Protein AF-A0A7C4VDP4-F1 (afdb_monomer)

Mean predicted aligned error: 13.73 Å

Structure (mmCIF, N/CA/C/O backbone):
data_AF-A0A7C4VDP4-F1
#
_entry.id   AF-A0A7C4VDP4-F1
#
loop_
_atom_site.group_PDB
_atom_site.id
_atom_site.type_symbol
_atom_site.label_atom_id
_atom_site.label_alt_id
_atom_site.label_comp_id
_atom_site.label_asym_id
_atom_site.label_entity_id
_atom_site.label_seq_id
_atom_site.pdbx_PDB_ins_code
_atom_site.Cartn_x
_atom_site.Cartn_y
_atom_site.Cartn_z
_atom_site.occupancy
_atom_site.B_iso_or_equiv
_atom_site.auth_seq_id
_atom_site.auth_comp_id
_atom_site.auth_asym_id
_atom_site.auth_atom_id
_atom_site.pdbx_PDB_model_num
ATOM 1 N N . LEU A 1 1 ? -17.502 6.017 40.062 1.00 84.94 1 LEU A N 1
ATOM 2 C CA . LEU A 1 1 ? -17.694 6.703 41.366 1.00 84.94 1 LEU A CA 1
ATOM 3 C C . LEU A 1 1 ? -16.555 7.700 41.553 1.00 84.94 1 LEU A C 1
ATOM 5 O O . LEU A 1 1 ? -15.450 7.383 41.146 1.00 84.94 1 LEU A O 1
ATOM 9 N N . VAL A 1 2 ? -16.788 8.886 42.118 1.00 84.31 2 VAL A N 1
ATOM 10 C CA . VAL A 1 2 ? -15.693 9.833 42.409 1.00 84.31 2 VAL A CA 1
ATOM 11 C C . VAL A 1 2 ? -15.088 9.514 43.777 1.00 84.31 2 VAL A C 1
ATOM 13 O O . VAL A 1 2 ? -15.831 9.285 44.732 1.00 84.31 2 VAL A O 1
ATOM 16 N N . LEU A 1 3 ? -13.759 9.482 43.876 1.00 85.38 3 LEU A N 1
ATOM 17 C CA . LEU A 1 3 ? -13.027 9.269 45.120 1.00 85.38 3 LEU A CA 1
ATOM 18 C C . LEU A 1 3 ? -13.487 10.277 46.180 1.00 85.38 3 LEU A C 1
ATOM 20 O O . LEU A 1 3 ? -13.619 11.467 45.912 1.00 85.38 3 LEU A O 1
ATOM 24 N N . GLY A 1 4 ? -13.768 9.792 47.388 1.00 83.19 4 GLY A N 1
ATOM 25 C CA . GLY A 1 4 ? -14.298 10.615 48.475 1.00 83.19 4 GLY A CA 1
ATOM 26 C C . GLY A 1 4 ? -15.829 10.685 48.544 1.00 83.19 4 GLY A C 1
ATOM 27 O O . GLY A 1 4 ? -16.347 10.948 49.635 1.00 83.19 4 GLY A O 1
ATOM 28 N N . ASN A 1 5 ? -16.549 10.357 47.463 1.00 87.88 5 ASN A N 1
ATOM 29 C CA . ASN A 1 5 ? -18.006 10.206 47.486 1.00 87.88 5 ASN A CA 1
ATOM 30 C C . ASN A 1 5 ? -18.404 8.795 47.933 1.00 87.88 5 ASN A C 1
ATOM 32 O O . ASN A 1 5 ? -17.772 7.804 47.569 1.00 87.88 5 ASN A O 1
ATOM 36 N N . SER A 1 6 ? -19.486 8.702 48.704 1.00 90.69 6 SER A N 1
ATOM 37 C CA . SER A 1 6 ? -20.075 7.418 49.088 1.00 90.69 6 SER A CA 1
ATOM 38 C C . SER A 1 6 ? -21.063 6.927 48.025 1.00 90.69 6 SER A C 1
ATOM 40 O O . SER A 1 6 ? -21.777 7.726 47.420 1.00 90.69 6 SER A O 1
ATOM 42 N N . ALA A 1 7 ? -21.143 5.612 47.835 1.00 89.75 7 ALA A N 1
ATOM 43 C CA . ALA A 1 7 ? -22.130 4.937 46.997 1.00 89.75 7 ALA A CA 1
ATOM 44 C C . ALA A 1 7 ? -22.916 3.896 47.802 1.00 89.75 7 ALA A C 1
ATOM 46 O O . ALA A 1 7 ? -22.424 3.350 48.789 1.00 89.75 7 ALA A O 1
ATOM 47 N N . LEU A 1 8 ? -24.144 3.610 47.368 1.00 93.44 8 LEU A N 1
ATOM 48 C CA . LEU A 1 8 ? -24.968 2.552 47.950 1.00 93.44 8 LEU A CA 1
ATOM 49 C C . LEU A 1 8 ? -24.748 1.241 47.189 1.00 93.44 8 LEU A C 1
ATOM 51 O O . LEU A 1 8 ? -24.974 1.179 45.982 1.00 93.44 8 LEU A O 1
ATOM 55 N N . ILE A 1 9 ? -24.350 0.190 47.903 1.00 92.88 9 ILE A N 1
ATOM 56 C CA . ILE A 1 9 ? -24.356 -1.191 47.415 1.00 92.88 9 ILE A CA 1
ATOM 57 C C . ILE A 1 9 ? -25.700 -1.794 47.813 1.00 92.88 9 ILE A C 1
ATOM 59 O O . ILE A 1 9 ? -25.925 -2.094 48.985 1.00 92.88 9 ILE A O 1
ATOM 63 N N . ASN A 1 10 ? -26.592 -1.950 46.837 1.00 93.38 10 ASN A N 1
ATOM 64 C CA . ASN A 1 10 ? -27.887 -2.593 47.029 1.00 93.38 10 ASN A CA 1
ATOM 65 C C . ASN A 1 10 ? -27.782 -4.068 46.654 1.00 93.38 10 ASN A C 1
ATOM 67 O O . ASN A 1 10 ? -27.537 -4.403 45.498 1.00 93.38 10 ASN A O 1
ATOM 71 N N . VAL A 1 11 ? -27.996 -4.939 47.630 1.00 93.56 11 VAL A N 1
ATOM 72 C CA . VAL A 1 11 ? -27.977 -6.388 47.471 1.00 93.56 11 VAL A CA 1
ATOM 73 C C . VAL A 1 11 ? -29.396 -6.916 47.567 1.00 93.56 11 VAL A C 1
ATOM 75 O O . VAL A 1 11 ? -30.137 -6.559 48.479 1.00 93.56 11 VAL A O 1
ATOM 78 N N . THR A 1 12 ? -29.769 -7.790 46.637 1.00 93.25 12 THR A N 1
ATOM 79 C CA . THR A 1 12 ? -30.998 -8.582 46.733 1.00 93.25 12 THR A CA 1
ATOM 80 C C . THR A 1 12 ? -30.615 -10.053 46.720 1.00 93.25 12 THR A C 1
ATOM 82 O O . THR A 1 12 ? -30.057 -10.527 45.736 1.00 93.25 12 THR A O 1
ATOM 85 N N . ILE A 1 13 ? -30.913 -10.771 47.800 1.00 93.19 13 ILE A N 1
ATOM 86 C CA . ILE A 1 13 ? -30.771 -12.229 47.867 1.00 93.19 13 ILE A CA 1
ATOM 87 C C . ILE A 1 13 ? -32.158 -12.852 47.767 1.00 93.19 13 ILE A C 1
ATOM 89 O O . ILE A 1 13 ? -33.088 -12.379 48.409 1.00 93.19 13 ILE A O 1
ATOM 93 N N . THR A 1 14 ? -32.316 -13.879 46.935 1.00 93.19 14 THR A N 1
ATOM 94 C CA . THR A 1 14 ? -33.599 -14.567 46.726 1.00 93.19 14 THR A CA 1
ATOM 95 C C . THR A 1 14 ? -33.420 -16.054 46.961 1.00 93.19 14 THR A C 1
ATOM 97 O O . THR A 1 14 ? -32.551 -16.662 46.340 1.00 93.19 14 THR A O 1
ATOM 100 N N . ASN A 1 15 ? -34.259 -16.651 47.807 1.00 92.25 15 ASN A N 1
ATOM 101 C CA . ASN A 1 15 ? -34.292 -18.101 47.953 1.00 92.25 15 ASN A CA 1
ATOM 102 C C . ASN A 1 15 ? -35.109 -18.712 46.804 1.00 92.25 15 ASN A C 1
ATOM 104 O O . ASN A 1 15 ? -36.328 -18.551 46.743 1.00 92.25 15 ASN A O 1
ATOM 108 N N . LYS A 1 16 ? -34.422 -19.404 45.889 1.00 87.88 16 LYS A N 1
ATOM 109 C CA . LYS A 1 16 ? -35.024 -20.146 44.765 1.00 87.88 16 LYS A CA 1
ATOM 110 C C . LYS A 1 16 ? -35.135 -21.657 45.026 1.00 87.88 16 LYS A C 1
ATOM 112 O O . LYS A 1 16 ? -35.457 -22.401 44.104 1.00 87.88 16 LYS A O 1
ATOM 117 N N . GLY A 1 17 ? -34.809 -22.107 46.236 1.00 84.44 17 GLY A N 1
ATOM 118 C CA . GLY A 1 17 ? -34.908 -23.501 46.655 1.00 84.44 17 GLY A CA 1
ATOM 119 C C . GLY A 1 17 ? -36.341 -23.925 46.983 1.00 84.44 17 GLY A C 1
ATOM 120 O O . GLY A 1 17 ? -37.277 -23.125 46.977 1.00 84.44 17 GLY A O 1
ATOM 121 N N . GLU A 1 18 ? -36.521 -25.212 47.280 1.00 86.38 18 GLU A N 1
ATOM 122 C CA . GLU A 1 18 ? -37.836 -25.785 47.597 1.00 86.38 18 GLU A CA 1
ATOM 123 C C . GLU A 1 18 ? -38.229 -25.662 49.078 1.00 86.38 18 GLU A C 1
ATOM 125 O O . GLU A 1 18 ? -39.377 -25.958 49.421 1.00 86.38 18 GLU A O 1
ATOM 130 N N . THR A 1 19 ? -37.312 -25.203 49.935 1.00 90.88 19 THR A N 1
ATOM 131 C CA . THR A 1 19 ? -37.454 -25.123 51.397 1.00 90.88 19 THR A CA 1
ATOM 132 C C . THR A 1 19 ? -37.002 -23.772 51.952 1.00 90.88 19 THR A C 1
ATOM 134 O O . THR A 1 19 ? -36.259 -23.032 51.308 1.00 90.88 19 THR A O 1
ATOM 137 N N . ASP A 1 20 ? -37.452 -23.450 53.167 1.00 92.94 20 ASP A N 1
ATOM 138 C CA . ASP A 1 20 ? -36.938 -22.314 53.935 1.00 92.94 20 ASP A CA 1
ATOM 139 C C . ASP A 1 20 ? -35.481 -22.562 54.347 1.00 92.94 20 ASP A C 1
ATOM 141 O O . ASP A 1 20 ? -35.131 -23.668 54.758 1.00 92.94 20 ASP A O 1
ATOM 145 N N . GLU A 1 21 ? -34.651 -21.520 54.287 1.00 90.50 21 GLU A N 1
ATOM 146 C CA . GLU A 1 21 ? -33.233 -21.598 54.646 1.00 90.50 21 GLU A CA 1
ATOM 147 C C . GLU A 1 21 ? -32.954 -20.804 55.924 1.00 90.50 21 GLU A C 1
ATOM 149 O O . GLU A 1 21 ? -33.312 -19.630 56.028 1.00 90.50 21 GLU A O 1
ATOM 154 N N . THR A 1 22 ? -32.294 -21.422 56.903 1.00 92.19 22 THR A N 1
ATOM 155 C CA . THR A 1 22 ? -31.858 -20.756 58.144 1.00 92.19 22 THR A CA 1
ATOM 156 C C . THR A 1 22 ? -30.361 -20.492 58.124 1.00 92.19 22 THR A C 1
ATOM 158 O O . THR A 1 22 ? -29.615 -21.200 57.451 1.00 92.19 22 THR A O 1
ATOM 161 N N . ASP A 1 23 ? -29.894 -19.494 58.875 1.00 88.81 23 ASP A N 1
ATOM 162 C CA . ASP A 1 23 ? -28.471 -19.126 58.985 1.00 88.81 23 ASP A CA 1
ATOM 163 C C . ASP A 1 23 ? -27.793 -18.876 57.625 1.00 88.81 23 ASP A C 1
ATOM 165 O O . ASP A 1 23 ? -26.708 -19.397 57.327 1.00 88.81 23 ASP A O 1
ATOM 169 N N . VAL A 1 24 ? -28.465 -18.147 56.732 1.00 88.94 24 VAL A N 1
ATOM 170 C CA . VAL A 1 24 ? -27.911 -17.805 55.418 1.00 88.94 24 VAL A CA 1
ATOM 171 C C . VAL A 1 24 ? -26.851 -16.728 55.610 1.00 88.94 24 VAL A C 1
ATOM 173 O O . VAL A 1 24 ? -27.151 -15.574 55.924 1.00 88.94 24 VAL A O 1
ATOM 176 N N . LYS A 1 25 ? -25.587 -17.113 55.424 1.00 88.56 25 LYS A N 1
ATOM 177 C CA . LYS A 1 25 ? -24.443 -16.214 55.554 1.00 88.56 25 LYS A CA 1
ATOM 178 C C . LYS A 1 25 ? -24.126 -15.578 54.207 1.00 88.56 25 LYS A C 1
ATOM 180 O O . LYS A 1 25 ? -23.707 -16.263 53.279 1.00 88.56 25 LYS A O 1
ATOM 185 N N . LEU A 1 26 ? -24.285 -14.265 54.133 1.00 92.69 26 LEU A N 1
ATOM 186 C CA . LEU A 1 26 ? -23.940 -13.432 52.992 1.00 92.69 26 LEU A CA 1
ATOM 187 C C . LEU A 1 26 ? -22.629 -12.694 53.278 1.00 92.69 26 LEU A C 1
ATOM 189 O O . LEU A 1 26 ? -22.484 -12.085 54.337 1.00 92.69 26 LEU A O 1
ATOM 193 N N . ASN A 1 27 ? -21.695 -12.702 52.334 1.00 88.06 27 ASN A N 1
ATOM 194 C CA . ASN A 1 27 ? -20.473 -11.910 52.389 1.00 88.06 27 ASN A CA 1
ATOM 195 C C . ASN A 1 27 ? -20.466 -10.897 51.244 1.00 88.06 27 ASN A C 1
ATOM 197 O O . ASN A 1 27 ? -20.696 -11.250 50.091 1.00 88.06 27 ASN A O 1
ATOM 201 N N . VAL A 1 28 ? -20.155 -9.646 51.562 1.00 89.25 28 VAL A N 1
ATOM 202 C CA . VAL A 1 28 ? -19.791 -8.622 50.585 1.00 89.25 28 VAL A CA 1
ATOM 203 C C . VAL A 1 28 ? -18.276 -8.505 50.615 1.00 89.25 28 VAL A C 1
ATOM 205 O O . VAL A 1 28 ? -17.680 -8.188 51.646 1.00 89.25 28 VAL A O 1
ATOM 208 N N . LEU A 1 29 ? -17.659 -8.797 49.484 1.00 82.75 29 LEU A N 1
ATOM 209 C CA . LEU A 1 29 ? -16.228 -8.784 49.253 1.00 82.75 29 LEU A CA 1
ATOM 210 C C . LEU A 1 29 ? -15.879 -7.544 48.428 1.00 82.75 29 LEU A C 1
ATOM 212 O O . LEU A 1 29 ? -16.550 -7.244 47.441 1.00 82.75 29 LEU A O 1
ATOM 216 N N . ILE A 1 30 ? -14.798 -6.866 48.798 1.00 85.19 30 ILE A N 1
ATOM 217 C CA . ILE A 1 30 ? -14.190 -5.798 48.005 1.00 85.19 30 ILE A CA 1
ATOM 218 C C . ILE A 1 30 ? -12.798 -6.284 47.600 1.00 85.19 30 ILE A C 1
ATOM 220 O O . ILE A 1 30 ? -11.973 -6.588 48.459 1.00 85.19 30 ILE A O 1
ATOM 224 N N . ASN A 1 31 ? -12.550 -6.417 46.297 1.00 78.50 31 ASN A N 1
ATOM 225 C CA . ASN A 1 31 ? -11.329 -6.994 45.721 1.00 78.50 31 ASN A CA 1
ATOM 226 C C . ASN A 1 31 ? -10.993 -8.387 46.282 1.00 78.50 31 ASN A C 1
ATOM 228 O O . ASN A 1 31 ? -9.839 -8.707 46.550 1.00 78.50 31 ASN A O 1
ATOM 232 N N . GLY A 1 32 ? -12.023 -9.211 46.497 1.00 70.62 32 GLY A N 1
ATOM 233 C CA . GLY A 1 32 ? -11.881 -10.564 47.044 1.00 70.62 32 GLY A CA 1
ATOM 234 C C . GLY A 1 32 ? -11.641 -10.631 48.558 1.00 70.62 32 GLY A C 1
ATOM 235 O O . GLY A 1 32 ? -11.587 -11.729 49.105 1.00 70.62 32 GLY A O 1
ATOM 236 N N . VAL A 1 33 ? -11.547 -9.492 49.256 1.00 77.06 33 VAL A N 1
ATOM 237 C CA . VAL A 1 33 ? -11.405 -9.431 50.719 1.00 77.06 33 VAL A CA 1
ATOM 238 C C . VAL A 1 33 ? -12.766 -9.199 51.367 1.00 77.06 33 VAL A C 1
ATOM 240 O O . VAL A 1 33 ? -13.527 -8.340 50.925 1.00 77.06 33 VAL A O 1
ATOM 243 N N . SER A 1 34 ? -13.078 -9.946 52.431 1.00 84.81 34 SER A N 1
ATOM 244 C CA . SER A 1 34 ? -14.342 -9.801 53.166 1.00 84.81 34 SER A CA 1
ATOM 245 C C . SER A 1 34 ? -14.456 -8.406 53.772 1.00 84.81 34 SER A C 1
ATOM 247 O O . SER A 1 34 ? -13.677 -8.047 54.652 1.00 84.81 34 SER A O 1
ATOM 249 N N . TRP A 1 35 ? -15.437 -7.635 53.305 1.00 91.50 35 TRP A N 1
ATOM 250 C CA . TRP A 1 35 ? -15.699 -6.271 53.758 1.00 91.50 35 TRP A CA 1
ATOM 251 C C . TRP A 1 35 ? -16.876 -6.206 54.732 1.00 91.50 35 TRP A C 1
ATOM 253 O O . TRP A 1 35 ? -16.775 -5.563 55.774 1.00 91.50 35 TRP A O 1
ATOM 263 N N . GLN A 1 36 ? -17.976 -6.897 54.424 1.00 93.38 36 GLN A N 1
ATOM 264 C CA . GLN A 1 36 ? -19.134 -7.040 55.310 1.00 93.38 36 GLN A CA 1
ATOM 265 C C . GLN A 1 36 ? -19.639 -8.478 55.289 1.00 93.38 36 GLN A C 1
ATOM 267 O O . GLN A 1 36 ? -19.580 -9.156 54.264 1.00 93.38 36 GLN A O 1
ATOM 272 N N . THR A 1 37 ? -20.186 -8.926 56.413 1.00 91.06 37 THR A N 1
ATOM 273 C CA . THR A 1 37 ? -20.840 -10.229 56.526 1.00 91.06 37 THR A CA 1
ATOM 274 C C . THR A 1 37 ? -22.175 -10.042 57.222 1.00 91.06 37 THR A C 1
ATOM 276 O O . THR A 1 37 ? -22.232 -9.479 58.313 1.00 91.06 37 THR A O 1
ATOM 279 N N . GLN A 1 38 ? -23.240 -10.552 56.614 1.00 93.31 38 GLN A N 1
ATOM 280 C CA . GLN A 1 38 ? -24.578 -10.567 57.187 1.00 93.31 38 GLN A CA 1
ATOM 281 C C . GLN A 1 38 ? -25.016 -12.014 57.399 1.00 93.31 38 GLN A C 1
ATOM 283 O O . GLN A 1 38 ? -24.902 -12.836 56.493 1.00 93.31 38 GLN A O 1
ATOM 288 N N . ASN A 1 39 ? -25.538 -12.320 58.585 1.00 92.94 39 ASN A N 1
ATOM 289 C CA . ASN A 1 39 ? -26.258 -13.568 58.817 1.00 92.94 39 ASN A CA 1
ATOM 290 C C . ASN A 1 39 ? -27.762 -13.280 58.780 1.00 92.94 39 ASN A C 1
ATOM 292 O O . ASN A 1 39 ? -28.239 -12.404 59.508 1.00 92.94 39 ASN A O 1
ATOM 296 N N . LEU A 1 40 ? -28.493 -13.983 57.920 1.00 92.38 40 LEU A N 1
ATOM 297 C CA . LEU A 1 40 ? -29.949 -13.961 57.875 1.00 92.38 40 LEU A CA 1
ATOM 298 C C . LEU A 1 40 ? -30.460 -15.190 58.625 1.00 92.38 40 LEU A C 1
ATOM 300 O O . LEU A 1 40 ? -30.231 -16.322 58.202 1.00 92.38 40 LEU A O 1
ATOM 304 N N . ALA A 1 41 ? -31.155 -14.961 59.742 1.00 92.75 41 ALA A N 1
ATOM 305 C CA . ALA A 1 41 ? -31.657 -16.043 60.590 1.00 92.75 41 ALA A CA 1
ATOM 306 C C . ALA A 1 41 ? -32.639 -16.965 59.843 1.00 92.75 41 ALA A C 1
ATOM 308 O O . ALA A 1 41 ? -32.653 -18.169 60.087 1.00 92.75 41 ALA A O 1
ATOM 309 N N . LEU A 1 42 ? -33.432 -16.404 58.925 1.00 94.12 42 LEU A N 1
ATOM 310 C CA . LEU A 1 42 ? -34.400 -17.123 58.104 1.00 94.12 42 LEU A CA 1
ATOM 311 C C . LEU A 1 42 ? -34.583 -16.407 56.759 1.00 94.12 42 LEU A C 1
ATOM 313 O O . LEU A 1 42 ? -34.836 -15.205 56.742 1.00 94.12 42 LEU A O 1
ATOM 317 N N . LEU A 1 43 ? -34.521 -17.150 55.655 1.00 93.81 43 LEU A N 1
ATOM 318 C CA . LEU A 1 43 ? -34.880 -16.710 54.309 1.00 93.81 43 LEU A CA 1
ATOM 319 C C . LEU A 1 43 ? -35.903 -17.696 53.730 1.00 93.81 43 LEU A C 1
ATOM 321 O O . LEU A 1 43 ? -35.563 -18.808 53.315 1.00 93.81 43 LEU A O 1
ATOM 325 N N . ARG A 1 44 ? -37.179 -17.299 53.744 1.00 93.38 44 ARG A N 1
ATOM 326 C CA . ARG A 1 44 ? -38.288 -18.176 53.344 1.00 93.38 44 ARG A CA 1
ATOM 327 C C . ARG A 1 44 ? -38.236 -18.516 51.859 1.00 93.38 44 ARG A C 1
ATOM 329 O O . ARG A 1 44 ? -37.775 -17.704 51.052 1.00 93.38 44 ARG A O 1
ATOM 336 N N . LYS A 1 45 ? -38.761 -19.684 51.501 1.00 92.75 45 LYS A N 1
ATOM 337 C CA . LYS A 1 45 ? -38.931 -20.120 50.113 1.00 92.75 45 LYS A CA 1
ATOM 338 C C . LYS A 1 45 ? -39.572 -19.022 49.258 1.00 92.75 45 LYS A C 1
ATOM 340 O O . LYS A 1 45 ? -40.546 -18.404 49.682 1.00 92.75 45 LYS A O 1
ATOM 345 N N . GLU A 1 46 ? -39.033 -18.813 48.054 1.00 88.88 46 GLU A N 1
ATOM 346 C CA . GLU A 1 46 ? -39.530 -17.860 47.044 1.00 88.88 46 GLU A CA 1
ATOM 347 C C . GLU A 1 46 ? -39.587 -16.393 47.513 1.00 88.88 46 GLU A C 1
ATOM 349 O O . GLU A 1 46 ? -40.155 -15.536 46.835 1.00 88.88 46 GLU A O 1
ATOM 354 N N . THR A 1 47 ? -38.965 -16.067 48.650 1.00 93.12 47 THR A N 1
ATOM 355 C CA . THR A 1 47 ? -38.849 -14.688 49.135 1.00 93.12 47 THR A CA 1
ATOM 356 C C . THR A 1 47 ? -37.478 -14.099 48.837 1.00 93.12 47 THR A C 1
ATOM 358 O O . THR A 1 47 ? -36.495 -14.814 48.611 1.00 93.12 47 THR A O 1
ATOM 361 N N . ALA A 1 48 ? -37.423 -12.768 48.828 1.00 92.94 48 ALA A N 1
ATOM 362 C CA . ALA A 1 48 ? -36.195 -12.017 48.659 1.00 92.94 48 ALA A CA 1
ATOM 363 C C . ALA A 1 48 ? -35.983 -11.050 49.822 1.00 92.94 48 ALA A C 1
ATOM 365 O O . ALA A 1 48 ? -36.921 -10.381 50.255 1.00 92.94 48 ALA A O 1
ATOM 366 N N . GLU A 1 49 ? -34.736 -10.932 50.260 1.00 94.62 49 GLU A N 1
ATOM 367 C CA . GLU A 1 49 ? -34.289 -9.940 51.233 1.00 94.62 49 GLU A CA 1
ATOM 368 C C . GLU A 1 49 ? -33.434 -8.882 50.539 1.00 94.62 49 GLU A C 1
ATOM 370 O O . GLU A 1 49 ? -32.628 -9.187 49.652 1.00 94.62 49 GLU A O 1
ATOM 375 N N . LYS A 1 50 ? -33.621 -7.621 50.940 1.00 94.75 50 LYS A N 1
ATOM 376 C CA . LYS A 1 50 ? -32.906 -6.469 50.382 1.00 94.75 50 LYS A CA 1
ATOM 377 C C . LYS A 1 50 ? -32.033 -5.837 51.450 1.00 94.75 50 LYS A C 1
ATOM 379 O O . LYS A 1 50 ? -32.518 -5.436 52.503 1.00 94.75 50 LYS A O 1
ATOM 384 N N . LEU A 1 51 ? -30.751 -5.714 51.148 1.00 94.06 51 LEU A N 1
ATOM 385 C CA . LEU A 1 51 ? -29.748 -5.145 52.035 1.00 94.06 51 LEU A CA 1
ATOM 386 C C . LEU A 1 51 ? -29.078 -3.974 51.325 1.00 94.06 51 LEU A C 1
ATOM 388 O O . LEU A 1 51 ? -28.817 -4.032 50.124 1.00 94.06 51 LEU A O 1
ATOM 392 N N . THR A 1 52 ? -28.782 -2.917 52.070 1.00 94.94 52 THR A N 1
ATOM 393 C CA . THR A 1 52 ? -28.115 -1.734 51.531 1.00 94.94 52 THR A CA 1
ATOM 394 C C . THR A 1 52 ? -26.921 -1.391 52.400 1.00 94.94 52 THR A C 1
ATOM 396 O O . THR A 1 52 ? -27.053 -1.229 53.612 1.00 94.94 52 THR A O 1
ATOM 399 N N . TYR A 1 53 ? -25.763 -1.239 51.766 1.00 93.94 53 TYR A N 1
ATOM 400 C CA . TYR A 1 53 ? -24.524 -0.857 52.428 1.00 93.94 53 TYR A CA 1
ATOM 401 C C . TYR A 1 53 ? -24.017 0.467 51.866 1.00 93.94 53 TYR A C 1
ATOM 403 O O . TYR A 1 53 ? -23.957 0.648 50.651 1.00 93.94 53 TYR A O 1
ATOM 411 N N . LEU A 1 54 ? -23.628 1.392 52.744 1.00 94.31 54 LEU A N 1
ATOM 412 C CA . LEU A 1 54 ? -22.965 2.627 52.336 1.00 94.31 54 LEU A CA 1
ATOM 413 C C . LEU A 1 54 ? -21.463 2.362 52.224 1.00 94.31 54 LEU A C 1
ATOM 415 O O . LEU A 1 54 ? -20.785 2.145 53.228 1.00 94.31 54 LEU A O 1
ATOM 419 N N . TRP A 1 55 ? -20.950 2.371 51.001 1.00 94.06 55 TRP A N 1
ATOM 420 C CA . TRP A 1 55 ? -19.544 2.138 50.708 1.00 94.06 55 TRP A CA 1
ATOM 421 C C . TRP A 1 55 ? -18.857 3.439 50.305 1.00 94.06 55 TRP A C 1
ATOM 423 O O . TRP A 1 55 ? -19.366 4.192 49.475 1.00 94.06 55 TRP A O 1
ATOM 433 N N . LYS A 1 56 ? -17.689 3.700 50.892 1.00 92.75 56 LYS A N 1
ATOM 434 C CA . LYS A 1 56 ? -16.813 4.811 50.523 1.00 92.75 56 LYS A CA 1
ATOM 435 C C . LYS A 1 56 ? -15.440 4.235 50.159 1.00 92.75 56 LYS A C 1
ATOM 437 O O . LYS A 1 56 ? -14.823 3.618 51.029 1.00 92.75 56 LYS A O 1
ATOM 442 N N . PRO A 1 57 ? -14.972 4.393 48.912 1.00 89.69 57 PRO A N 1
ATOM 443 C CA . PRO A 1 57 ? -13.671 3.880 48.501 1.00 89.69 57 PRO A CA 1
ATOM 444 C C . PRO A 1 57 ? -12.533 4.653 49.174 1.00 89.69 57 PRO A C 1
ATOM 446 O O . PRO A 1 57 ? -12.658 5.856 49.419 1.00 89.69 57 PRO A O 1
ATOM 449 N N . SER A 1 58 ? -11.437 3.953 49.477 1.00 85.38 58 SER A N 1
ATOM 450 C CA . SER A 1 58 ? -10.237 4.535 50.091 1.00 85.38 58 SER A CA 1
ATOM 451 C C . SER A 1 58 ? -9.306 5.179 49.069 1.00 85.38 58 SER A C 1
ATOM 453 O O . SER A 1 58 ? -8.679 6.183 49.384 1.00 85.38 58 SER A O 1
ATOM 455 N N . ASP A 1 59 ? -9.257 4.629 47.854 1.00 86.88 59 ASP A N 1
ATOM 456 C CA . ASP A 1 59 ? -8.300 4.984 46.810 1.00 86.88 59 ASP A CA 1
ATOM 457 C C . ASP A 1 59 ? -8.972 4.984 45.431 1.00 86.88 59 ASP A C 1
ATOM 459 O O . ASP A 1 59 ? -10.108 4.531 45.261 1.00 86.88 59 ASP A O 1
ATOM 463 N N . LYS A 1 60 ? -8.274 5.522 44.429 1.00 84.44 60 LYS A N 1
ATOM 464 C CA . LYS A 1 60 ? -8.692 5.411 43.027 1.00 84.44 60 LYS A CA 1
ATOM 465 C C . LYS A 1 60 ? -8.318 4.047 42.450 1.00 84.44 60 LYS A C 1
ATOM 467 O O . LYS A 1 60 ? -7.301 3.467 42.822 1.00 84.44 60 LYS A O 1
ATOM 472 N N . GLY A 1 61 ? -9.111 3.570 41.500 1.00 78.19 61 GLY A N 1
ATOM 473 C CA . GLY A 1 61 ? -8.897 2.300 40.814 1.00 78.19 61 GLY A CA 1
ATOM 474 C C . GLY A 1 61 ? -10.186 1.511 40.620 1.00 78.19 61 GLY A C 1
ATOM 475 O O . GLY A 1 61 ? -11.266 1.930 41.040 1.00 78.19 61 GLY A O 1
ATOM 476 N N . SER A 1 62 ? -10.062 0.361 39.967 1.00 79.56 62 SER A N 1
ATOM 477 C CA . SER A 1 62 ? -11.171 -0.565 39.756 1.00 79.56 62 SER A CA 1
ATOM 478 C C . SER A 1 62 ? -11.368 -1.435 40.993 1.00 79.56 62 SER A C 1
ATOM 480 O O . SER A 1 62 ? -10.461 -2.150 41.419 1.00 79.56 62 SER A O 1
ATOM 482 N N . TYR A 1 63 ? -12.568 -1.388 41.561 1.00 79.25 63 TYR A N 1
ATOM 483 C CA . TYR A 1 63 ? -12.971 -2.224 42.682 1.00 79.25 63 TYR A CA 1
ATOM 484 C C . TYR A 1 63 ? -13.900 -3.328 42.199 1.00 79.25 63 TYR A C 1
ATOM 486 O O . TYR A 1 63 ? -14.969 -3.062 41.654 1.00 79.25 63 TYR A O 1
ATOM 494 N N . ASN A 1 64 ? -13.512 -4.573 42.441 1.00 83.12 64 ASN A N 1
ATOM 495 C CA . ASN A 1 64 ? -14.384 -5.723 42.299 1.00 83.12 64 ASN A CA 1
ATOM 496 C C . ASN A 1 64 ? -15.243 -5.853 43.560 1.00 83.12 64 ASN A C 1
ATOM 498 O O . ASN A 1 64 ? -14.747 -6.227 44.623 1.00 83.12 64 ASN A O 1
ATOM 502 N N . ILE A 1 65 ? -16.531 -5.553 43.430 1.00 85.81 65 ILE A N 1
ATOM 503 C CA . ILE A 1 65 ? -17.525 -5.804 44.466 1.00 85.81 65 ILE A CA 1
ATOM 504 C C . ILE A 1 65 ? -18.185 -7.138 44.156 1.00 85.81 65 ILE A C 1
ATOM 506 O O . ILE A 1 65 ? -18.983 -7.238 43.225 1.00 85.81 65 ILE A O 1
ATOM 510 N N . THR A 1 66 ? -17.857 -8.154 44.948 1.00 84.75 66 THR A N 1
ATOM 511 C CA . THR A 1 66 ? -18.485 -9.471 44.856 1.00 84.75 66 THR A CA 1
ATOM 512 C C . THR A 1 66 ? -19.382 -9.680 46.062 1.00 84.75 66 THR A C 1
ATOM 514 O O . THR A 1 66 ? -18.950 -9.530 47.199 1.00 84.75 66 THR A O 1
ATOM 517 N N . VAL A 1 67 ? -20.625 -10.066 45.835 1.00 86.38 67 VAL A N 1
ATOM 518 C CA . VAL A 1 67 ? -21.520 -10.541 46.882 1.00 86.38 67 VAL A CA 1
ATOM 519 C C . VAL A 1 67 ? -21.631 -12.048 46.737 1.00 86.38 67 VAL A C 1
ATOM 521 O O . VAL A 1 67 ? -21.914 -12.532 45.644 1.00 86.38 67 VAL A O 1
ATOM 524 N N . CYS A 1 68 ? -21.402 -12.788 47.821 1.00 83.88 68 CYS A N 1
ATOM 525 C CA . CYS A 1 68 ? -21.570 -14.232 47.818 1.00 83.88 68 CYS A CA 1
ATOM 526 C C . CYS A 1 68 ? -22.359 -14.762 49.014 1.00 83.88 68 CYS A C 1
ATOM 528 O O . CYS A 1 68 ? -22.131 -14.360 50.156 1.00 83.88 68 CYS A O 1
ATOM 530 N N . ALA A 1 69 ? -23.275 -15.691 48.759 1.00 85.38 69 ALA A N 1
ATOM 531 C CA . ALA A 1 69 ? -23.907 -16.494 49.801 1.00 85.38 69 ALA A CA 1
ATOM 532 C C . ALA A 1 69 ? -23.093 -17.775 50.039 1.00 85.38 69 ALA A C 1
ATOM 534 O O . ALA A 1 69 ? -22.598 -18.392 49.096 1.00 85.38 69 ALA A O 1
ATOM 535 N N . VAL A 1 70 ? -22.922 -18.175 51.301 1.00 83.75 70 VAL A N 1
ATOM 536 C CA . VAL A 1 70 ? -22.291 -19.460 51.637 1.00 83.75 70 VAL A CA 1
ATOM 537 C C . VAL A 1 70 ? -23.232 -20.592 51.208 1.00 83.75 70 VAL A C 1
ATOM 539 O O . VAL A 1 70 ? -24.362 -20.610 51.707 1.00 83.75 70 VAL A O 1
ATOM 542 N N . PRO A 1 71 ? -22.786 -21.529 50.343 1.00 83.38 71 PRO A N 1
ATOM 543 C CA . PRO A 1 71 ? -23.639 -22.606 49.854 1.00 83.38 71 PRO A CA 1
ATOM 544 C C . PRO A 1 71 ? -24.254 -23.431 50.979 1.00 83.38 71 PRO A C 1
ATOM 546 O O . PRO A 1 71 ? -23.589 -23.741 51.977 1.00 83.38 71 PRO A O 1
ATOM 549 N N . LYS A 1 72 ? -25.517 -23.814 50.803 1.00 81.25 72 LYS A N 1
ATOM 550 C CA . LYS A 1 72 ? -26.218 -24.696 51.740 1.00 81.25 72 LYS A CA 1
ATOM 551 C C . LYS A 1 72 ? -25.998 -26.170 51.385 1.00 81.25 72 LYS A C 1
ATOM 553 O O . LYS A 1 72 ? -25.708 -26.496 50.231 1.00 81.25 72 LYS A O 1
ATOM 558 N N . PRO A 1 73 ? -26.090 -27.096 52.361 1.00 75.25 73 PRO A N 1
ATOM 559 C CA . PRO A 1 73 ? -26.031 -28.524 52.068 1.00 75.25 73 PRO A CA 1
ATOM 560 C C . PRO A 1 73 ? -27.059 -28.901 50.993 1.00 75.25 73 PRO A C 1
ATOM 562 O O . PRO A 1 73 ? -28.214 -28.503 51.088 1.00 75.25 73 PRO A O 1
ATOM 565 N N . PHE A 1 74 ? -26.635 -29.685 49.998 1.00 73.31 74 PHE A N 1
ATOM 566 C CA . PHE A 1 74 ? -27.463 -30.152 48.870 1.00 73.31 74 PHE A CA 1
ATOM 567 C C . PHE A 1 74 ? -27.877 -29.086 47.846 1.00 73.31 74 PHE A C 1
ATOM 569 O O . PHE A 1 74 ? -28.648 -29.376 46.932 1.00 73.31 74 PHE A O 1
ATOM 576 N N . GLU A 1 75 ? -27.315 -27.882 47.925 1.00 74.06 75 GLU A N 1
ATOM 577 C CA . GLU A 1 75 ? -27.475 -26.885 46.878 1.00 74.06 75 GLU A CA 1
ATOM 578 C C . GLU A 1 75 ? -26.698 -27.282 45.611 1.00 74.06 75 GLU A C 1
ATOM 580 O O . GLU A 1 75 ? -25.482 -27.467 45.636 1.00 74.06 75 GLU A O 1
ATOM 585 N N . ILE A 1 76 ? -27.405 -27.416 44.485 1.00 70.44 76 ILE A N 1
ATOM 586 C CA . ILE A 1 76 ? -26.822 -27.872 43.209 1.00 70.44 76 ILE A CA 1
ATOM 587 C C . ILE A 1 76 ? -26.393 -26.729 42.280 1.00 70.44 76 ILE A C 1
ATOM 589 O O . ILE A 1 76 ? -25.554 -26.936 41.408 1.00 70.44 76 ILE A O 1
ATOM 593 N N . ASN A 1 77 ? -26.942 -25.522 42.454 1.00 73.75 77 ASN A N 1
ATOM 594 C CA . ASN A 1 77 ? -26.657 -24.364 41.598 1.00 73.75 77 ASN A CA 1
ATOM 595 C C . ASN A 1 77 ? -25.760 -23.337 42.301 1.00 73.75 77 ASN A C 1
ATOM 597 O O . ASN A 1 77 ? -26.024 -22.144 42.274 1.00 73.75 77 ASN A O 1
ATOM 601 N N . ILE A 1 78 ? -24.671 -23.797 42.912 1.00 72.75 78 ILE A N 1
ATOM 602 C CA . ILE A 1 78 ? -23.784 -22.969 43.747 1.00 72.75 78 ILE A CA 1
ATOM 603 C C . ILE A 1 78 ? -23.149 -21.769 43.023 1.00 72.75 78 ILE A C 1
ATOM 605 O O . ILE A 1 78 ? -22.634 -20.863 43.671 1.00 72.75 78 ILE A O 1
ATOM 609 N N . MET A 1 79 ? -23.162 -21.748 41.686 1.00 67.00 79 MET A N 1
ATOM 610 C CA . MET A 1 79 ? -22.617 -20.641 40.895 1.00 67.00 79 MET A CA 1
ATOM 611 C C . MET A 1 79 ? -23.494 -19.389 40.961 1.00 67.00 79 MET A C 1
ATOM 613 O O . MET A 1 79 ? -22.970 -18.282 40.878 1.00 67.00 79 MET A O 1
ATOM 617 N N . ASN A 1 80 ? -24.810 -19.539 41.139 1.00 79.31 80 ASN A N 1
ATOM 618 C CA . ASN A 1 80 ? -25.724 -18.398 41.223 1.00 79.31 80 ASN A CA 1
ATOM 619 C C . ASN A 1 80 ? -25.657 -17.665 42.579 1.00 79.31 80 ASN A C 1
ATOM 621 O O . ASN A 1 80 ? -26.260 -16.603 42.724 1.00 79.31 80 ASN A O 1
ATOM 625 N N . ASN A 1 81 ? -24.895 -18.206 43.536 1.00 81.00 81 ASN A N 1
ATOM 626 C CA . ASN A 1 81 ? -24.638 -17.583 44.828 1.00 81.00 81 ASN A CA 1
ATOM 627 C C . ASN A 1 81 ? -23.626 -16.449 44.757 1.00 81.00 81 ASN A C 1
ATOM 629 O O . ASN A 1 81 ? -23.394 -15.820 45.783 1.00 81.00 81 ASN A O 1
ATOM 633 N N . TYR A 1 82 ? -23.024 -16.194 43.596 1.00 81.38 82 TYR A N 1
ATOM 634 C CA . TYR A 1 82 ? -22.040 -15.142 43.389 1.00 81.38 82 TYR A CA 1
ATOM 635 C C . TYR A 1 82 ? -22.590 -14.098 42.416 1.00 81.38 82 TYR A C 1
ATOM 637 O O . TYR A 1 82 ? -22.974 -14.431 41.298 1.00 81.38 82 TYR A O 1
ATOM 645 N N . ASP A 1 83 ? -22.573 -12.828 42.814 1.00 85.38 83 ASP A N 1
ATOM 646 C CA . ASP A 1 83 ? -22.776 -11.694 41.908 1.00 85.38 83 ASP A CA 1
ATOM 647 C C . ASP A 1 83 ? -21.591 -10.737 42.024 1.00 85.38 83 ASP A C 1
ATOM 649 O O . ASP A 1 83 ? -21.093 -10.480 43.119 1.00 85.38 83 ASP A O 1
ATOM 653 N N . CYS A 1 84 ? -21.113 -10.226 40.895 1.00 76.25 84 CYS A N 1
ATOM 654 C CA . CYS A 1 84 ? -19.893 -9.431 40.820 1.00 76.25 84 CYS A CA 1
ATOM 655 C C . CYS A 1 84 ? -20.116 -8.189 39.958 1.00 76.25 84 CYS A C 1
ATOM 657 O O . CYS A 1 84 ? -20.672 -8.267 38.859 1.00 76.25 84 CYS A O 1
ATOM 659 N N . ARG A 1 85 ? -19.663 -7.030 40.437 1.00 81.44 85 ARG A N 1
ATOM 660 C CA . ARG A 1 85 ? -19.640 -5.778 39.675 1.00 81.44 85 ARG A CA 1
ATOM 661 C C . ARG A 1 85 ? -18.280 -5.112 39.817 1.00 81.44 85 ARG A C 1
ATOM 663 O O . ARG A 1 85 ? -17.741 -5.022 40.917 1.00 81.44 85 ARG A O 1
ATOM 670 N N . ILE A 1 86 ? -17.757 -4.604 38.707 1.00 71.81 86 ILE A N 1
ATOM 671 C CA . ILE A 1 86 ? -16.585 -3.731 38.715 1.00 71.81 86 ILE A CA 1
ATOM 672 C C . ILE A 1 86 ? -17.069 -2.289 38.838 1.00 71.81 86 ILE A C 1
ATOM 674 O O . ILE A 1 86 ? -17.932 -1.854 38.075 1.00 71.81 86 ILE A O 1
ATOM 678 N N . ILE A 1 87 ? -16.536 -1.561 39.816 1.00 78.50 87 ILE A N 1
ATOM 679 C CA . ILE A 1 87 ? -16.774 -0.131 39.986 1.00 78.50 87 ILE A CA 1
ATOM 680 C C . ILE A 1 87 ? -15.450 0.601 39.882 1.00 78.50 87 ILE A C 1
ATOM 682 O O . ILE A 1 87 ? -14.571 0.429 40.724 1.00 78.50 87 ILE A O 1
ATOM 686 N N . ASP A 1 88 ? -15.351 1.489 38.903 1.00 78.44 88 ASP A N 1
ATOM 687 C CA . ASP A 1 88 ? -14.206 2.378 38.792 1.00 78.44 88 ASP A CA 1
ATOM 688 C C . ASP A 1 88 ? -14.386 3.585 39.705 1.00 78.44 88 ASP A C 1
ATOM 690 O O . ASP A 1 88 ? -15.386 4.317 39.646 1.00 78.44 88 ASP A O 1
ATOM 694 N N . VAL A 1 89 ? -13.404 3.779 40.576 1.00 79.56 89 VAL A N 1
ATOM 695 C CA . VAL A 1 89 ? -13.289 4.947 41.436 1.00 79.56 89 VAL A CA 1
ATOM 696 C C . VAL A 1 89 ? -12.252 5.868 40.826 1.00 79.56 89 VAL A C 1
ATOM 698 O O . VAL A 1 89 ? -11.075 5.523 40.739 1.00 79.56 89 VAL A O 1
ATOM 701 N N . ILE A 1 90 ? -12.698 7.043 40.402 1.00 79.19 90 ILE A N 1
ATOM 702 C CA . ILE A 1 90 ? -11.851 8.048 39.768 1.00 79.19 90 ILE A CA 1
ATOM 703 C C . ILE A 1 90 ? -11.632 9.217 40.717 1.00 79.19 90 ILE A C 1
ATOM 705 O O . ILE A 1 90 ? -12.546 9.667 41.402 1.00 79.19 90 ILE A O 1
ATOM 709 N N . GLU A 1 91 ? -10.416 9.727 40.752 1.00 83.06 91 GLU A N 1
ATOM 710 C CA . GLU A 1 91 ? -10.116 11.024 41.345 1.00 83.06 91 GLU A CA 1
ATOM 711 C C . GLU A 1 91 ? -10.302 12.078 40.249 1.00 83.06 91 GLU A C 1
ATOM 713 O O . GLU A 1 91 ? -9.760 11.912 39.155 1.00 83.06 91 GLU A O 1
ATOM 718 N N . LEU A 1 92 ? -11.105 13.120 40.498 1.00 84.31 92 LEU A N 1
ATOM 719 C CA . LEU A 1 92 ? -11.231 14.205 39.524 1.00 84.31 92 LEU A CA 1
ATOM 720 C C . LEU A 1 92 ? -9.932 15.003 39.519 1.00 84.31 92 LEU A C 1
ATOM 722 O O . LEU A 1 92 ? -9.465 15.450 40.566 1.00 84.31 92 LEU A O 1
ATOM 726 N N . VAL A 1 93 ? -9.384 15.195 38.329 1.00 87.25 93 VAL A N 1
ATOM 727 C CA . VAL A 1 93 ? -8.190 16.001 38.087 1.00 87.25 93 VAL A CA 1
ATOM 728 C C . VAL A 1 93 ? -8.544 17.161 37.168 1.00 87.25 93 VAL A C 1
ATOM 730 O O . VAL A 1 93 ? -9.481 17.058 36.376 1.00 87.25 93 VAL A O 1
ATOM 733 N N . HIS A 1 94 ? -7.814 18.262 37.292 1.00 91.38 94 HIS A N 1
ATOM 734 C CA . HIS A 1 94 ? -7.813 19.331 36.298 1.00 91.38 94 HIS A CA 1
ATOM 735 C C . HIS A 1 94 ? -6.878 18.925 35.164 1.00 91.38 94 HIS A C 1
ATOM 737 O O . HIS A 1 94 ? -5.762 18.482 35.452 1.00 91.38 94 HIS A O 1
ATOM 743 N N . ASP A 1 95 ? -7.336 19.022 33.917 1.00 92.50 95 ASP A N 1
ATOM 744 C CA . ASP A 1 95 ? -6.537 18.602 32.766 1.00 92.50 95 ASP A CA 1
ATOM 745 C C . ASP A 1 95 ? -7.092 19.195 31.450 1.00 92.50 95 ASP A C 1
ATOM 747 O O . ASP A 1 95 ? -8.239 18.949 31.053 1.00 92.50 95 ASP A O 1
ATOM 751 N N . ILE A 1 96 ? -6.280 20.003 30.777 1.00 94.06 96 ILE A N 1
ATOM 752 C CA . ILE A 1 96 ? -6.527 20.642 29.491 1.00 94.06 96 ILE A CA 1
ATOM 753 C C . ILE A 1 96 ? -5.576 20.041 28.462 1.00 94.06 96 ILE A C 1
ATOM 755 O O . ILE A 1 96 ? -4.363 20.069 28.584 1.00 94.06 96 ILE A O 1
ATOM 759 N N . ALA A 1 97 ? -6.127 19.554 27.359 1.00 86.25 97 ALA A N 1
ATOM 760 C CA . ALA A 1 97 ? -5.349 19.065 26.235 1.00 86.25 97 ALA A CA 1
ATOM 761 C C . ALA A 1 97 ? -5.515 19.978 25.022 1.00 86.25 97 ALA A C 1
ATOM 763 O O . ALA A 1 97 ? -6.615 20.447 24.723 1.00 86.25 97 ALA A O 1
ATOM 764 N N . VAL A 1 98 ? -4.435 20.173 24.277 1.00 89.25 98 VAL A N 1
ATOM 765 C CA . VAL A 1 98 ? -4.425 20.866 22.992 1.00 89.25 98 VAL A CA 1
ATOM 766 C C . VAL A 1 98 ? -4.021 19.881 21.902 1.00 89.25 98 VAL A C 1
ATOM 768 O O . VAL A 1 98 ? -3.194 18.995 22.096 1.00 89.25 98 VAL A O 1
ATOM 771 N N . SER A 1 99 ? -4.622 20.023 20.727 1.00 77.19 99 SER A N 1
ATOM 772 C CA . SER A 1 99 ? -4.208 19.320 19.515 1.00 77.19 99 SER A CA 1
ATOM 773 C C . SER A 1 99 ? -4.299 20.254 18.314 1.00 77.19 99 SER A C 1
ATOM 775 O O . SER A 1 99 ? -5.067 21.217 18.325 1.00 77.19 99 SER A O 1
ATOM 777 N N . ILE A 1 100 ? -3.487 19.991 17.292 1.00 84.69 100 ILE A N 1
ATOM 778 C CA . ILE A 1 100 ? -3.441 20.771 16.055 1.00 84.69 100 ILE A CA 1
ATOM 779 C C . ILE A 1 100 ? -3.920 19.884 14.908 1.00 84.69 100 ILE A C 1
ATOM 781 O O . ILE A 1 100 ? -3.515 18.731 14.787 1.00 84.69 100 ILE A O 1
ATOM 785 N N . GLU A 1 101 ? -4.754 20.454 14.051 1.00 78.00 101 GLU A N 1
ATOM 786 C CA . GLU A 1 101 ? -5.135 19.932 12.751 1.00 78.00 101 GLU A CA 1
ATOM 787 C C . GLU A 1 101 ? -4.586 20.877 11.677 1.00 78.00 101 GLU A C 1
ATOM 789 O O . GLU A 1 101 ? -5.182 21.909 11.349 1.00 78.00 101 GLU A O 1
ATOM 794 N N . VAL A 1 102 ? -3.426 20.516 11.123 1.00 76.06 102 VAL A N 1
ATOM 795 C CA . VAL A 1 102 ? -2.902 21.096 9.881 1.00 76.06 102 VAL A CA 1
ATOM 796 C C . VAL A 1 102 ? -2.515 19.996 8.894 1.00 76.06 102 VAL A C 1
ATOM 798 O O . VAL A 1 102 ? -2.102 18.908 9.306 1.00 76.06 102 VAL A O 1
ATOM 801 N N . PRO A 1 103 ? -2.620 20.238 7.576 1.00 70.88 103 PRO A N 1
ATOM 802 C CA . PRO A 1 103 ? -1.988 19.368 6.596 1.00 70.88 103 PRO A CA 1
ATOM 803 C C . PRO A 1 103 ? -0.471 19.346 6.825 1.00 70.88 103 PRO A C 1
ATOM 805 O O . PRO A 1 103 ? 0.148 20.384 7.044 1.00 70.88 103 PRO A O 1
ATOM 808 N N . GLY A 1 104 ? 0.152 18.170 6.738 1.00 69.81 104 GLY A N 1
ATOM 809 C CA . GLY A 1 104 ? 1.607 18.038 6.873 1.00 69.81 104 GLY A CA 1
ATOM 810 C C . GLY A 1 104 ? 2.384 18.621 5.690 1.00 69.81 104 GLY A C 1
ATOM 811 O O . GLY A 1 104 ? 3.606 18.774 5.759 1.00 69.81 104 GLY A O 1
ATOM 812 N N . ARG A 1 105 ? 1.692 18.941 4.589 1.00 70.31 105 ARG A N 1
ATOM 813 C CA . ARG A 1 105 ? 2.263 19.528 3.377 1.00 70.31 105 ARG A CA 1
ATOM 814 C C . ARG A 1 105 ? 1.280 20.505 2.733 1.00 70.31 105 ARG A C 1
ATOM 816 O O . ARG A 1 105 ? 0.096 20.192 2.631 1.00 70.31 105 ARG A O 1
ATOM 823 N N . VAL A 1 106 ? 1.770 21.644 2.252 1.00 76.69 106 VAL A N 1
ATOM 824 C CA . VAL A 1 106 ? 0.978 22.640 1.505 1.00 76.69 106 VAL A CA 1
ATOM 825 C C . VAL A 1 106 ? 1.777 23.191 0.339 1.00 76.69 106 VAL A C 1
ATOM 827 O O . VAL A 1 106 ? 3.004 23.226 0.388 1.00 76.69 106 VAL A O 1
ATOM 830 N N . VAL A 1 107 ? 1.093 23.633 -0.714 1.00 78.88 107 VAL A N 1
ATOM 831 C CA . VAL A 1 107 ? 1.757 24.311 -1.831 1.00 78.88 107 VAL A CA 1
ATOM 832 C C . VAL A 1 107 ? 1.875 25.794 -1.523 1.00 78.88 107 VAL A C 1
ATOM 834 O O . VAL A 1 107 ? 0.941 26.418 -1.014 1.00 78.88 107 VAL A O 1
ATOM 837 N N . LYS A 1 108 ? 3.029 26.365 -1.856 1.00 81.88 108 LYS A N 1
ATOM 838 C CA . LYS A 1 108 ? 3.294 27.798 -1.788 1.00 81.88 108 LYS A CA 1
ATOM 839 C C . LYS A 1 108 ? 2.136 28.609 -2.389 1.00 81.88 108 LYS A C 1
ATOM 841 O O . LYS A 1 108 ? 1.670 28.341 -3.492 1.00 81.88 108 LYS A O 1
ATOM 846 N N . GLY A 1 109 ? 1.704 29.637 -1.666 1.00 79.88 109 GLY A N 1
ATOM 847 C CA . GLY A 1 109 ? 0.621 30.542 -2.049 1.00 79.88 109 GLY A CA 1
ATOM 848 C C . GLY A 1 109 ? -0.777 30.076 -1.636 1.00 79.88 109 GLY A C 1
ATOM 849 O O . GLY A 1 109 ? -1.713 30.865 -1.736 1.00 79.88 109 GLY A O 1
ATOM 850 N N . GLN A 1 110 ? -0.940 28.843 -1.142 1.00 76.81 110 GLN A N 1
ATOM 851 C CA . GLN A 1 110 ? -2.215 28.393 -0.584 1.00 76.81 110 GLN A CA 1
ATOM 852 C C . GLN A 1 110 ? -2.410 28.905 0.846 1.00 76.81 110 GLN A C 1
ATOM 854 O O . GLN A 1 110 ? -1.476 28.952 1.649 1.00 76.81 110 GLN A O 1
ATOM 859 N N . THR A 1 111 ? -3.653 29.265 1.164 1.00 84.06 111 THR A N 1
ATOM 860 C CA . THR A 1 111 ? -4.086 29.545 2.534 1.00 84.06 111 THR A CA 1
ATOM 861 C C . THR A 1 111 ? -4.493 28.242 3.207 1.00 84.06 111 THR A C 1
ATOM 863 O O . THR A 1 111 ? -5.344 27.513 2.698 1.00 84.06 111 THR A O 1
ATOM 866 N N . VAL A 1 112 ? -3.902 27.960 4.362 1.00 84.31 112 VAL A N 1
ATOM 867 C CA . VAL A 1 112 ? -4.235 26.826 5.219 1.00 84.31 112 VAL A CA 1
ATOM 868 C C . VAL A 1 112 ? -4.926 27.311 6.487 1.00 84.31 112 VAL A C 1
ATOM 870 O O . VAL A 1 112 ? -4.548 28.327 7.064 1.00 84.31 112 VAL A O 1
ATOM 873 N N . ASN A 1 113 ? -5.932 26.568 6.937 1.00 87.00 113 ASN A N 1
ATOM 874 C CA . ASN A 1 113 ? -6.563 26.794 8.230 1.00 87.00 113 ASN A CA 1
ATOM 875 C C . ASN A 1 113 ? -5.847 25.955 9.289 1.00 87.00 113 ASN A C 1
ATOM 877 O O . ASN A 1 113 ? -6.003 24.737 9.324 1.00 87.00 113 ASN A O 1
ATOM 881 N N . VAL A 1 114 ? -5.075 26.614 10.150 1.00 89.31 114 VAL A N 1
ATOM 882 C CA . VAL A 1 114 ? -4.527 26.015 11.368 1.00 89.31 114 VAL A CA 1
ATOM 883 C C . VAL A 1 114 ? -5.664 25.870 12.365 1.00 89.31 114 VAL A C 1
ATOM 885 O O . VAL A 1 114 ? -6.097 26.861 12.952 1.00 89.31 114 VAL A O 1
ATOM 888 N N . SER A 1 115 ? -6.181 24.653 12.522 1.00 84.88 115 SER A N 1
ATOM 889 C CA . SER A 1 115 ? -7.269 24.375 13.460 1.00 84.88 115 SER A CA 1
ATOM 890 C C . SER A 1 115 ? -6.689 23.803 14.744 1.00 84.88 115 SER A C 1
ATOM 892 O O . SER A 1 115 ? -6.082 22.743 14.745 1.00 84.88 115 SER A O 1
ATOM 894 N N . VAL A 1 116 ? -6.844 24.521 15.846 1.00 90.25 116 VAL A N 1
ATOM 895 C CA . VAL A 1 116 ? -6.386 24.105 17.168 1.00 90.25 116 VAL A CA 1
ATOM 896 C C . VAL A 1 116 ? -7.594 23.700 17.988 1.00 90.25 116 VAL A C 1
ATOM 898 O O . VAL A 1 116 ? -8.510 24.497 18.190 1.00 90.25 116 VAL A O 1
ATOM 901 N N . ILE A 1 117 ? -7.602 22.461 18.461 1.00 86.12 117 ILE A N 1
ATOM 902 C CA . ILE A 1 117 ? -8.668 21.919 19.296 1.00 86.12 117 ILE A CA 1
ATOM 903 C C . ILE A 1 117 ? -8.164 21.894 20.730 1.00 86.12 117 ILE A C 1
ATOM 905 O O . ILE A 1 117 ? -7.232 21.158 21.053 1.00 86.12 117 ILE A O 1
ATOM 909 N N . ILE A 1 118 ? -8.811 22.677 21.586 1.00 93.56 118 ILE A N 1
ATOM 910 C CA . ILE A 1 118 ? -8.639 22.611 23.032 1.00 93.56 118 ILE A CA 1
ATOM 911 C C . ILE A 1 118 ? -9.735 21.726 23.623 1.00 93.56 118 ILE A C 1
ATOM 913 O O . ILE A 1 118 ? -10.913 21.862 23.285 1.00 93.56 118 ILE A O 1
ATOM 917 N N . LYS A 1 119 ? -9.354 20.801 24.497 1.00 90.81 119 LYS A N 1
ATOM 918 C CA . LYS A 1 119 ? -10.238 19.849 25.161 1.00 90.81 119 LYS A CA 1
ATOM 919 C C . LYS A 1 119 ? -10.032 19.925 26.661 1.00 90.81 119 LYS A C 1
ATOM 921 O O . LYS A 1 119 ? -8.902 19.877 27.124 1.00 90.81 119 LYS A O 1
ATOM 926 N N . ASN A 1 120 ? -11.123 19.945 27.409 1.00 92.62 120 ASN A N 1
ATOM 927 C CA . ASN A 1 120 ? -11.070 19.665 28.832 1.00 92.62 120 ASN A CA 1
ATOM 928 C C . ASN A 1 120 ? -11.166 18.147 29.027 1.00 92.62 120 ASN A C 1
ATOM 930 O O . ASN A 1 120 ? -12.218 17.546 28.796 1.00 92.62 120 ASN A O 1
ATOM 934 N N . VAL A 1 121 ? -10.040 17.518 29.350 1.00 83.69 121 VAL A N 1
ATOM 935 C CA . VAL A 1 121 ? -9.946 16.082 29.661 1.00 83.69 121 VAL A CA 1
ATOM 936 C C . VAL A 1 121 ? -10.060 15.821 31.167 1.00 83.69 121 VAL A C 1
ATOM 938 O O . VAL A 1 121 ? -10.255 14.676 31.575 1.00 83.69 121 VAL A O 1
ATOM 941 N N . GLY A 1 122 ? -10.009 16.881 31.972 1.00 86.06 122 GLY A N 1
ATOM 942 C CA . GLY A 1 122 ? -10.221 16.862 33.403 1.00 86.06 122 GLY A CA 1
ATOM 943 C C . GLY A 1 122 ? -11.681 16.659 33.800 1.00 86.06 122 GLY A C 1
ATOM 944 O O . GLY A 1 122 ? -12.625 16.783 33.016 1.00 86.06 122 GLY A O 1
ATOM 945 N N . GLY A 1 123 ? -11.860 16.331 35.075 1.00 83.12 123 GLY A N 1
ATOM 946 C CA . GLY A 1 123 ? -13.155 16.097 35.708 1.00 83.12 123 GLY A CA 1
ATOM 947 C C . GLY A 1 123 ? -13.863 17.362 36.202 1.00 83.12 123 GLY A C 1
ATOM 948 O O . GLY A 1 123 ? -15.003 17.276 36.655 1.00 83.12 123 GLY A O 1
ATOM 949 N N . TYR A 1 124 ? -13.193 18.514 36.142 1.00 90.25 124 TYR A N 1
ATOM 950 C CA . TYR A 1 124 ? -13.724 19.817 36.541 1.00 90.25 124 TYR A CA 1
ATOM 951 C C . TYR A 1 124 ? -14.023 20.679 35.320 1.00 90.25 124 TYR A C 1
ATOM 953 O O . TYR A 1 124 ? -13.395 20.524 34.282 1.00 90.25 124 TYR A O 1
ATOM 961 N N . ASP A 1 125 ? -14.975 21.600 35.442 1.00 93.38 125 ASP A N 1
ATOM 962 C CA . ASP A 1 125 ? -15.179 22.646 34.441 1.00 93.38 125 ASP A CA 1
ATOM 963 C C . ASP A 1 125 ? -14.092 23.714 34.554 1.00 93.38 125 ASP A C 1
ATOM 965 O O . ASP A 1 125 ? -13.812 24.199 35.652 1.00 93.38 125 ASP A O 1
ATOM 969 N N . GLU A 1 126 ? -13.567 24.160 33.416 1.00 96.62 126 GLU A N 1
ATOM 970 C CA . GLU A 1 126 ? -12.444 25.093 33.369 1.00 96.62 126 GLU A CA 1
ATOM 971 C C . GLU A 1 126 ? -12.834 26.456 32.801 1.00 96.62 126 GLU A C 1
ATOM 973 O O . GLU A 1 126 ? -13.794 26.599 32.033 1.00 96.62 126 GLU A O 1
ATOM 978 N N . LYS A 1 127 ? -12.101 27.497 33.207 1.00 94.81 127 LYS A N 1
ATOM 979 C CA . LYS A 1 127 ? -12.380 28.895 32.847 1.00 94.81 127 LYS A CA 1
ATOM 980 C C . LYS A 1 127 ? -11.102 29.666 32.557 1.00 94.81 127 LYS A C 1
ATOM 982 O O . LYS A 1 127 ? -10.066 29.401 33.152 1.00 94.81 127 LYS A O 1
ATOM 987 N N . ASN A 1 128 ? -11.233 30.696 31.722 1.00 95.06 128 ASN A N 1
ATOM 988 C CA . ASN A 1 128 ? -10.180 31.672 31.414 1.00 95.06 128 ASN A CA 1
ATOM 989 C C . ASN A 1 128 ? -8.867 31.042 30.915 1.00 95.06 128 ASN A C 1
ATOM 991 O O . ASN A 1 128 ? -7.782 31.446 31.332 1.00 95.06 128 ASN A O 1
ATOM 995 N N . ILE A 1 129 ? -8.976 30.068 30.012 1.00 97.12 129 ILE A N 1
ATOM 996 C CA . ILE A 1 129 ? -7.820 29.401 29.411 1.00 97.12 129 ILE A CA 1
ATOM 997 C C . ILE A 1 129 ? -7.329 30.251 28.235 1.00 97.12 129 ILE A C 1
ATOM 999 O O . ILE A 1 129 ? -8.063 30.479 27.275 1.00 97.12 129 ILE A O 1
ATOM 1003 N N . VAL A 1 130 ? -6.108 30.753 28.314 1.00 97.06 130 VAL A N 1
ATOM 1004 C CA . VAL A 1 130 ? -5.393 31.465 27.256 1.00 97.06 130 VAL A CA 1
ATOM 1005 C C . VAL A 1 130 ? -4.734 30.443 26.334 1.00 97.06 130 VAL A C 1
ATOM 1007 O O . VAL A 1 130 ? -3.895 29.661 26.769 1.00 97.06 130 VAL A O 1
ATOM 1010 N N . LEU A 1 131 ? -5.115 30.469 25.059 1.00 97.06 131 LEU A N 1
ATOM 1011 C CA . LEU A 1 131 ? -4.569 29.634 23.996 1.00 97.06 131 LEU A CA 1
ATOM 1012 C C . LEU A 1 131 ? -3.776 30.510 23.021 1.00 97.06 131 LEU A C 1
ATOM 1014 O O . LEU A 1 131 ? -4.323 31.474 22.482 1.00 97.06 131 LEU A O 1
ATOM 1018 N N . SER A 1 132 ? -2.528 30.147 22.746 1.00 97.25 132 SER A N 1
ATOM 1019 C CA . SER A 1 132 ? -1.671 30.787 21.751 1.00 97.25 132 SER A CA 1
ATOM 1020 C C . SER A 1 132 ? -1.298 29.820 20.627 1.00 97.25 132 SER A C 1
ATOM 1022 O O . SER A 1 132 ? -1.210 28.608 20.819 1.00 97.25 132 SER A O 1
ATOM 1024 N N . ILE A 1 133 ? -1.111 30.366 19.426 1.00 97.00 133 ILE A N 1
ATOM 1025 C CA . ILE A 1 133 ? -0.627 29.661 18.237 1.00 97.00 133 ILE A CA 1
ATOM 1026 C C . ILE A 1 133 ? 0.656 30.355 17.800 1.00 97.00 133 ILE A C 1
ATOM 1028 O O . ILE A 1 133 ? 0.666 31.569 17.586 1.00 97.00 133 ILE A O 1
ATOM 1032 N N . SER A 1 134 ? 1.714 29.576 17.631 1.00 95.75 134 SER A N 1
ATOM 1033 C CA . SER A 1 134 ? 3.055 30.014 17.278 1.00 95.75 134 SER A CA 1
ATOM 1034 C C . SER A 1 134 ? 3.557 29.286 16.038 1.00 95.75 134 SER A C 1
ATOM 1036 O O . SER A 1 134 ? 3.256 28.115 15.828 1.00 95.75 134 SER A O 1
ATOM 1038 N N . ILE A 1 135 ? 4.349 29.973 15.219 1.00 93.31 135 ILE A N 1
ATOM 1039 C CA . ILE A 1 135 ? 4.974 29.428 14.010 1.00 93.31 135 ILE A CA 1
ATOM 1040 C C . ILE A 1 135 ? 6.470 29.698 14.093 1.00 93.31 135 ILE A C 1
ATOM 1042 O O . ILE A 1 135 ? 6.877 30.854 14.187 1.00 93.31 135 ILE A O 1
ATOM 1046 N N . ASN A 1 136 ? 7.295 28.648 14.075 1.00 91.56 136 ASN A N 1
ATOM 1047 C CA . ASN A 1 136 ? 8.742 28.736 14.313 1.00 91.56 136 ASN A CA 1
ATOM 1048 C C . ASN A 1 136 ? 9.061 29.581 15.563 1.00 91.56 136 ASN A C 1
ATOM 1050 O O . ASN A 1 136 ? 9.908 30.474 15.527 1.00 91.56 136 ASN A O 1
ATOM 1054 N N . ASN A 1 137 ? 8.343 29.303 16.655 1.00 89.62 137 ASN A N 1
ATOM 1055 C CA . ASN A 1 137 ? 8.424 29.989 17.952 1.00 89.62 137 ASN A CA 1
ATOM 1056 C C . ASN A 1 137 ? 7.935 31.451 17.983 1.00 89.62 137 ASN A C 1
ATOM 1058 O O . ASN A 1 137 ? 8.080 32.107 19.012 1.00 89.62 137 ASN A O 1
ATOM 1062 N N . LEU A 1 138 ? 7.341 31.976 16.907 1.00 94.44 138 LEU A N 1
ATOM 1063 C CA . LEU A 1 138 ? 6.719 33.303 16.902 1.00 94.44 138 LEU A CA 1
ATOM 1064 C C . LEU A 1 138 ? 5.204 33.189 17.096 1.00 94.44 138 LEU A C 1
ATOM 1066 O O . LEU A 1 138 ? 4.537 32.615 16.238 1.00 94.44 138 LEU A O 1
ATOM 1070 N N . THR A 1 139 ? 4.654 33.776 18.161 1.00 95.56 139 THR A N 1
ATOM 1071 C CA . THR A 1 139 ? 3.200 33.831 18.388 1.00 95.56 139 THR A CA 1
ATOM 1072 C C . THR A 1 139 ? 2.506 34.632 17.286 1.00 95.56 139 THR A C 1
ATOM 1074 O O . THR A 1 139 ? 2.765 35.822 17.113 1.00 95.56 139 THR A O 1
ATOM 1077 N N . VAL A 1 140 ? 1.608 33.982 16.546 1.00 94.62 140 VAL A N 1
ATOM 1078 C CA . VAL A 1 140 ? 0.827 34.575 15.445 1.00 94.62 140 VAL A CA 1
ATOM 1079 C C . VAL A 1 140 ? -0.638 34.811 15.809 1.00 94.62 140 VAL A C 1
ATOM 1081 O O . VAL A 1 140 ? -1.313 35.611 15.162 1.00 94.62 140 VAL A O 1
ATOM 1084 N N . HIS A 1 141 ? -1.141 34.124 16.836 1.00 96.56 141 HIS A N 1
ATOM 1085 C CA . HIS A 1 141 ? -2.506 34.277 17.325 1.00 96.56 141 HIS A CA 1
ATOM 1086 C C . HIS A 1 141 ? -2.587 33.959 18.820 1.00 96.56 141 HIS A C 1
ATOM 1088 O O . HIS A 1 141 ? -1.880 33.078 19.302 1.00 96.56 141 HIS A O 1
ATOM 1094 N N . GLU A 1 142 ? -3.470 34.646 19.540 1.00 97.19 142 GLU A N 1
ATOM 1095 C CA . GLU A 1 142 ? -3.763 34.393 20.952 1.00 97.19 142 GLU A CA 1
ATOM 1096 C C . GLU A 1 142 ? -5.243 34.680 21.231 1.00 97.19 142 GLU A C 1
ATOM 1098 O O . GLU A 1 142 ? -5.813 35.638 20.701 1.00 97.19 142 GLU A O 1
ATOM 1103 N N . THR A 1 143 ? -5.886 33.840 22.041 1.00 96.56 143 THR A N 1
ATOM 1104 C CA . THR A 1 143 ? -7.294 33.992 22.417 1.00 96.56 143 THR A CA 1
ATOM 1105 C C . THR A 1 143 ? -7.576 33.430 23.809 1.00 96.56 143 THR A C 1
ATOM 1107 O O . THR A 1 143 ? -6.822 32.607 24.322 1.00 96.56 143 THR A O 1
ATOM 1110 N N . THR A 1 144 ? -8.683 33.845 24.430 1.00 97.06 144 THR A N 1
ATOM 1111 C CA . THR A 1 144 ? -9.124 33.331 25.735 1.00 97.06 144 THR A CA 1
ATOM 1112 C C . THR A 1 144 ? -10.424 32.541 25.611 1.00 97.06 144 THR A C 1
ATOM 1114 O O . THR A 1 144 ? -11.465 33.057 25.199 1.00 97.06 144 THR A O 1
ATOM 1117 N N . VAL A 1 145 ? -10.387 31.283 26.043 1.00 96.19 145 VAL A N 1
ATOM 1118 C CA . VAL A 1 145 ? -11.549 30.420 26.243 1.00 96.19 145 VAL A CA 1
ATOM 1119 C C . VAL A 1 145 ? -12.109 30.676 27.640 1.00 96.19 145 VAL A C 1
ATOM 1121 O O . VAL A 1 145 ? -11.566 30.236 28.650 1.00 96.19 145 VAL A O 1
ATOM 1124 N N . THR A 1 146 ? -13.211 31.420 27.706 1.00 96.06 146 THR A N 1
ATOM 1125 C CA . THR A 1 146 ? -13.816 31.867 28.973 1.00 96.06 146 THR A CA 1
ATOM 1126 C C . THR A 1 146 ? -14.423 30.735 29.801 1.00 96.06 146 THR A C 1
ATOM 1128 O O . THR A 1 146 ? -14.420 30.818 31.028 1.00 96.06 146 THR A O 1
ATOM 1131 N N . TYR A 1 147 ? -14.924 29.680 29.155 1.00 95.94 147 TYR A N 1
ATOM 1132 C CA . TYR A 1 147 ? -15.504 28.503 29.801 1.00 95.94 147 TYR A CA 1
ATOM 1133 C C . TYR A 1 147 ? -15.364 27.267 28.906 1.00 95.94 147 TYR A C 1
ATOM 1135 O O . TYR A 1 147 ? -15.599 27.353 27.696 1.00 95.94 147 TYR A O 1
ATOM 1143 N N . LEU A 1 148 ? -15.010 26.131 29.508 1.00 95.50 148 LEU A N 1
ATOM 1144 C CA . LEU A 1 148 ? -14.923 24.828 28.858 1.00 95.50 148 LEU A CA 1
ATOM 1145 C C . LEU A 1 148 ? -15.357 23.732 29.844 1.00 95.50 148 LEU A C 1
ATOM 1147 O O . LEU A 1 148 ? -14.623 23.390 30.772 1.00 95.50 148 LEU A O 1
ATOM 1151 N N . ALA A 1 149 ? -16.564 23.197 29.652 1.00 93.31 149 ALA A N 1
ATOM 1152 C CA . ALA A 1 149 ? -17.112 22.148 30.512 1.00 93.31 149 ALA A CA 1
ATOM 1153 C C . ALA A 1 149 ? -16.285 20.852 30.439 1.00 93.31 149 ALA A C 1
ATOM 1155 O O . ALA A 1 149 ? -15.673 20.568 29.404 1.00 93.31 149 ALA A O 1
ATOM 1156 N N . SER A 1 150 ? -16.299 20.054 31.509 1.00 89.12 150 SER A N 1
ATOM 1157 C CA . SER A 1 150 ? -15.618 18.752 31.548 1.00 89.12 150 SER A CA 1
ATOM 1158 C C . SER A 1 150 ? -16.022 17.874 30.353 1.00 89.12 150 SER A C 1
ATOM 1160 O O . SER A 1 150 ? -17.193 17.797 29.970 1.00 89.12 150 SER A O 1
ATOM 1162 N N . GLY A 1 151 ? -15.029 17.265 29.700 1.00 80.75 151 GLY A N 1
ATOM 1163 C CA . GLY A 1 151 ? -15.200 16.433 28.506 1.00 80.75 151 GLY A CA 1
ATOM 1164 C C . GLY A 1 151 ? -15.474 17.193 27.201 1.00 80.75 151 GLY A C 1
ATOM 1165 O O . GLY A 1 151 ? -15.475 16.571 26.135 1.00 80.75 151 GLY A O 1
ATOM 1166 N N . SER A 1 152 ? -15.687 18.512 27.246 1.00 82.31 152 SER A N 1
ATOM 1167 C CA . SER A 1 152 ? -16.000 19.323 26.063 1.00 82.31 152 SER A CA 1
ATOM 1168 C C . SER A 1 152 ? -14.750 19.754 25.295 1.00 82.31 152 SER A C 1
ATOM 1170 O O . SER A 1 152 ? -13.639 19.797 25.826 1.00 82.31 152 SER A O 1
ATOM 1172 N N . THR A 1 153 ? -14.947 20.107 24.024 1.00 87.12 153 THR A N 1
ATOM 1173 C CA . THR A 1 153 ? -13.902 20.636 23.136 1.00 87.12 153 THR A CA 1
ATOM 1174 C C . THR A 1 153 ? -14.307 21.988 22.561 1.00 87.12 153 THR A C 1
ATOM 1176 O O . THR A 1 153 ? -15.491 22.323 22.496 1.00 87.12 153 THR A O 1
ATOM 1179 N N . ARG A 1 154 ? -13.320 22.766 22.121 1.00 89.62 154 ARG A N 1
ATOM 1180 C CA . ARG A 1 154 ? -13.514 23.976 21.326 1.00 89.62 154 ARG A CA 1
ATOM 1181 C C . ARG A 1 154 ? -12.437 24.054 20.253 1.00 89.62 154 ARG A C 1
ATOM 1183 O O . ARG A 1 154 ? -11.269 23.812 20.537 1.00 89.62 154 ARG A O 1
ATOM 1190 N N . THR A 1 155 ? -12.827 24.435 19.043 1.00 89.94 155 THR A N 1
ATOM 1191 C CA . THR A 1 155 ? -11.896 24.620 17.924 1.00 89.94 155 THR A CA 1
ATOM 1192 C C . THR A 1 155 ? -11.654 26.105 17.690 1.00 89.94 155 THR A C 1
ATOM 1194 O O . THR A 1 155 ? -12.602 26.887 17.600 1.00 89.94 155 THR A O 1
ATOM 1197 N N . ILE A 1 156 ? -10.385 26.490 17.597 1.00 91.06 156 ILE A N 1
ATOM 1198 C CA . ILE A 1 156 ? -9.913 27.826 17.236 1.00 91.06 156 ILE A CA 1
ATOM 1199 C C . ILE A 1 156 ? -9.190 27.713 15.899 1.00 91.06 156 ILE A C 1
ATOM 1201 O O . ILE A 1 156 ? -8.332 26.852 15.736 1.00 91.06 156 ILE A O 1
ATOM 1205 N N . THR A 1 157 ? -9.529 28.568 14.938 1.00 89.38 157 THR A N 1
ATOM 1206 C CA . THR A 1 157 ? -8.981 28.485 13.580 1.00 89.38 157 THR A CA 1
ATOM 1207 C C . THR A 1 157 ? -8.197 29.745 13.240 1.00 89.38 157 THR A C 1
ATOM 1209 O O . THR A 1 157 ? -8.710 30.854 13.385 1.00 89.38 157 THR A O 1
ATOM 1212 N N . TYR A 1 158 ? -6.970 29.575 12.752 1.00 93.19 158 TYR A N 1
ATOM 1213 C CA . TYR A 1 158 ? -6.122 30.647 12.242 1.00 93.19 158 TYR A CA 1
ATOM 1214 C C . TYR A 1 158 ? -5.813 30.407 10.761 1.00 93.19 158 TYR A C 1
ATOM 1216 O O . TYR A 1 158 ? -5.193 29.407 10.400 1.00 93.19 158 TYR A O 1
ATOM 1224 N N . ALA A 1 159 ? -6.268 31.312 9.896 1.00 91.06 159 ALA A N 1
ATOM 1225 C CA . ALA A 1 159 ? -5.984 31.252 8.467 1.00 91.06 159 ALA A CA 1
ATOM 1226 C C . ALA A 1 159 ? -4.576 31.789 8.189 1.00 91.06 159 ALA A C 1
ATOM 1228 O O . ALA A 1 159 ? -4.245 32.916 8.560 1.00 91.06 159 ALA A O 1
ATOM 1229 N N . TRP A 1 160 ? -3.758 30.993 7.509 1.00 89.19 160 TRP A N 1
ATOM 1230 C CA . TRP A 1 160 ? -2.353 31.287 7.275 1.00 89.19 160 TRP A CA 1
ATOM 1231 C C . TRP A 1 160 ? -1.970 31.051 5.815 1.00 89.19 160 TRP A C 1
ATOM 1233 O O . TRP A 1 160 ? -2.198 29.971 5.280 1.00 89.19 160 TRP A O 1
ATOM 1243 N N . THR A 1 161 ? -1.371 32.048 5.162 1.00 85.12 161 THR A N 1
ATOM 1244 C CA . THR A 1 161 ? -0.868 31.940 3.782 1.00 85.12 161 THR A CA 1
ATOM 1245 C C . THR A 1 161 ? 0.651 32.030 3.784 1.00 85.12 161 THR A C 1
ATOM 1247 O O . THR A 1 161 ? 1.212 32.987 4.317 1.00 85.12 161 THR A O 1
ATOM 1250 N N . LEU A 1 162 ? 1.313 31.056 3.161 1.00 75.31 162 LEU A N 1
ATOM 1251 C CA . LEU A 1 162 ? 2.772 30.964 3.071 1.00 75.31 162 LEU A CA 1
ATOM 1252 C C . LEU A 1 162 ? 3.263 31.203 1.650 1.00 75.31 162 LEU A C 1
ATOM 1254 O O . LEU A 1 162 ? 2.798 30.565 0.710 1.00 75.31 162 LEU A O 1
ATOM 1258 N N . ASP A 1 163 ? 4.271 32.053 1.499 1.00 78.56 163 ASP A N 1
ATOM 1259 C CA . ASP A 1 163 ? 4.890 32.401 0.219 1.00 78.56 163 ASP A CA 1
ATOM 1260 C C . ASP A 1 163 ? 6.329 31.867 0.065 1.00 78.56 163 ASP A C 1
ATOM 1262 O O . ASP A 1 163 ? 6.978 32.090 -0.965 1.00 78.56 163 ASP A O 1
ATOM 1266 N N . LYS A 1 164 ? 6.828 31.123 1.058 1.00 83.75 164 LYS A N 1
ATOM 1267 C CA . LYS A 1 164 ? 8.173 30.536 1.070 1.00 83.75 164 LYS A CA 1
ATOM 1268 C C . LYS A 1 164 ? 8.118 29.037 1.330 1.00 83.75 164 LYS A C 1
ATOM 1270 O O . LYS A 1 164 ? 7.348 28.576 2.165 1.00 83.75 164 LYS A O 1
ATOM 1275 N N . GLU A 1 165 ? 8.933 28.302 0.582 1.00 82.19 165 GLU A N 1
ATOM 1276 C CA . GLU A 1 165 ? 9.141 26.872 0.792 1.00 82.19 165 GLU A CA 1
ATOM 1277 C C . GLU A 1 165 ? 9.938 26.618 2.074 1.00 82.19 165 GLU A C 1
ATOM 1279 O O . GLU A 1 165 ? 10.727 27.462 2.511 1.00 82.19 165 GLU A O 1
ATOM 1284 N N . GLY A 1 166 ? 9.735 25.447 2.669 1.00 83.06 166 GLY A N 1
ATOM 1285 C CA . GLY A 1 166 ? 10.463 25.030 3.859 1.00 83.06 166 GLY A CA 1
ATOM 1286 C C . GLY A 1 166 ? 9.598 24.309 4.879 1.00 83.06 166 GLY A C 1
ATOM 1287 O O . GLY A 1 166 ? 8.386 24.164 4.728 1.00 83.06 166 GLY A O 1
ATOM 1288 N N . SER A 1 167 ? 10.256 23.844 5.933 1.00 82.81 167 SER A N 1
ATOM 1289 C CA . SER A 1 167 ? 9.615 23.200 7.074 1.00 82.81 167 SER A CA 1
ATOM 1290 C C . SER A 1 167 ? 9.296 24.247 8.135 1.00 82.81 167 SER A C 1
ATOM 1292 O O . SER A 1 167 ? 10.180 24.992 8.560 1.00 82.81 167 SER A O 1
ATOM 1294 N N . TYR A 1 168 ? 8.048 24.275 8.586 1.00 88.50 168 TYR A N 1
ATOM 1295 C CA . TYR A 1 168 ? 7.577 25.162 9.642 1.00 88.50 168 TYR A CA 1
ATOM 1296 C C . TYR A 1 168 ? 7.024 24.334 10.790 1.00 88.50 168 TYR A C 1
ATOM 1298 O O . TYR A 1 168 ? 6.297 23.369 10.566 1.00 88.50 168 TYR A O 1
ATOM 1306 N N . ILE A 1 169 ? 7.352 24.720 12.017 1.00 87.38 169 ILE A N 1
ATOM 1307 C CA . ILE A 1 169 ? 6.816 24.098 13.224 1.00 87.38 169 ILE A CA 1
ATOM 1308 C C . ILE A 1 169 ? 5.694 24.992 13.735 1.00 87.38 169 ILE A C 1
ATOM 1310 O O . ILE A 1 169 ? 5.926 26.154 14.069 1.00 87.38 169 ILE A O 1
ATOM 1314 N N . ILE A 1 170 ? 4.482 24.452 13.756 1.00 93.06 170 ILE A N 1
ATOM 1315 C CA . ILE A 1 170 ? 3.313 25.072 14.368 1.00 93.06 170 ILE A CA 1
ATOM 1316 C C . ILE A 1 170 ? 3.217 24.547 15.782 1.00 93.06 170 ILE A C 1
ATOM 1318 O O . ILE A 1 170 ? 3.157 23.338 15.963 1.00 93.06 170 ILE A O 1
ATOM 1322 N N . THR A 1 171 ? 3.169 25.441 16.754 1.00 93.75 171 THR A N 1
ATOM 1323 C CA . THR A 1 171 ? 3.018 25.107 18.165 1.00 93.75 171 THR A CA 1
ATOM 1324 C C . THR A 1 171 ? 1.764 25.785 18.680 1.00 93.75 171 THR A C 1
ATOM 1326 O O . THR A 1 171 ? 1.575 26.977 18.473 1.00 93.75 171 THR A O 1
ATOM 1329 N N . ALA A 1 172 ? 0.893 25.038 19.336 1.00 95.12 172 ALA A N 1
ATOM 1330 C CA . ALA A 1 172 ? -0.266 25.561 20.028 1.00 95.12 172 ALA A CA 1
ATOM 1331 C C . ALA A 1 172 ? -0.084 25.291 21.514 1.00 95.12 172 ALA A C 1
ATOM 1333 O O . ALA A 1 172 ? 0.253 24.170 21.886 1.00 95.12 172 ALA A O 1
ATOM 1334 N N . PHE A 1 173 ? -0.303 26.305 22.339 1.00 96.88 173 PHE A N 1
ATOM 1335 C CA . PHE A 1 173 ? -0.082 26.236 23.775 1.00 96.88 173 PHE A CA 1
ATOM 1336 C C . PHE A 1 173 ? -1.288 26.805 24.515 1.00 96.88 173 PHE A C 1
ATOM 1338 O O . PHE A 1 173 ? -1.719 27.921 24.231 1.00 96.88 173 PHE A O 1
ATOM 1345 N N . ALA A 1 174 ? -1.826 26.056 25.470 1.00 96.12 174 ALA A N 1
ATOM 1346 C CA . ALA A 1 174 ? -2.777 26.544 26.456 1.00 96.12 174 ALA A CA 1
ATOM 1347 C C . ALA A 1 174 ? -2.059 26.753 27.793 1.00 96.12 174 ALA A C 1
ATOM 1349 O O . ALA A 1 174 ? -1.287 25.900 28.226 1.00 96.12 174 ALA A O 1
ATOM 1350 N N . ASN A 1 175 ? -2.318 27.864 28.483 1.00 95.00 175 ASN A N 1
ATOM 1351 C CA . ASN A 1 175 ? -1.833 28.002 29.854 1.00 95.00 175 ASN A CA 1
ATOM 1352 C C . ASN A 1 175 ? -2.477 26.938 30.753 1.00 95.00 175 ASN A C 1
ATOM 1354 O O . ASN A 1 175 ? -3.629 26.551 30.552 1.00 95.00 175 ASN A O 1
ATOM 1358 N N . SER A 1 176 ? -1.740 26.497 31.769 1.00 92.88 176 SER A N 1
ATOM 1359 C CA . SER A 1 176 ? -2.299 25.569 32.738 1.00 92.88 176 SER A CA 1
ATOM 1360 C C . SER A 1 176 ? -3.355 26.235 33.619 1.00 92.88 176 SER A C 1
ATOM 1362 O O . SER A 1 176 ? -3.266 27.423 33.959 1.00 92.88 176 SER A O 1
ATOM 1364 N N . VAL A 1 177 ? -4.362 25.455 33.996 1.00 93.44 177 VAL A N 1
ATOM 1365 C CA . VAL A 1 177 ? -5.364 25.839 34.995 1.00 93.44 177 VAL A CA 1
ATOM 1366 C C . VAL A 1 177 ? -4.876 25.477 36.402 1.00 93.44 177 VAL A C 1
ATOM 1368 O O . VAL A 1 177 ? -3.959 24.676 36.595 1.00 93.44 177 VAL A O 1
ATOM 1371 N N . ASN A 1 178 ? -5.449 26.101 37.432 1.00 90.75 178 ASN A N 1
ATOM 1372 C CA . ASN A 1 178 ? -5.006 25.862 38.806 1.00 90.75 178 ASN A CA 1
ATOM 1373 C C . ASN A 1 178 ? -5.303 24.416 39.241 1.00 90.75 178 ASN A C 1
ATOM 1375 O O . ASN A 1 178 ? -6.446 23.980 39.168 1.00 90.75 178 ASN A O 1
ATOM 1379 N N . GLY A 1 179 ? -4.295 23.704 39.750 1.00 85.44 179 GLY A N 1
ATOM 1380 C CA . GLY A 1 179 ? -4.427 22.304 40.174 1.00 85.44 179 GLY A CA 1
ATOM 1381 C C . GLY A 1 179 ? -4.218 21.277 39.057 1.00 85.44 179 GLY A C 1
ATOM 1382 O O . GLY A 1 179 ? -4.293 20.076 39.316 1.00 85.44 179 GLY A O 1
ATOM 1383 N N . GLU A 1 180 ? -3.922 21.724 37.839 1.00 91.88 180 GLU A N 1
ATOM 1384 C CA . GLU A 1 180 ? -3.519 20.854 36.742 1.00 91.88 180 GLU A CA 1
ATOM 1385 C C . GLU A 1 180 ? -2.094 20.342 36.951 1.00 91.88 180 GLU A C 1
ATOM 1387 O O . GLU A 1 180 ? -1.158 21.105 37.199 1.00 91.88 180 GLU A O 1
ATOM 1392 N N . THR A 1 181 ? -1.939 19.022 36.881 1.00 87.25 181 THR A N 1
ATOM 1393 C CA . THR A 1 181 ? -0.647 18.344 37.082 1.00 87.25 181 THR A CA 1
ATOM 1394 C C . THR A 1 181 ? -0.101 17.7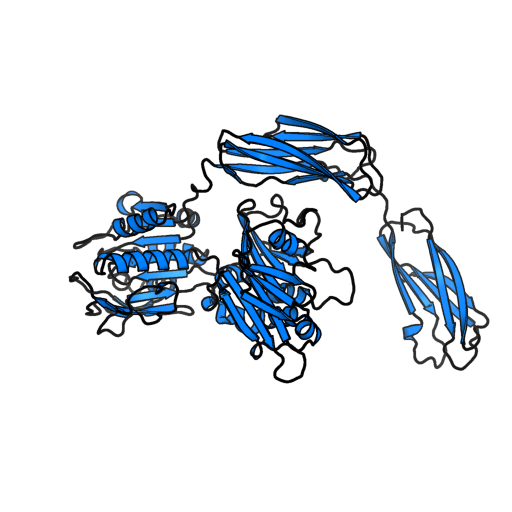56 35.785 1.00 87.25 181 THR A C 1
ATOM 1396 O O . THR A 1 181 ? 1.116 17.686 35.609 1.00 87.25 181 THR A O 1
ATOM 1399 N N . THR A 1 182 ? -0.983 17.394 34.853 1.00 83.31 182 THR A N 1
ATOM 1400 C CA . THR A 1 182 ? -0.628 17.021 33.485 1.00 83.31 182 THR A CA 1
ATOM 1401 C C . THR A 1 182 ? -0.594 18.291 32.644 1.00 83.31 182 THR A C 1
ATOM 1403 O O . THR A 1 182 ? -1.622 18.747 32.188 1.00 83.31 182 THR A O 1
ATOM 1406 N N . ILE A 1 183 ? 0.580 18.908 32.501 1.00 90.31 183 ILE A N 1
ATOM 1407 C CA . ILE A 1 183 ? 0.734 20.148 31.710 1.00 90.31 183 ILE A CA 1
ATOM 1408 C C . ILE A 1 183 ? 1.339 19.904 30.322 1.00 90.31 183 ILE A C 1
ATOM 1410 O O . ILE A 1 183 ? 1.388 20.796 29.481 1.00 90.31 183 ILE A O 1
ATOM 1414 N N . ASN A 1 184 ? 1.850 18.693 30.079 1.00 82.50 184 ASN A N 1
ATOM 1415 C CA . ASN A 1 184 ? 2.577 18.359 28.851 1.00 82.50 184 ASN A CA 1
ATOM 1416 C C . ASN A 1 184 ? 1.656 18.266 27.627 1.00 82.50 184 ASN A C 1
ATOM 1418 O O . ASN A 1 184 ? 2.113 18.421 26.503 1.00 82.50 184 ASN A O 1
ATOM 1422 N N . ASN A 1 185 ? 0.374 17.978 27.837 1.00 79.94 185 ASN A N 1
ATOM 1423 C CA . ASN A 1 185 ? -0.657 17.921 26.804 1.00 79.94 185 ASN A CA 1
ATOM 1424 C C . ASN A 1 185 ? -1.290 19.285 26.519 1.00 79.94 185 ASN A C 1
ATOM 1426 O O . ASN A 1 185 ? -2.095 19.387 25.595 1.00 79.94 185 ASN A O 1
ATOM 1430 N N . ASN A 1 186 ? -0.915 20.329 27.256 1.00 92.94 186 ASN A N 1
ATOM 1431 C CA . ASN A 1 186 ? -1.356 21.697 27.004 1.00 92.94 186 ASN A CA 1
ATOM 1432 C C . ASN A 1 186 ? -0.587 22.318 25.835 1.00 92.94 186 ASN A C 1
ATOM 1434 O O . ASN A 1 186 ? -0.946 23.395 25.366 1.00 92.94 186 ASN A O 1
ATOM 1438 N N . GLU A 1 187 ? 0.453 21.639 25.352 1.00 91.69 187 GLU A N 1
ATOM 1439 C CA . GLU A 1 187 ? 1.213 22.019 24.177 1.00 91.69 187 GLU A CA 1
ATOM 1440 C C . GLU A 1 187 ? 1.120 20.928 23.110 1.00 91.69 187 GLU A C 1
ATOM 1442 O O . GLU A 1 187 ? 1.337 19.745 23.368 1.00 91.69 187 GLU A O 1
ATOM 1447 N N . ALA A 1 188 ? 0.834 21.333 21.879 1.00 83.25 188 ALA A N 1
ATOM 1448 C CA . ALA A 1 188 ? 0.938 20.474 20.713 1.00 83.25 188 ALA A CA 1
ATOM 1449 C C . ALA A 1 188 ? 1.826 21.152 19.682 1.00 83.25 188 ALA A C 1
ATOM 1451 O O . ALA A 1 188 ? 1.729 22.359 19.478 1.00 83.25 188 ALA A O 1
ATOM 1452 N N . SER A 1 189 ? 2.664 20.371 19.006 1.00 84.62 189 SER A N 1
ATOM 1453 C CA . SER A 1 189 ? 3.448 20.856 17.876 1.00 84.62 189 SER A CA 1
ATOM 1454 C C . SER A 1 189 ? 3.249 19.967 16.656 1.00 84.62 189 SER A C 1
ATOM 1456 O O . SER A 1 189 ? 3.233 18.743 16.768 1.00 84.62 189 SER A O 1
ATOM 1458 N N . GLN A 1 190 ? 3.123 20.579 15.482 1.00 77.88 190 GLN A N 1
ATOM 1459 C CA . GLN A 1 190 ? 3.031 19.883 14.205 1.00 77.88 190 GLN A CA 1
ATOM 1460 C C . GLN A 1 190 ? 3.922 20.561 13.168 1.00 77.88 190 GLN A C 1
ATOM 1462 O O . GLN A 1 190 ? 3.976 21.784 13.069 1.00 77.88 190 GLN A O 1
ATOM 1467 N N . THR A 1 191 ? 4.619 19.753 12.371 1.00 79.88 191 THR A N 1
ATOM 1468 C CA . THR A 1 191 ? 5.407 20.260 11.246 1.00 79.88 191 THR A CA 1
ATOM 1469 C C . THR A 1 191 ? 4.562 20.305 9.980 1.00 79.88 191 THR A C 1
ATOM 1471 O O . THR A 1 191 ? 3.886 19.333 9.638 1.00 79.88 191 THR A O 1
ATOM 1474 N N . ILE A 1 192 ? 4.649 21.418 9.262 1.00 80.50 192 ILE A N 1
ATOM 1475 C CA . ILE A 1 192 ? 4.070 21.616 7.937 1.00 80.50 192 ILE A CA 1
ATOM 1476 C C . ILE A 1 192 ? 5.184 21.940 6.947 1.00 80.50 192 ILE A C 1
ATOM 1478 O O . ILE A 1 192 ? 5.983 22.853 7.153 1.00 80.50 192 ILE A O 1
ATOM 1482 N N . ASN A 1 193 ? 5.244 21.167 5.865 1.00 76.12 193 ASN A N 1
ATOM 1483 C CA . ASN A 1 193 ? 6.202 21.375 4.788 1.00 76.12 193 ASN A CA 1
ATOM 1484 C C . ASN A 1 193 ? 5.544 22.166 3.661 1.00 76.12 193 ASN A C 1
ATOM 1486 O O . ASN A 1 193 ? 4.615 21.688 3.010 1.00 76.12 193 ASN A O 1
ATOM 1490 N N . VAL A 1 194 ? 6.039 23.371 3.412 1.00 81.00 194 VAL A N 1
ATOM 1491 C CA . VAL A 1 194 ? 5.619 24.180 2.273 1.00 81.00 194 VAL A CA 1
ATOM 1492 C C . VAL A 1 194 ? 6.467 23.790 1.077 1.00 81.00 194 VAL A C 1
ATOM 1494 O O . VAL A 1 194 ? 7.688 23.943 1.094 1.00 81.00 194 VAL A O 1
ATOM 1497 N N . LEU A 1 195 ? 5.807 23.268 0.052 1.00 74.12 195 LEU A N 1
ATOM 1498 C CA . LEU A 1 195 ? 6.415 22.818 -1.190 1.00 74.12 195 LEU A CA 1
ATOM 1499 C C . LEU A 1 195 ? 6.151 23.839 -2.295 1.00 74.12 195 LEU A C 1
ATOM 1501 O O . LEU A 1 195 ? 5.097 24.476 -2.328 1.00 74.12 195 LEU A O 1
ATOM 1505 N N . THR A 1 196 ? 7.069 23.948 -3.249 1.00 66.94 196 THR A N 1
ATOM 1506 C CA . THR A 1 196 ? 6.852 24.757 -4.456 1.00 66.94 196 THR A CA 1
ATOM 1507 C C . THR A 1 196 ? 5.775 24.132 -5.354 1.00 66.94 196 THR A C 1
ATOM 1509 O O . THR A 1 196 ? 4.978 24.846 -5.961 1.00 66.94 196 THR A O 1
ATOM 1512 N N . SER A 1 197 ? 5.643 22.800 -5.333 1.00 59.25 197 SER A N 1
ATOM 1513 C CA . SER A 1 197 ? 4.448 22.063 -5.761 1.00 59.25 197 SER A CA 1
ATOM 1514 C C . SER A 1 197 ? 4.415 20.669 -5.115 1.00 59.25 197 SER A C 1
ATOM 1516 O O . SER A 1 197 ? 5.457 20.128 -4.747 1.00 59.25 197 SER A O 1
ATOM 1518 N N . PHE A 1 198 ? 3.245 20.023 -5.025 1.00 53.00 198 PHE A N 1
ATOM 1519 C CA . PHE A 1 198 ? 3.176 18.594 -4.666 1.00 53.00 198 PHE A CA 1
ATOM 1520 C C . PHE A 1 198 ? 3.835 17.676 -5.719 1.00 53.00 198 PHE A C 1
ATOM 1522 O O . PHE A 1 198 ? 4.027 16.490 -5.457 1.00 53.00 198 PHE A O 1
ATOM 1529 N N . ALA A 1 199 ? 4.185 18.216 -6.893 1.00 51.41 199 ALA A N 1
ATOM 1530 C CA . ALA A 1 199 ? 4.715 17.485 -8.038 1.00 51.41 199 ALA A CA 1
ATOM 1531 C C . ALA A 1 199 ? 6.248 17.289 -8.020 1.00 51.41 199 ALA A C 1
ATOM 1533 O O . ALA A 1 199 ? 6.770 16.588 -8.881 1.00 51.41 199 ALA A O 1
ATOM 1534 N N . GLU A 1 200 ? 6.992 17.857 -7.062 1.00 50.69 200 GLU A N 1
ATOM 1535 C CA . GLU A 1 200 ? 8.468 17.808 -7.089 1.00 50.69 200 GLU A CA 1
ATOM 1536 C C . GLU A 1 200 ? 9.107 16.542 -6.491 1.00 50.69 200 GL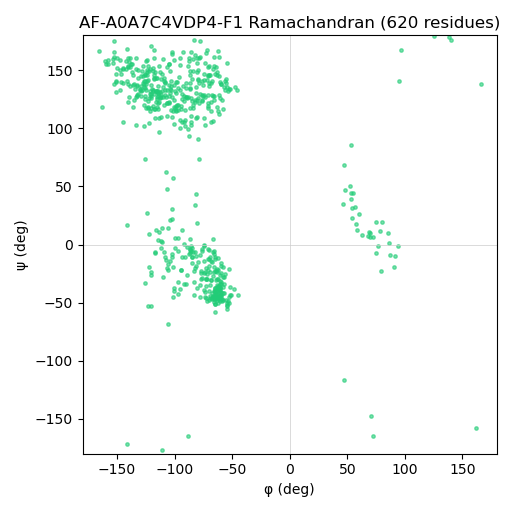U A C 1
ATOM 1538 O O . GLU A 1 200 ? 10.298 16.312 -6.711 1.00 50.69 200 GLU A O 1
ATOM 1543 N N . GLN A 1 201 ? 8.364 15.664 -5.799 1.00 62.88 201 GLN A N 1
ATOM 1544 C CA . GLN A 1 201 ? 8.928 14.363 -5.420 1.00 62.88 201 GLN A CA 1
ATOM 1545 C C . GLN A 1 201 ? 8.872 13.412 -6.615 1.00 62.88 201 GLN A C 1
ATOM 1547 O O . GLN A 1 201 ? 7.898 12.686 -6.818 1.00 62.88 201 GLN A O 1
ATOM 1552 N N . LYS A 1 202 ? 9.947 13.423 -7.398 1.00 82.06 202 LYS A N 1
ATOM 1553 C CA . LYS A 1 202 ? 10.154 12.516 -8.524 1.00 82.06 202 LYS A CA 1
ATOM 1554 C C . LYS A 1 202 ? 10.100 11.076 -8.029 1.00 82.06 202 LYS A C 1
ATOM 1556 O O . LYS A 1 202 ? 10.889 10.658 -7.188 1.00 82.06 202 LYS A O 1
ATOM 1561 N N . GLN A 1 203 ? 9.117 10.322 -8.512 1.00 87.50 203 GLN A N 1
ATOM 1562 C CA . GLN A 1 203 ? 8.868 8.953 -8.046 1.00 87.50 203 GLN A CA 1
ATOM 1563 C C . GLN A 1 203 ? 9.628 7.915 -8.873 1.00 87.50 203 GLN A C 1
ATOM 1565 O O . GLN A 1 203 ? 9.677 6.748 -8.482 1.00 87.50 203 GLN A O 1
ATOM 1570 N N . ILE A 1 204 ? 10.207 8.341 -9.998 1.00 95.69 204 ILE A N 1
ATOM 1571 C CA . ILE A 1 204 ? 10.837 7.481 -10.992 1.00 95.69 204 ILE A CA 1
ATOM 1572 C C . ILE A 1 204 ? 12.277 7.941 -11.230 1.00 95.69 204 ILE A C 1
ATOM 1574 O O . ILE A 1 204 ? 12.522 9.125 -11.461 1.00 95.69 204 ILE A O 1
ATOM 1578 N N . LEU A 1 205 ? 13.218 7.000 -11.224 1.00 97.94 205 LEU A N 1
ATOM 1579 C CA . LEU A 1 205 ? 14.582 7.212 -11.706 1.00 97.94 205 LEU A CA 1
ATOM 1580 C C . LEU A 1 205 ? 14.785 6.438 -13.003 1.00 97.94 205 LEU A C 1
ATOM 1582 O O . LEU A 1 205 ? 14.569 5.230 -13.029 1.00 97.94 205 LEU A O 1
ATOM 1586 N N . VAL A 1 206 ? 15.245 7.104 -14.060 1.00 98.38 206 VAL A N 1
ATOM 1587 C CA . VAL A 1 206 ? 15.651 6.452 -15.310 1.00 98.38 206 VAL A CA 1
ATOM 1588 C C . VAL A 1 206 ? 17.171 6.384 -15.374 1.00 98.38 206 VAL A C 1
ATOM 1590 O O . VAL A 1 206 ? 17.852 7.393 -15.552 1.00 98.38 206 VAL A O 1
ATOM 1593 N N . VAL A 1 207 ? 17.713 5.180 -15.236 1.00 97.25 207 VAL A N 1
ATOM 1594 C CA . VAL A 1 207 ? 19.138 4.884 -15.322 1.00 97.25 207 VAL A CA 1
ATOM 1595 C C . VAL A 1 207 ? 19.487 4.456 -16.745 1.00 97.25 207 VAL A C 1
ATOM 1597 O O . VAL A 1 207 ? 18.992 3.450 -17.256 1.00 97.25 207 VAL A O 1
ATOM 1600 N N . SER A 1 208 ? 20.367 5.224 -17.384 1.00 95.06 208 SER A N 1
ATOM 1601 C CA . SER A 1 208 ? 20.969 4.888 -18.671 1.00 95.06 208 SER A CA 1
ATOM 1602 C C . SER A 1 208 ? 22.271 4.128 -18.435 1.00 95.06 208 SER A C 1
ATOM 1604 O O . SER A 1 208 ? 23.289 4.743 -18.109 1.00 95.06 208 SER A O 1
ATOM 1606 N N . GLY A 1 209 ? 22.223 2.803 -18.600 1.00 90.19 209 GLY A N 1
ATOM 1607 C CA . GLY A 1 209 ? 23.364 1.888 -18.506 1.00 90.19 209 GLY A CA 1
ATOM 1608 C C . GLY A 1 209 ? 24.214 1.912 -19.777 1.00 90.19 209 GLY A C 1
ATOM 1609 O O . GLY A 1 209 ? 24.149 0.999 -20.595 1.00 90.19 209 GLY A O 1
ATOM 1610 N N . ASP A 1 210 ? 24.976 2.986 -19.966 1.00 88.00 210 ASP A N 1
ATOM 1611 C CA . ASP A 1 210 ? 25.668 3.353 -21.207 1.00 88.00 210 ASP A CA 1
ATOM 1612 C C . ASP A 1 210 ? 27.194 3.133 -21.177 1.00 88.00 210 ASP A C 1
ATOM 1614 O O . ASP A 1 210 ? 27.918 3.640 -22.033 1.00 88.00 210 ASP A O 1
ATOM 1618 N N . THR A 1 211 ? 27.704 2.383 -20.197 1.00 82.38 211 THR A N 1
ATOM 1619 C CA . THR A 1 211 ? 29.148 2.142 -19.982 1.00 82.38 211 THR A CA 1
ATOM 1620 C C . THR A 1 211 ? 29.751 1.049 -20.870 1.00 82.38 211 THR A C 1
ATOM 1622 O O . THR A 1 211 ? 30.973 0.871 -20.895 1.00 82.38 211 THR A O 1
ATOM 1625 N N . GLY A 1 212 ? 28.915 0.295 -21.584 1.00 78.75 212 GLY A N 1
ATOM 1626 C CA . GLY A 1 212 ? 29.334 -0.782 -22.474 1.00 78.75 212 GLY A CA 1
ATOM 1627 C C . GLY A 1 212 ? 29.643 -0.337 -23.908 1.00 78.75 212 GLY A C 1
ATOM 1628 O O . GLY A 1 212 ? 29.732 0.847 -24.211 1.00 78.75 212 GLY A O 1
ATOM 1629 N N . ASN A 1 213 ? 29.722 -1.307 -24.822 1.00 79.81 213 ASN A N 1
ATOM 1630 C CA . ASN A 1 213 ? 29.671 -1.032 -26.258 1.00 79.81 213 ASN A CA 1
ATOM 1631 C C . ASN A 1 213 ? 28.245 -1.269 -26.756 1.00 79.81 213 ASN A C 1
ATOM 1633 O O . ASN A 1 213 ? 27.730 -2.387 -26.638 1.00 79.81 213 ASN A O 1
ATOM 1637 N N . SER A 1 214 ? 27.632 -0.225 -27.304 1.00 81.75 214 SER A N 1
ATOM 1638 C CA . SER A 1 214 ? 26.402 -0.319 -28.085 1.00 81.75 214 SER A CA 1
ATOM 1639 C C . SER A 1 214 ? 26.710 -0.634 -29.538 1.00 81.75 214 SER A C 1
ATOM 1641 O O . SER A 1 214 ? 27.859 -0.551 -29.985 1.00 81.75 214 SER A O 1
ATOM 1643 N N . TYR A 1 215 ? 25.676 -1.030 -30.270 1.00 77.44 215 TYR A N 1
ATOM 1644 C CA . TYR A 1 215 ? 25.823 -1.376 -31.670 1.00 77.44 215 TYR A CA 1
ATOM 1645 C C . TYR A 1 215 ? 25.261 -0.286 -32.584 1.00 77.44 215 TYR A C 1
ATOM 1647 O O . TYR A 1 215 ? 26.015 0.386 -33.283 1.00 77.44 215 TYR A O 1
ATOM 1655 N N . GLU A 1 216 ? 23.947 -0.101 -32.577 1.00 77.75 216 GLU A N 1
ATOM 1656 C CA . GLU A 1 216 ? 23.244 0.758 -33.529 1.00 77.75 216 GLU A CA 1
ATOM 1657 C C . GLU A 1 216 ? 22.379 1.815 -32.839 1.00 77.7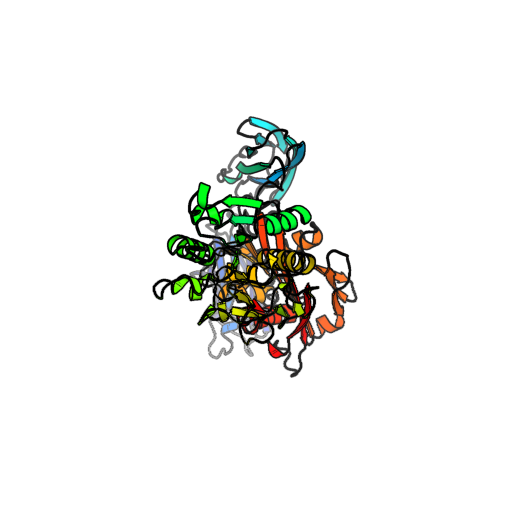5 216 GLU A C 1
ATOM 1659 O O . GLU A 1 216 ? 22.244 2.923 -33.356 1.00 77.75 216 GLU A O 1
ATOM 1664 N N . TYR A 1 217 ? 21.811 1.505 -31.673 1.00 80.75 217 TYR A N 1
ATOM 1665 C CA . TYR A 1 217 ? 20.759 2.329 -31.077 1.00 80.75 217 TYR A CA 1
ATOM 1666 C C . TYR A 1 217 ? 21.099 2.892 -29.698 1.00 80.75 217 TYR A C 1
ATOM 1668 O O . TYR A 1 217 ? 20.538 3.915 -29.311 1.00 80.75 217 TYR A O 1
ATOM 1676 N N . GLY A 1 218 ? 22.014 2.265 -28.962 1.00 87.81 218 GLY A N 1
ATOM 1677 C CA . GLY A 1 218 ? 22.300 2.635 -27.585 1.00 87.81 218 GLY A CA 1
ATOM 1678 C C . GLY A 1 218 ? 21.154 2.265 -26.643 1.00 87.81 218 GLY A C 1
ATOM 1679 O O . GLY A 1 218 ? 20.472 1.257 -26.837 1.00 87.81 218 GLY A O 1
ATOM 1680 N N . THR A 1 219 ? 20.963 3.071 -25.595 1.00 91.94 219 THR A N 1
ATOM 1681 C CA . THR A 1 219 ? 19.895 2.869 -24.609 1.00 91.94 219 THR A CA 1
ATOM 1682 C C . THR A 1 219 ? 18.561 3.406 -25.124 1.00 91.94 219 THR A C 1
ATOM 1684 O O . THR A 1 219 ? 18.499 4.337 -25.929 1.00 91.94 219 THR A O 1
ATOM 1687 N N . SER A 1 220 ? 17.464 2.876 -24.592 1.00 94.94 220 SER A N 1
ATOM 1688 C CA . SER A 1 220 ? 16.099 3.328 -24.881 1.00 94.94 220 SER A CA 1
ATOM 1689 C C . SER A 1 220 ? 15.703 4.581 -24.077 1.00 94.94 220 SER A C 1
ATOM 1691 O O . SER A 1 220 ? 14.517 4.895 -23.962 1.00 94.94 220 SER A O 1
ATOM 1693 N N . LEU A 1 221 ? 16.675 5.335 -23.533 1.00 95.69 221 LEU A N 1
ATOM 1694 C CA . LEU A 1 221 ? 16.448 6.500 -22.664 1.00 95.69 221 LEU A CA 1
ATOM 1695 C C . LEU A 1 221 ? 15.487 7.519 -23.290 1.00 95.69 221 LEU A C 1
ATOM 1697 O O . LEU A 1 221 ? 14.574 7.992 -22.620 1.00 95.69 221 LEU A O 1
ATOM 1701 N N . GLY A 1 222 ? 15.665 7.843 -24.575 1.00 95.31 222 GLY A N 1
ATOM 1702 C CA . GLY A 1 222 ? 14.812 8.815 -25.267 1.00 95.31 222 GLY A CA 1
ATOM 1703 C C . GLY A 1 222 ? 13.337 8.406 -25.318 1.00 95.31 222 GLY A C 1
ATOM 1704 O O . GLY A 1 222 ? 12.470 9.258 -25.151 1.00 95.31 222 GLY A O 1
ATOM 1705 N N . LEU A 1 223 ? 13.060 7.109 -25.487 1.00 96.44 223 LEU A N 1
ATOM 1706 C CA . LEU A 1 223 ? 11.700 6.572 -25.537 1.00 96.44 223 LEU A CA 1
ATOM 1707 C C . LEU A 1 223 ? 11.045 6.556 -24.149 1.00 96.44 223 LEU A C 1
ATOM 1709 O O . LEU A 1 223 ? 9.883 6.925 -24.010 1.00 96.44 223 LEU A O 1
ATOM 1713 N N . PHE A 1 224 ? 11.791 6.185 -23.104 1.00 97.94 224 PHE A N 1
ATOM 1714 C CA . PHE A 1 224 ? 11.280 6.278 -21.734 1.00 97.94 224 PHE A CA 1
ATOM 1715 C C . PHE A 1 224 ? 10.950 7.723 -21.357 1.00 97.94 224 PHE A C 1
ATOM 1717 O O . PHE A 1 224 ? 9.870 7.980 -20.833 1.00 97.94 224 PHE A O 1
ATOM 1724 N N . LYS A 1 225 ? 11.836 8.675 -21.681 1.00 96.75 225 LYS A N 1
ATOM 1725 C CA . LYS A 1 225 ? 11.588 10.102 -21.445 1.00 96.75 225 LYS A CA 1
ATOM 1726 C C . LYS A 1 225 ? 10.320 10.586 -22.141 1.00 96.75 225 LYS A C 1
ATOM 1728 O O . LYS A 1 225 ? 9.498 11.214 -21.488 1.00 96.75 225 LYS A O 1
ATOM 1733 N N . SER A 1 226 ? 10.132 10.258 -23.423 1.00 95.12 226 SER A N 1
ATOM 1734 C CA . SER A 1 226 ? 8.954 10.720 -24.163 1.00 95.12 226 SER A CA 1
ATOM 1735 C C . SER A 1 226 ? 7.648 10.192 -23.570 1.00 95.12 226 SER A C 1
ATOM 1737 O O . SER A 1 226 ? 6.676 10.937 -23.500 1.00 95.12 226 SER A O 1
ATOM 1739 N N . VAL A 1 227 ? 7.619 8.937 -23.106 1.00 96.12 227 VAL A N 1
ATOM 1740 C CA . VAL A 1 227 ? 6.431 8.364 -22.449 1.00 96.12 227 VAL A CA 1
ATOM 1741 C C . VAL A 1 227 ? 6.182 9.004 -21.085 1.00 96.12 227 VAL A C 1
ATOM 1743 O O . VAL A 1 227 ? 5.044 9.346 -20.776 1.00 96.12 227 VAL A O 1
ATOM 1746 N N . LEU A 1 228 ? 7.231 9.188 -20.277 1.00 94.38 228 LEU A N 1
ATOM 1747 C CA . LEU A 1 228 ? 7.122 9.811 -18.955 1.00 94.38 228 LEU A CA 1
ATOM 1748 C C . LEU A 1 228 ? 6.634 11.261 -19.053 1.00 94.38 228 LEU A C 1
ATOM 1750 O O . LEU A 1 228 ? 5.722 11.643 -18.327 1.00 94.38 228 LEU A O 1
ATOM 1754 N N . GLU A 1 229 ? 7.192 12.036 -19.986 1.00 91.25 229 GLU A N 1
ATOM 1755 C CA . GLU A 1 229 ? 6.790 13.420 -20.266 1.00 91.25 229 GLU A CA 1
ATOM 1756 C C . GLU A 1 229 ? 5.348 13.492 -20.786 1.00 91.25 229 GLU A C 1
ATOM 1758 O O . GLU A 1 229 ? 4.573 14.315 -20.315 1.00 91.25 229 GLU A O 1
ATOM 1763 N N . ALA A 1 230 ? 4.941 12.595 -21.692 1.00 90.50 230 ALA A N 1
ATOM 1764 C CA . ALA A 1 230 ? 3.573 12.558 -22.221 1.00 90.50 230 ALA A CA 1
ATOM 1765 C C . ALA A 1 230 ? 2.502 12.157 -21.185 1.00 90.50 230 ALA A C 1
ATOM 1767 O O . ALA A 1 230 ? 1.308 12.307 -21.449 1.00 90.50 230 ALA A O 1
ATOM 1768 N N . LYS A 1 231 ? 2.912 11.601 -20.039 1.00 88.19 231 LYS A N 1
ATOM 1769 C CA . LYS A 1 231 ? 2.036 11.170 -18.936 1.00 88.19 231 LYS A CA 1
ATOM 1770 C C . LYS A 1 231 ? 2.229 11.998 -17.668 1.00 88.19 231 LYS A C 1
ATOM 1772 O O . LYS A 1 231 ? 1.722 11.607 -16.620 1.00 88.19 231 LYS A O 1
ATOM 1777 N N . ASP A 1 232 ? 2.967 13.104 -17.765 1.00 84.25 232 ASP A N 1
ATOM 1778 C CA . ASP A 1 232 ? 3.266 14.015 -16.657 1.00 84.25 232 ASP A CA 1
ATOM 1779 C C . ASP A 1 232 ? 3.891 13.316 -15.432 1.00 84.25 232 ASP A C 1
ATOM 1781 O O . ASP A 1 232 ? 3.715 13.734 -14.284 1.00 84.25 232 ASP A O 1
ATOM 1785 N N . TYR A 1 233 ? 4.655 12.240 -15.651 1.00 87.00 233 TYR A N 1
ATOM 1786 C CA . TYR A 1 233 ? 5.415 11.608 -14.577 1.00 87.00 233 TYR A CA 1
ATOM 1787 C C . TYR A 1 233 ? 6.630 12.464 -14.215 1.00 87.00 233 TYR A C 1
ATOM 1789 O O . TYR A 1 233 ? 7.455 12.791 -15.065 1.00 87.00 233 TYR A O 1
ATOM 1797 N N . ALA A 1 234 ? 6.800 12.760 -12.926 1.00 85.44 234 ALA A N 1
ATOM 1798 C CA . ALA A 1 234 ? 8.007 13.397 -12.409 1.00 85.44 234 ALA A CA 1
ATOM 1799 C C . ALA A 1 234 ? 9.145 12.367 -12.262 1.00 85.44 234 ALA A C 1
ATOM 1801 O O . ALA A 1 234 ? 9.003 11.380 -11.528 1.00 85.44 234 ALA A O 1
ATOM 1802 N N . TYR A 1 235 ? 10.280 12.610 -12.929 1.00 93.56 235 TYR A N 1
ATOM 1803 C CA . TYR A 1 235 ? 11.415 11.682 -12.955 1.00 93.56 235 TYR A CA 1
ATOM 1804 C C . TYR A 1 235 ? 12.794 12.362 -12.920 1.00 93.56 235 TYR A C 1
ATOM 1806 O O . TYR A 1 235 ? 12.954 13.537 -13.276 1.00 93.56 235 TYR A O 1
ATOM 1814 N N . ASP A 1 236 ? 13.800 11.598 -12.493 1.00 95.81 236 ASP A N 1
ATOM 1815 C CA . ASP A 1 236 ? 15.224 11.922 -12.619 1.00 95.81 236 ASP A CA 1
ATOM 1816 C C . ASP A 1 236 ? 15.919 11.012 -13.632 1.00 95.81 236 ASP A C 1
ATOM 1818 O O . ASP A 1 236 ? 15.441 9.921 -13.949 1.00 95.81 236 ASP A O 1
ATOM 1822 N N . VAL A 1 237 ? 17.065 11.467 -14.143 1.00 96.69 237 VAL A N 1
ATOM 1823 C CA . VAL A 1 237 ? 17.908 10.695 -15.062 1.00 96.69 237 VAL A CA 1
ATOM 1824 C C . VAL A 1 237 ? 19.286 10.502 -14.453 1.00 96.69 237 VAL A C 1
ATOM 1826 O O . VAL A 1 237 ? 19.942 11.470 -14.073 1.00 96.69 237 VAL A O 1
ATOM 1829 N N . TRP A 1 238 ? 19.752 9.257 -14.442 1.00 96.81 238 TRP A N 1
ATOM 1830 C CA . TRP A 1 238 ? 21.102 8.892 -14.036 1.00 96.81 238 TRP A CA 1
ATOM 1831 C C . TRP A 1 238 ? 21.861 8.293 -15.217 1.00 96.81 238 TRP A C 1
ATOM 1833 O O . TRP A 1 238 ? 21.432 7.298 -15.796 1.00 96.81 238 TRP A O 1
ATOM 1843 N N . VAL A 1 239 ? 23.001 8.876 -15.584 1.00 94.94 239 VAL A N 1
ATOM 1844 C CA . VAL A 1 239 ? 23.823 8.385 -16.699 1.00 94.94 239 VAL A CA 1
ATOM 1845 C C . VAL A 1 239 ? 25.071 7.720 -16.136 1.00 94.94 239 VAL A C 1
ATOM 1847 O O . VAL A 1 239 ? 25.944 8.392 -15.586 1.00 94.94 239 VAL A O 1
ATOM 1850 N N . THR A 1 240 ? 25.162 6.396 -16.258 1.00 92.50 240 THR A N 1
ATOM 1851 C CA . THR A 1 240 ? 26.206 5.612 -15.577 1.00 92.50 240 THR A CA 1
ATOM 1852 C C . THR A 1 240 ? 27.623 5.964 -16.034 1.00 92.50 240 THR A C 1
ATOM 1854 O O . THR A 1 240 ? 28.529 6.024 -15.206 1.00 92.50 240 THR A O 1
ATOM 1857 N N . SER A 1 241 ? 27.821 6.302 -17.312 1.00 90.12 241 SER A N 1
ATOM 1858 C CA . SER A 1 241 ? 29.118 6.738 -17.849 1.00 90.12 241 SER A CA 1
ATOM 1859 C C . SER A 1 241 ? 29.627 8.053 -17.247 1.00 90.12 241 SER A C 1
ATOM 1861 O O . SER A 1 241 ? 30.832 8.302 -17.249 1.00 90.12 241 SER A O 1
ATOM 1863 N N . LYS A 1 242 ? 28.727 8.890 -16.711 1.00 93.25 242 LYS A N 1
ATOM 1864 C CA . LYS A 1 242 ? 29.047 10.197 -16.116 1.00 93.25 242 LYS A CA 1
ATOM 1865 C C . LYS A 1 242 ? 29.096 10.156 -14.594 1.00 93.25 242 LYS A C 1
ATOM 1867 O O . LYS A 1 242 ? 29.937 10.814 -13.991 1.00 93.25 242 LYS A O 1
ATOM 1872 N N . ASN A 1 243 ? 28.175 9.416 -13.985 1.00 92.88 243 ASN A N 1
ATOM 1873 C CA . ASN A 1 243 ? 27.915 9.455 -12.547 1.00 92.88 243 ASN A CA 1
ATOM 1874 C C . ASN A 1 243 ? 28.369 8.183 -11.811 1.00 92.88 243 ASN A C 1
ATOM 1876 O O . ASN A 1 243 ? 28.318 8.143 -10.584 1.00 92.88 243 ASN A O 1
ATOM 1880 N N . GLY A 1 244 ? 28.811 7.152 -12.537 1.00 91.94 244 GLY A N 1
ATOM 1881 C CA . GLY A 1 244 ? 29.076 5.830 -11.976 1.00 91.94 244 GLY A CA 1
ATOM 1882 C C . GLY A 1 244 ? 27.790 5.083 -11.613 1.00 91.94 244 GLY A C 1
ATOM 1883 O O . GLY A 1 244 ? 26.695 5.440 -12.049 1.00 91.94 244 GLY A O 1
ATOM 1884 N N . THR A 1 245 ? 27.919 4.025 -10.815 1.00 91.44 245 THR A N 1
ATOM 1885 C CA . THR A 1 245 ? 26.783 3.229 -10.329 1.00 91.44 245 THR A CA 1
ATOM 1886 C C . THR A 1 245 ? 26.035 3.978 -9.215 1.00 91.44 245 THR A C 1
ATOM 1888 O O . THR A 1 245 ? 26.679 4.385 -8.244 1.00 91.44 245 THR A O 1
ATOM 1891 N N . PRO A 1 246 ? 24.700 4.153 -9.301 1.00 94.06 246 PRO A N 1
ATOM 1892 C CA . PRO A 1 246 ? 23.923 4.738 -8.208 1.00 94.06 246 PRO A CA 1
ATOM 1893 C C . PRO A 1 246 ? 23.986 3.850 -6.956 1.00 94.06 246 PRO A C 1
ATOM 1895 O O . PRO A 1 246 ? 24.038 2.625 -7.057 1.00 94.06 246 PRO A O 1
ATOM 1898 N N . SER A 1 247 ? 23.983 4.448 -5.762 1.00 92.00 247 SER A N 1
ATOM 1899 C CA . SER A 1 247 ? 23.951 3.694 -4.501 1.00 92.00 247 SER A CA 1
ATOM 1900 C C . SER A 1 247 ? 22.540 3.191 -4.180 1.00 92.00 247 SER A C 1
ATOM 1902 O O . SER A 1 247 ? 21.549 3.760 -4.629 1.00 92.00 247 SER A O 1
ATOM 1904 N N . VAL A 1 248 ? 22.422 2.180 -3.310 1.00 87.56 248 VAL A N 1
ATOM 1905 C CA . VAL A 1 248 ? 21.110 1.723 -2.802 1.00 87.56 248 VAL A CA 1
ATOM 1906 C C . VAL A 1 248 ? 20.347 2.874 -2.136 1.00 87.56 248 VAL A C 1
ATOM 1908 O O . VAL A 1 248 ? 19.160 3.049 -2.386 1.00 87.56 248 VAL A O 1
ATOM 1911 N N . SER A 1 249 ? 21.032 3.707 -1.345 1.00 86.50 249 SER A N 1
ATOM 1912 C CA . SER A 1 249 ? 20.431 4.885 -0.702 1.00 86.50 249 SER A CA 1
ATOM 1913 C C . SER A 1 249 ? 19.898 5.921 -1.692 1.00 86.50 249 SER A C 1
ATOM 1915 O O . SER A 1 249 ? 18.936 6.615 -1.374 1.00 86.50 249 SER A O 1
ATOM 1917 N N . GLU A 1 250 ? 20.498 6.029 -2.879 1.00 91.00 250 GLU A N 1
ATOM 1918 C CA . GLU A 1 250 ? 19.975 6.864 -3.955 1.00 91.00 250 GLU A CA 1
ATOM 1919 C C . GLU A 1 250 ? 18.712 6.241 -4.552 1.00 91.00 250 GLU A C 1
ATOM 1921 O O . GLU A 1 250 ? 17.692 6.917 -4.653 1.00 91.00 250 GLU A O 1
ATOM 1926 N N . LEU A 1 251 ? 18.743 4.943 -4.875 1.00 93.00 251 LEU A N 1
ATOM 1927 C CA . LEU A 1 251 ? 17.590 4.248 -5.458 1.00 93.00 251 LEU A CA 1
ATOM 1928 C C . LEU A 1 251 ? 16.359 4.275 -4.542 1.00 93.00 251 LEU A C 1
ATOM 1930 O O . LEU A 1 251 ? 15.247 4.471 -5.023 1.00 93.00 251 LEU A O 1
ATOM 1934 N N . LEU A 1 252 ? 16.549 4.155 -3.223 1.00 87.62 252 LEU A N 1
ATOM 1935 C CA . LEU A 1 252 ? 15.470 4.178 -2.222 1.00 87.62 252 LEU A CA 1
ATOM 1936 C C . LEU A 1 252 ? 14.682 5.497 -2.159 1.00 87.62 252 LEU A C 1
ATOM 1938 O O . LEU A 1 252 ? 13.626 5.539 -1.530 1.00 87.62 252 LEU A O 1
ATOM 1942 N N . LYS A 1 253 ? 15.154 6.568 -2.807 1.00 85.94 253 LYS A N 1
ATOM 1943 C CA . LYS A 1 253 ? 14.389 7.818 -2.948 1.00 85.94 253 LYS A CA 1
ATOM 1944 C C . LYS A 1 253 ? 13.230 7.687 -3.940 1.00 85.94 253 LYS A C 1
ATOM 1946 O O . LYS A 1 253 ? 12.290 8.480 -3.881 1.00 85.94 253 LYS A O 1
ATOM 1951 N N . TYR A 1 254 ? 13.289 6.693 -4.826 1.00 91.88 254 TYR A N 1
ATOM 1952 C CA . TYR A 1 254 ? 12.349 6.488 -5.921 1.00 91.88 254 TYR A CA 1
ATOM 1953 C C . TYR A 1 254 ? 11.505 5.237 -5.679 1.00 91.88 254 TYR A C 1
ATOM 1955 O O . TYR A 1 254 ? 11.965 4.235 -5.129 1.00 91.88 254 TYR A O 1
ATOM 1963 N N . LYS A 1 255 ? 10.249 5.280 -6.129 1.00 90.50 255 LYS A N 1
ATOM 1964 C CA . LYS A 1 255 ? 9.333 4.132 -6.084 1.00 90.50 255 LYS A CA 1
ATOM 1965 C C . LYS A 1 255 ? 9.620 3.135 -7.199 1.00 90.50 255 LYS A C 1
ATOM 1967 O O . LYS A 1 255 ? 9.437 1.938 -6.994 1.00 90.50 255 LYS A O 1
ATOM 1972 N N . VAL A 1 256 ? 10.038 3.643 -8.360 1.00 97.06 256 VAL A N 1
ATOM 1973 C CA . VAL A 1 256 ? 10.388 2.840 -9.532 1.00 97.06 256 VAL A CA 1
ATOM 1974 C C . VAL A 1 256 ? 11.746 3.261 -10.071 1.00 97.06 256 VAL A C 1
ATOM 1976 O O . VAL A 1 256 ? 12.003 4.444 -10.298 1.00 97.06 256 VAL A O 1
ATOM 1979 N N . VAL A 1 257 ? 12.593 2.274 -10.339 1.00 98.56 257 VAL A N 1
ATOM 1980 C CA . VAL A 1 257 ? 13.848 2.443 -11.071 1.00 98.56 257 VAL A CA 1
ATOM 1981 C C . VAL A 1 257 ? 13.698 1.790 -12.439 1.00 98.56 257 VAL A C 1
ATOM 1983 O O . VAL A 1 257 ? 13.448 0.594 -12.550 1.00 98.56 257 VAL A O 1
ATOM 1986 N N . ILE A 1 258 ? 13.850 2.579 -13.495 1.00 98.56 258 ILE A N 1
ATOM 1987 C CA . ILE A 1 258 ? 13.911 2.104 -14.875 1.00 98.56 258 ILE A CA 1
ATOM 1988 C C . ILE A 1 258 ? 15.381 1.991 -15.255 1.00 98.56 258 ILE A C 1
ATOM 1990 O O . ILE A 1 258 ? 16.088 2.991 -15.246 1.00 98.56 258 ILE A O 1
ATOM 1994 N N . TRP A 1 259 ? 15.849 0.802 -15.612 1.00 96.88 259 TRP A N 1
ATOM 1995 C CA . TRP A 1 259 ? 17.215 0.562 -16.057 1.00 96.88 259 TRP A CA 1
ATOM 1996 C C . TRP A 1 259 ? 17.221 0.141 -17.520 1.00 96.88 259 TRP A C 1
ATOM 1998 O O . TRP A 1 259 ? 16.819 -0.972 -17.856 1.00 96.88 259 TRP A O 1
ATOM 2008 N N . THR A 1 260 ? 17.690 1.024 -18.397 1.00 95.50 260 THR A N 1
ATOM 2009 C CA . THR A 1 260 ? 17.782 0.743 -19.833 1.00 95.50 260 THR A CA 1
ATOM 2010 C C . THR A 1 260 ? 19.227 0.542 -20.252 1.00 95.50 260 THR A C 1
ATOM 2012 O O . THR A 1 260 ? 20.092 1.388 -20.013 1.00 95.50 260 THR A O 1
ATOM 2015 N N . THR A 1 261 ? 19.477 -0.588 -20.904 1.00 91.56 261 THR A N 1
ATOM 2016 C CA . THR A 1 261 ? 20.741 -0.892 -21.575 1.00 91.56 261 THR A CA 1
ATOM 2017 C C . THR A 1 261 ? 20.550 -1.070 -23.076 1.00 91.56 261 THR A C 1
ATOM 2019 O O . THR A 1 261 ? 21.542 -1.197 -23.779 1.00 91.56 261 THR A O 1
ATOM 2022 N N . GLY A 1 262 ? 19.316 -1.083 -23.596 1.00 89.88 262 GLY A N 1
ATOM 2023 C CA . GLY A 1 262 ? 19.027 -1.166 -25.029 1.00 89.88 262 GLY A CA 1
ATOM 2024 C C . GLY A 1 262 ? 19.817 -2.258 -25.755 1.00 89.88 262 GLY A C 1
ATOM 2025 O O . GLY A 1 262 ? 19.639 -3.446 -25.483 1.00 89.88 262 GLY A O 1
ATOM 2026 N N . ASP A 1 263 ? 20.681 -1.861 -26.698 1.00 86.00 263 ASP A N 1
ATOM 2027 C CA . ASP A 1 263 ? 21.563 -2.770 -27.450 1.00 86.00 263 ASP A CA 1
ATOM 2028 C C . ASP A 1 263 ? 23.034 -2.755 -26.998 1.00 86.00 263 ASP A C 1
ATOM 2030 O O . ASP A 1 263 ? 23.925 -3.167 -27.746 1.00 86.00 263 ASP A O 1
ATOM 2034 N N . TYR A 1 264 ? 23.310 -2.303 -25.775 1.00 83.88 264 TYR A N 1
ATOM 2035 C CA . TYR A 1 264 ? 24.617 -2.491 -25.163 1.00 83.88 264 TYR A CA 1
ATOM 2036 C C . TYR A 1 264 ? 24.829 -3.984 -24.871 1.00 83.88 264 TYR A C 1
ATOM 2038 O O . TYR A 1 264 ? 24.132 -4.581 -24.054 1.00 83.88 264 TYR A O 1
ATOM 2046 N N . ILE A 1 265 ? 25.808 -4.595 -25.545 1.00 71.50 265 ILE A N 1
ATOM 2047 C CA . ILE A 1 265 ? 26.035 -6.055 -25.535 1.00 71.50 265 ILE A CA 1
ATOM 2048 C C . ILE A 1 265 ? 27.351 -6.473 -24.871 1.00 71.50 265 ILE A C 1
ATOM 2050 O O . ILE A 1 265 ? 27.687 -7.651 -24.874 1.00 71.50 265 ILE A O 1
ATOM 2054 N N . SER A 1 266 ? 28.120 -5.549 -24.296 1.00 69.75 266 SER A N 1
ATOM 2055 C CA . SER A 1 266 ? 29.298 -5.884 -23.486 1.00 69.75 266 SER A CA 1
ATOM 2056 C C . SER A 1 266 ? 29.357 -4.976 -22.268 1.00 69.75 266 SER A C 1
ATOM 2058 O O . SER A 1 266 ? 29.342 -3.763 -22.455 1.00 69.75 266 SER A O 1
ATOM 2060 N N . LYS A 1 267 ? 29.468 -5.534 -21.053 1.00 66.69 267 LYS A N 1
ATOM 2061 C CA . LYS A 1 267 ? 29.419 -4.776 -19.782 1.00 66.69 267 LYS A CA 1
ATOM 2062 C C . LYS A 1 267 ? 28.136 -3.939 -19.606 1.00 66.69 267 LYS A C 1
ATOM 2064 O O . LYS A 1 267 ? 28.187 -2.877 -19.005 1.00 66.69 267 LYS A O 1
ATOM 2069 N N . SER A 1 268 ? 27.001 -4.397 -20.139 1.00 70.44 268 SER A N 1
ATOM 2070 C CA . SER A 1 268 ? 25.720 -3.678 -20.046 1.00 70.44 268 SER A CA 1
ATOM 2071 C C . SER A 1 268 ? 25.165 -3.577 -18.625 1.00 70.44 268 SER A C 1
ATOM 2073 O O . SER A 1 268 ? 24.463 -2.622 -18.311 1.00 70.44 268 SER A O 1
ATOM 2075 N N . MET A 1 269 ? 25.509 -4.532 -17.759 1.00 84.62 269 MET A N 1
ATOM 2076 C CA . MET A 1 269 ? 25.294 -4.447 -16.318 1.00 84.62 269 MET A CA 1
ATOM 2077 C C . MET A 1 269 ? 26.412 -5.197 -15.592 1.00 84.62 269 MET A C 1
ATOM 2079 O O . MET A 1 269 ? 26.766 -6.315 -15.964 1.00 84.62 269 MET A O 1
ATOM 2083 N N . THR A 1 270 ? 26.987 -4.573 -14.572 1.00 81.81 270 THR A N 1
ATOM 2084 C CA . THR A 1 270 ? 28.076 -5.112 -13.748 1.00 81.81 270 THR A CA 1
ATOM 2085 C C . THR A 1 270 ? 27.547 -5.840 -12.509 1.00 81.81 270 THR A C 1
ATOM 2087 O O . THR A 1 270 ? 26.392 -5.678 -12.115 1.00 81.81 270 THR A O 1
ATOM 2090 N N . TYR A 1 271 ? 28.401 -6.625 -11.837 1.00 80.56 271 TYR A N 1
ATOM 2091 C CA . TYR A 1 271 ? 28.006 -7.318 -10.599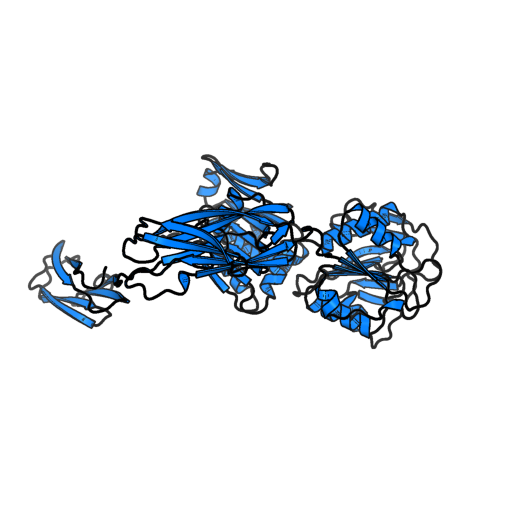 1.00 80.56 271 TYR A CA 1
ATOM 2092 C C . TYR A 1 271 ? 27.665 -6.344 -9.462 1.00 80.56 271 TYR A C 1
ATOM 2094 O O . TYR A 1 271 ? 26.830 -6.659 -8.617 1.00 80.56 271 TYR A O 1
ATOM 2102 N N . ILE A 1 272 ? 28.300 -5.166 -9.441 1.00 85.00 272 ILE A N 1
ATOM 2103 C CA . ILE A 1 272 ? 28.035 -4.119 -8.447 1.00 85.00 272 ILE A CA 1
ATOM 2104 C C . ILE A 1 272 ? 26.630 -3.557 -8.669 1.00 85.00 272 ILE A C 1
ATOM 2106 O O . ILE A 1 272 ? 25.856 -3.459 -7.723 1.00 85.00 272 ILE A O 1
ATOM 2110 N N . GLU A 1 273 ? 26.275 -3.256 -9.918 1.00 89.50 273 GLU A N 1
ATOM 2111 C CA . GLU A 1 273 ? 24.940 -2.766 -10.279 1.00 89.50 273 GLU A CA 1
ATOM 2112 C C . GLU A 1 273 ? 23.864 -3.808 -9.968 1.00 89.50 273 GLU A C 1
ATOM 2114 O O . GLU A 1 273 ? 22.874 -3.487 -9.316 1.00 89.50 273 GLU A O 1
ATOM 2119 N N . ALA A 1 274 ? 24.092 -5.076 -10.325 1.00 88.75 274 ALA A N 1
ATOM 2120 C CA . ALA A 1 274 ? 23.174 -6.162 -9.987 1.00 88.75 274 ALA A CA 1
ATOM 2121 C C . ALA A 1 274 ? 22.976 -6.309 -8.465 1.00 88.75 274 ALA A C 1
ATOM 2123 O O . ALA A 1 274 ? 21.850 -6.496 -8.005 1.00 88.75 274 ALA A O 1
ATOM 2124 N N . ALA A 1 275 ? 24.045 -6.183 -7.669 1.00 89.25 275 ALA A N 1
ATOM 2125 C CA . ALA A 1 275 ? 23.957 -6.231 -6.211 1.00 89.25 275 ALA A CA 1
ATOM 2126 C C . ALA A 1 275 ? 23.163 -5.045 -5.636 1.00 89.25 275 ALA A C 1
ATOM 2128 O O . ALA A 1 275 ? 22.360 -5.234 -4.723 1.00 89.25 275 ALA A O 1
ATOM 2129 N N . VAL A 1 276 ? 23.341 -3.841 -6.188 1.00 92.38 276 VAL A N 1
ATOM 2130 C CA . VAL A 1 276 ? 22.565 -2.653 -5.803 1.00 92.38 276 VAL A CA 1
ATOM 2131 C C . VAL A 1 276 ? 21.078 -2.846 -6.115 1.00 92.38 276 VAL A C 1
ATOM 2133 O O . VAL A 1 276 ? 20.242 -2.611 -5.242 1.00 92.38 276 VAL A O 1
ATOM 2136 N N . LEU A 1 277 ? 20.739 -3.318 -7.319 1.00 94.50 277 LEU A N 1
ATOM 2137 C CA . LEU A 1 277 ? 19.349 -3.571 -7.716 1.00 94.50 277 LEU A CA 1
ATOM 2138 C C . LEU A 1 277 ? 18.698 -4.665 -6.863 1.00 94.50 277 LEU A C 1
ATOM 2140 O O . LEU A 1 277 ? 17.556 -4.506 -6.438 1.00 94.50 277 LEU A O 1
ATOM 2144 N N . LYS A 1 278 ? 19.439 -5.729 -6.534 1.00 92.88 278 LYS A N 1
ATOM 2145 C CA . LYS A 1 278 ? 18.978 -6.774 -5.610 1.00 92.88 278 LYS A CA 1
ATOM 2146 C C . LYS A 1 278 ? 18.631 -6.194 -4.238 1.00 92.88 278 LYS A C 1
ATOM 2148 O O . LYS A 1 278 ? 17.572 -6.494 -3.703 1.00 92.88 278 LYS A O 1
ATOM 2153 N N . GLN A 1 279 ? 19.492 -5.350 -3.666 1.00 91.94 279 GLN A N 1
ATOM 2154 C CA . GLN A 1 279 ? 19.213 -4.715 -2.371 1.00 91.94 279 GLN A CA 1
ATOM 2155 C C . GLN A 1 279 ? 18.014 -3.764 -2.441 1.00 91.94 279 GLN A C 1
ATOM 2157 O O . GLN A 1 279 ? 17.185 -3.760 -1.537 1.00 91.94 279 GLN A O 1
ATOM 2162 N N . TYR A 1 280 ? 17.876 -3.007 -3.530 1.00 95.25 280 TYR A N 1
ATOM 2163 C CA . TYR A 1 280 ? 16.710 -2.154 -3.749 1.00 95.25 280 TYR A CA 1
ATOM 2164 C C . TYR A 1 280 ? 15.399 -2.963 -3.809 1.00 95.25 280 TYR A C 1
ATOM 2166 O O . TYR A 1 280 ? 14.432 -2.597 -3.139 1.00 95.25 280 TYR A O 1
ATOM 2174 N N . LEU A 1 281 ? 15.387 -4.108 -4.506 1.00 94.19 281 LEU A N 1
ATOM 2175 C CA . LEU A 1 281 ? 14.248 -5.038 -4.523 1.00 94.19 281 LEU A CA 1
ATOM 2176 C C . LEU A 1 281 ? 13.936 -5.597 -3.135 1.00 94.19 281 LEU A C 1
ATOM 2178 O O . LEU A 1 281 ? 12.778 -5.583 -2.724 1.00 94.19 281 LEU A O 1
ATOM 2182 N N . LEU A 1 282 ? 14.951 -6.048 -2.391 1.00 90.06 282 LEU A N 1
ATOM 2183 C CA . LEU A 1 282 ? 14.781 -6.570 -1.026 1.00 90.06 282 LEU A CA 1
ATOM 2184 C C . LEU A 1 282 ? 14.171 -5.536 -0.067 1.00 90.06 282 LEU A C 1
ATOM 2186 O O . LEU A 1 282 ? 13.547 -5.912 0.919 1.00 90.06 282 LEU A O 1
ATOM 2190 N N . MET A 1 283 ? 14.323 -4.245 -0.366 1.00 87.25 283 MET A N 1
ATOM 2191 C CA . MET A 1 283 ? 13.719 -3.140 0.381 1.00 87.25 283 MET A CA 1
ATOM 2192 C C . MET A 1 283 ? 12.363 -2.682 -0.187 1.00 87.25 283 MET A C 1
ATOM 2194 O O . MET A 1 283 ? 11.846 -1.638 0.209 1.00 87.25 283 MET A O 1
ATOM 2198 N N . GLY A 1 284 ? 11.769 -3.456 -1.100 1.00 89.38 284 GLY A N 1
ATOM 2199 C CA . GLY A 1 284 ? 10.439 -3.209 -1.664 1.00 89.38 284 GLY A CA 1
ATOM 2200 C C . GLY A 1 284 ? 10.406 -2.250 -2.859 1.00 89.38 284 GLY A C 1
ATOM 2201 O O . GLY A 1 284 ? 9.322 -1.827 -3.258 1.00 89.38 284 GLY A O 1
ATOM 2202 N N . GLY A 1 285 ? 11.564 -1.881 -3.413 1.00 92.38 285 GLY A N 1
ATOM 2203 C CA . GLY A 1 285 ? 11.675 -1.011 -4.583 1.00 92.38 285 GLY A CA 1
ATOM 2204 C C . GLY A 1 285 ? 11.344 -1.728 -5.892 1.00 92.38 285 GLY A C 1
ATOM 2205 O O . GLY A 1 285 ? 11.727 -2.875 -6.076 1.00 92.38 285 GLY A O 1
ATOM 2206 N N . ASN A 1 286 ? 10.653 -1.068 -6.822 1.00 96.94 286 ASN A N 1
ATOM 2207 C CA . ASN A 1 286 ? 10.177 -1.693 -8.060 1.00 96.94 286 ASN A CA 1
ATOM 2208 C C . ASN A 1 286 ? 11.100 -1.384 -9.246 1.00 96.94 286 ASN A C 1
ATOM 2210 O O . ASN A 1 286 ? 11.557 -0.251 -9.391 1.00 96.94 286 ASN A O 1
ATOM 2214 N N . ILE A 1 287 ? 11.353 -2.359 -10.124 1.00 98.06 287 ILE A N 1
ATOM 2215 C CA . ILE A 1 287 ? 12.299 -2.186 -11.237 1.00 98.06 287 ILE A CA 1
ATOM 2216 C C . ILE A 1 287 ? 11.655 -2.505 -12.589 1.00 98.06 287 ILE A C 1
ATOM 2218 O O . ILE A 1 287 ? 11.009 -3.534 -12.765 1.00 98.06 287 ILE A O 1
ATOM 2222 N N . LEU A 1 288 ? 11.890 -1.646 -13.580 1.00 98.56 288 LEU A N 1
ATOM 2223 C CA . LEU A 1 288 ? 11.758 -1.999 -14.992 1.00 98.56 288 LEU A CA 1
ATOM 2224 C C . LEU A 1 288 ? 13.159 -2.132 -15.584 1.00 98.56 288 LEU A C 1
ATOM 2226 O O . LEU A 1 288 ? 13.922 -1.174 -15.543 1.00 98.56 288 LEU A O 1
ATOM 2230 N N . ILE A 1 289 ? 13.505 -3.289 -16.141 1.00 96.50 289 ILE A N 1
ATOM 2231 C CA . ILE A 1 289 ? 14.794 -3.514 -16.803 1.00 96.50 289 ILE A CA 1
ATOM 2232 C C . ILE A 1 289 ? 14.562 -3.767 -18.286 1.00 96.50 289 ILE A C 1
ATOM 2234 O O . ILE A 1 289 ? 13.726 -4.585 -18.665 1.00 96.50 289 ILE A O 1
ATOM 2238 N N . GLU A 1 290 ? 15.327 -3.089 -19.130 1.00 95.00 290 GLU A N 1
ATOM 2239 C CA . GLU A 1 290 ? 15.305 -3.277 -20.574 1.00 95.00 290 GLU A CA 1
ATOM 2240 C C . GLU A 1 290 ? 16.715 -3.479 -21.117 1.00 95.00 290 GLU A C 1
ATOM 2242 O O . GLU A 1 290 ? 17.629 -2.716 -20.802 1.00 95.00 290 GLU A O 1
ATOM 2247 N N . GLY A 1 291 ? 16.882 -4.506 -21.950 1.00 90.00 291 GLY A N 1
ATOM 2248 C CA . GLY A 1 291 ? 18.145 -4.750 -22.627 1.00 90.00 291 GLY A CA 1
ATOM 2249 C C . GLY A 1 291 ? 18.249 -6.127 -23.264 1.00 90.00 291 GLY A C 1
ATOM 2250 O O . GLY A 1 291 ? 17.899 -7.146 -22.659 1.00 90.00 291 GLY A O 1
ATOM 2251 N N . ALA A 1 292 ? 18.802 -6.161 -24.475 1.00 80.50 292 ALA A N 1
ATOM 2252 C CA . ALA A 1 292 ? 19.234 -7.405 -25.099 1.00 80.50 292 ALA A CA 1
ATOM 2253 C C . ALA A 1 292 ? 20.543 -7.903 -24.441 1.00 80.50 292 ALA A C 1
ATOM 2255 O O . ALA A 1 292 ? 21.384 -7.098 -24.047 1.00 80.50 292 ALA A O 1
ATOM 2256 N N . PHE A 1 293 ? 20.741 -9.224 -24.339 1.00 83.25 293 PHE A N 1
ATOM 2257 C CA . PHE A 1 293 ? 21.972 -9.872 -23.829 1.00 83.25 293 PHE A CA 1
ATOM 2258 C C . PHE A 1 293 ? 22.284 -9.718 -22.331 1.00 83.25 293 PHE A C 1
ATOM 2260 O O . PHE A 1 293 ? 23.379 -10.080 -21.884 1.00 83.25 293 PHE A O 1
ATOM 2267 N N . LEU A 1 294 ? 21.353 -9.204 -21.523 1.00 86.06 294 LEU A N 1
ATOM 2268 C CA . LEU A 1 294 ? 21.569 -9.043 -20.082 1.00 86.06 294 LEU A CA 1
ATOM 2269 C C . LEU A 1 294 ? 21.742 -10.381 -19.354 1.00 86.06 294 LEU A C 1
ATOM 2271 O O . LEU A 1 294 ? 22.575 -10.488 -18.450 1.00 86.06 294 LEU A O 1
ATOM 2275 N N . ALA A 1 295 ? 21.008 -11.418 -19.753 1.00 84.62 295 ALA A N 1
ATOM 2276 C CA . ALA A 1 295 ? 21.152 -12.730 -19.150 1.00 84.62 295 ALA A CA 1
ATOM 2277 C C . ALA A 1 295 ? 22.444 -13.413 -19.624 1.00 84.62 295 ALA A C 1
ATOM 2279 O O . ALA A 1 295 ? 23.117 -14.021 -18.793 1.00 84.62 295 ALA A O 1
ATOM 2280 N N . TYR A 1 296 ? 22.843 -13.289 -20.897 1.00 80.19 296 TYR A N 1
ATOM 2281 C CA . TYR A 1 296 ? 24.061 -13.931 -21.422 1.00 80.19 296 TYR A CA 1
ATOM 2282 C C . TYR A 1 296 ? 25.368 -13.340 -20.880 1.00 80.19 296 TYR A C 1
ATOM 2284 O O . TYR A 1 296 ? 26.243 -14.102 -20.467 1.00 80.19 296 TYR A O 1
ATOM 2292 N N . ASN A 1 297 ? 25.506 -12.009 -20.845 1.00 69.12 297 ASN A N 1
ATOM 2293 C CA . ASN A 1 297 ? 26.780 -11.302 -20.615 1.00 69.12 297 ASN A CA 1
ATOM 2294 C C . ASN A 1 297 ? 27.406 -11.465 -19.222 1.00 69.12 297 ASN A C 1
ATOM 2296 O O . ASN A 1 297 ? 28.427 -10.847 -18.917 1.00 69.12 297 ASN A O 1
ATOM 2300 N N . ASN A 1 298 ? 26.812 -12.303 -18.382 1.00 63.09 298 ASN A N 1
ATOM 2301 C CA . ASN A 1 298 ? 27.130 -12.428 -16.979 1.00 63.09 298 ASN A CA 1
ATOM 2302 C C . ASN A 1 298 ? 27.569 -13.877 -16.671 1.00 63.09 298 ASN A C 1
ATOM 2304 O O . ASN A 1 298 ? 26.777 -14.808 -16.854 1.00 63.09 298 ASN A O 1
ATOM 2308 N N . PRO A 1 299 ? 28.840 -14.110 -16.270 1.00 57.47 299 PRO A N 1
ATOM 2309 C CA . PRO A 1 299 ? 29.364 -15.451 -16.003 1.00 57.47 299 PRO A CA 1
ATOM 2310 C C . PRO A 1 299 ? 28.624 -16.139 -14.839 1.00 57.47 299 PRO A C 1
ATOM 2312 O O . PRO A 1 299 ? 27.925 -15.472 -14.083 1.00 57.47 299 PRO A O 1
ATOM 2315 N N . PRO A 1 300 ? 28.782 -17.461 -14.632 1.00 53.34 300 PRO A N 1
ATOM 2316 C CA . PRO A 1 300 ? 28.073 -18.217 -13.587 1.00 53.34 300 PRO A CA 1
ATOM 2317 C C . PRO A 1 300 ? 28.176 -17.651 -12.155 1.00 53.34 300 PRO A C 1
ATOM 2319 O O . PRO A 1 300 ? 27.306 -17.922 -11.335 1.00 53.34 300 PRO A O 1
ATOM 2322 N N . SER A 1 301 ? 29.191 -16.831 -11.858 1.00 51.22 301 SER A N 1
ATOM 2323 C CA . SER A 1 301 ? 29.333 -16.072 -10.605 1.00 51.22 301 SER A CA 1
ATOM 2324 C C . SER A 1 301 ? 28.331 -14.913 -10.429 1.00 51.22 301 SER A C 1
ATOM 2326 O O . SER A 1 301 ? 28.304 -14.296 -9.370 1.00 51.22 301 SER A O 1
ATOM 2328 N N . TYR A 1 302 ? 27.494 -14.629 -11.434 1.00 60.09 302 TYR A N 1
ATOM 2329 C CA . TYR A 1 302 ? 26.403 -13.644 -11.441 1.00 60.09 302 TYR A CA 1
ATOM 2330 C C . TYR A 1 302 ? 25.025 -14.307 -11.261 1.00 60.09 302 TYR A C 1
ATOM 2332 O O . TYR A 1 302 ? 24.020 -13.818 -11.787 1.00 60.09 302 TYR A O 1
ATOM 2340 N N . SER A 1 303 ? 24.951 -15.435 -10.545 1.00 62.44 303 SER A N 1
ATOM 2341 C CA . SER A 1 303 ? 23.683 -16.136 -10.284 1.00 62.44 303 SER A CA 1
ATOM 2342 C C . SER A 1 303 ? 22.587 -15.182 -9.795 1.00 62.44 303 SER A C 1
ATOM 2344 O O . SER A 1 303 ? 21.459 -15.260 -10.272 1.00 62.44 303 SER A O 1
ATOM 2346 N N . ASP A 1 304 ? 22.958 -14.205 -8.964 1.00 73.62 304 ASP A N 1
ATOM 2347 C CA . ASP A 1 304 ? 22.059 -13.202 -8.395 1.00 73.62 304 ASP A CA 1
ATOM 2348 C C . ASP A 1 304 ? 21.355 -12.304 -9.428 1.00 73.62 304 ASP A C 1
ATOM 2350 O O . ASP A 1 304 ? 20.186 -11.987 -9.232 1.00 73.62 304 ASP A O 1
ATOM 2354 N N . LEU A 1 305 ? 21.992 -11.918 -10.543 1.00 86.00 305 LEU A N 1
ATOM 2355 C CA . LEU A 1 305 ? 21.308 -11.084 -11.544 1.00 86.00 305 LEU A CA 1
ATOM 2356 C C . LEU A 1 305 ? 20.153 -11.857 -12.186 1.00 86.00 305 LEU A C 1
ATOM 2358 O O . LEU A 1 305 ? 19.043 -11.349 -12.292 1.00 86.00 305 LEU A O 1
ATOM 2362 N N . ARG A 1 306 ? 20.394 -13.104 -12.598 1.00 88.56 306 ARG A N 1
ATOM 2363 C CA . ARG A 1 306 ? 19.368 -13.918 -13.262 1.00 88.56 306 ARG A CA 1
ATOM 2364 C C . ARG A 1 306 ? 18.270 -14.332 -12.287 1.00 88.56 306 ARG A C 1
ATOM 2366 O O . ARG A 1 306 ? 17.099 -14.168 -12.607 1.00 88.56 306 ARG A O 1
ATOM 2373 N N . SER A 1 307 ? 18.632 -14.831 -11.104 1.00 86.62 307 SER A N 1
ATOM 2374 C CA . SER A 1 307 ? 17.663 -15.426 -10.177 1.00 86.62 307 SER A CA 1
ATOM 2375 C C . SER A 1 307 ? 17.030 -14.446 -9.191 1.00 86.62 307 SER A C 1
ATOM 2377 O O . SER A 1 307 ? 15.934 -14.728 -8.723 1.00 86.62 307 SER A O 1
ATOM 2379 N N . ALA A 1 308 ? 17.699 -13.341 -8.844 1.00 88.25 308 ALA A N 1
ATOM 2380 C CA . ALA A 1 308 ? 17.249 -12.419 -7.791 1.00 88.25 308 ALA A CA 1
ATOM 2381 C C . ALA A 1 308 ? 16.931 -10.997 -8.281 1.00 88.25 308 ALA A C 1
ATOM 2383 O O . ALA A 1 308 ? 16.472 -10.184 -7.485 1.00 88.25 308 ALA A O 1
ATOM 2384 N N . VAL A 1 309 ? 17.208 -10.676 -9.550 1.00 92.12 309 VAL A N 1
ATOM 2385 C CA . VAL A 1 309 ? 16.870 -9.372 -10.147 1.00 92.12 309 VAL A CA 1
ATOM 2386 C C . VAL A 1 309 ? 15.997 -9.560 -11.384 1.00 92.12 309 VAL A C 1
ATOM 2388 O O . VAL A 1 309 ? 14.926 -8.984 -11.464 1.00 92.12 309 VAL A O 1
ATOM 2391 N N . LEU A 1 310 ? 16.410 -10.378 -12.355 1.00 93.06 310 LEU A N 1
ATOM 2392 C CA . LEU A 1 310 ? 15.634 -10.614 -13.580 1.00 93.06 310 LEU A CA 1
ATOM 2393 C C . LEU A 1 310 ? 14.537 -11.670 -13.398 1.00 93.06 310 LEU A C 1
ATOM 2395 O O . LEU A 1 310 ? 13.581 -11.683 -14.171 1.00 93.06 310 LEU A O 1
ATOM 2399 N N . HIS A 1 311 ? 14.691 -12.553 -12.406 1.00 94.19 311 HIS A N 1
ATOM 2400 C CA . HIS A 1 311 ? 13.821 -13.702 -12.133 1.00 94.19 311 HIS A CA 1
ATOM 2401 C C . HIS A 1 311 ? 13.605 -14.599 -13.362 1.00 94.19 311 HIS A C 1
ATOM 2403 O O . HIS A 1 311 ? 12.477 -14.951 -13.717 1.00 94.19 311 HIS A O 1
ATOM 2409 N N . VAL A 1 312 ? 14.710 -14.978 -14.012 1.00 93.50 312 VAL A N 1
ATOM 2410 C CA . VAL A 1 312 ? 14.722 -15.875 -15.173 1.00 93.50 312 VAL A CA 1
ATOM 2411 C C . VAL A 1 312 ? 15.772 -16.985 -15.086 1.00 93.50 312 VAL A C 1
ATOM 2413 O O . VAL A 1 312 ? 16.867 -16.821 -14.546 1.00 93.50 312 VAL A O 1
ATOM 2416 N N . SER A 1 313 ? 15.469 -18.108 -15.734 1.00 92.06 313 SER A N 1
ATOM 2417 C CA . SER A 1 313 ? 16.430 -19.155 -16.076 1.00 92.06 313 SER A CA 1
ATOM 2418 C C . SER A 1 313 ? 16.996 -18.911 -17.477 1.00 92.06 313 SER A C 1
ATOM 2420 O O . SER A 1 313 ? 16.259 -18.566 -18.398 1.00 92.06 313 SER A O 1
ATOM 2422 N N . PHE A 1 314 ? 18.311 -19.073 -17.641 1.00 90.94 314 PHE A N 1
ATOM 2423 C CA . PHE A 1 314 ? 19.014 -18.820 -18.901 1.00 90.94 314 PHE A CA 1
ATOM 2424 C C . PHE A 1 314 ? 19.267 -20.118 -19.676 1.00 90.94 314 PHE A C 1
ATOM 2426 O O . PHE A 1 314 ? 19.822 -21.066 -19.126 1.00 90.94 314 PHE A O 1
ATOM 2433 N N . HIS A 1 315 ? 18.912 -20.129 -20.963 1.00 92.06 315 HIS A N 1
ATOM 2434 C CA . HIS A 1 315 ? 18.946 -21.296 -21.859 1.00 92.06 315 HIS A CA 1
ATOM 2435 C C . HIS A 1 315 ? 19.820 -21.085 -23.104 1.00 92.06 315 HIS A C 1
ATOM 2437 O O . HIS A 1 315 ? 19.819 -21.905 -24.021 1.00 92.06 315 HIS A O 1
ATOM 2443 N N . GLY A 1 316 ? 20.572 -19.987 -23.156 1.00 89.94 316 GLY A N 1
ATOM 2444 C CA . GLY A 1 316 ? 21.445 -19.639 -24.274 1.00 89.94 316 GLY A CA 1
ATOM 2445 C C . GLY A 1 316 ? 21.149 -18.254 -24.838 1.00 89.94 316 GLY A C 1
ATOM 2446 O O . GLY A 1 316 ? 20.260 -17.550 -24.374 1.00 89.94 316 GLY A O 1
ATOM 2447 N N . TYR A 1 317 ? 21.915 -17.860 -25.846 1.00 87.12 317 TYR A N 1
ATOM 2448 C CA . TYR A 1 317 ? 21.740 -16.583 -26.533 1.00 87.12 317 TYR A CA 1
ATOM 2449 C C . TYR A 1 317 ? 21.029 -16.776 -27.879 1.00 87.12 317 TYR A C 1
ATOM 2451 O O . TYR A 1 317 ? 20.917 -17.906 -28.376 1.00 87.12 317 TYR A O 1
ATOM 2459 N N . ASP A 1 318 ? 20.565 -15.662 -28.444 1.00 86.62 318 ASP A N 1
ATOM 2460 C CA . ASP A 1 318 ? 19.920 -15.541 -29.753 1.00 86.62 318 ASP A CA 1
ATOM 2461 C C . ASP A 1 318 ? 18.727 -16.482 -29.961 1.00 86.62 318 ASP A C 1
ATOM 2463 O O . ASP A 1 318 ? 18.834 -17.584 -30.512 1.00 86.62 318 ASP A O 1
ATOM 2467 N N . ALA A 1 319 ? 17.559 -16.028 -29.510 1.00 86.12 319 ALA A N 1
ATOM 2468 C CA . ALA A 1 319 ? 16.298 -16.743 -29.662 1.00 86.12 319 ALA A CA 1
ATOM 2469 C C . ALA A 1 319 ? 15.814 -16.881 -31.120 1.00 86.12 319 ALA A C 1
ATOM 2471 O O . ALA A 1 319 ? 14.859 -17.621 -31.330 1.00 86.12 319 ALA A O 1
ATOM 2472 N N . ASN A 1 320 ? 16.448 -16.227 -32.108 1.00 87.44 320 ASN A N 1
ATOM 2473 C CA . ASN A 1 320 ? 16.053 -16.257 -33.524 1.00 87.44 320 ASN A CA 1
ATOM 2474 C C . ASN A 1 320 ? 14.541 -16.022 -33.744 1.00 87.44 320 ASN A C 1
ATOM 2476 O O . ASN A 1 320 ? 13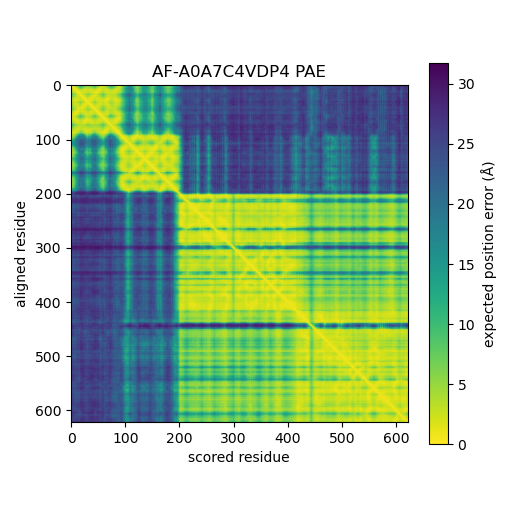.793 -16.916 -34.134 1.00 87.44 320 ASN A O 1
ATOM 2480 N N . THR A 1 321 ? 14.096 -14.801 -33.466 1.00 92.38 321 THR A N 1
ATOM 2481 C CA . THR A 1 321 ? 12.695 -14.377 -33.425 1.00 92.38 321 THR A CA 1
ATOM 2482 C C . THR A 1 321 ? 12.432 -13.190 -34.351 1.00 92.38 321 THR A C 1
ATOM 2484 O O . THR A 1 321 ? 13.328 -12.417 -34.684 1.00 92.38 321 THR A O 1
ATOM 2487 N N . THR A 1 322 ? 11.173 -13.007 -34.741 1.00 94.25 322 THR A N 1
ATOM 2488 C CA . THR A 1 322 ? 10.717 -11.860 -35.539 1.00 94.25 322 THR A CA 1
ATOM 2489 C C . THR A 1 322 ? 9.802 -10.913 -34.772 1.00 94.25 322 THR A C 1
ATOM 2491 O O . THR A 1 322 ? 9.288 -9.974 -35.372 1.00 94.25 322 THR A O 1
ATOM 2494 N N . GLY A 1 323 ? 9.546 -11.148 -33.484 1.00 95.12 323 GLY A N 1
ATOM 2495 C CA . GLY A 1 323 ? 8.623 -10.321 -32.709 1.00 95.12 323 GLY A CA 1
ATOM 2496 C C . GLY A 1 323 ? 8.128 -10.976 -31.426 1.00 95.12 323 GLY A C 1
ATOM 2497 O O . GLY A 1 323 ? 8.749 -11.905 -30.907 1.00 95.12 323 GLY A O 1
ATOM 2498 N N . LEU A 1 324 ? 6.981 -10.505 -30.938 1.00 97.31 324 LEU A N 1
ATOM 2499 C CA . LEU A 1 324 ? 6.337 -10.946 -29.702 1.00 97.31 324 LEU A CA 1
ATOM 2500 C C . LEU A 1 324 ? 4.915 -11.464 -29.941 1.00 97.31 324 LEU A C 1
ATOM 2502 O O . LEU A 1 324 ? 4.199 -10.975 -30.815 1.00 97.31 324 LEU A O 1
ATOM 2506 N N . THR A 1 325 ? 4.494 -12.421 -29.117 1.00 98.06 325 THR A N 1
ATOM 2507 C CA . THR A 1 325 ? 3.101 -12.855 -28.945 1.00 98.06 325 THR A CA 1
ATOM 2508 C C . THR A 1 325 ? 2.716 -12.711 -27.478 1.00 98.06 325 THR A C 1
ATOM 2510 O O . THR A 1 325 ? 3.373 -13.292 -26.614 1.00 98.06 325 THR A O 1
ATOM 2513 N N . ILE A 1 326 ? 1.653 -11.955 -27.204 1.00 98.19 326 ILE A N 1
ATOM 2514 C CA . ILE A 1 326 ? 1.082 -11.783 -25.867 1.00 98.19 326 ILE A CA 1
ATOM 2515 C C . ILE A 1 326 ? 0.469 -13.106 -25.406 1.00 98.19 326 ILE A C 1
ATOM 2517 O O . ILE A 1 326 ? -0.336 -13.708 -26.117 1.00 98.19 326 ILE A O 1
ATOM 2521 N N . THR A 1 327 ? 0.832 -13.547 -24.205 1.00 97.31 327 THR A N 1
ATOM 2522 C CA . THR A 1 327 ? 0.329 -14.783 -23.590 1.00 97.31 327 THR A CA 1
ATOM 2523 C C . THR A 1 327 ? -0.680 -14.521 -22.474 1.00 97.31 327 THR A C 1
ATOM 2525 O O . THR A 1 327 ? -1.515 -15.381 -22.207 1.00 97.31 327 THR A O 1
ATOM 2528 N N . MET A 1 328 ? -0.674 -13.321 -21.880 1.00 94.94 328 MET A N 1
ATOM 2529 C CA . MET A 1 328 ? -1.618 -12.908 -20.832 1.00 94.94 328 MET A CA 1
ATOM 2530 C C . MET A 1 328 ? -2.333 -11.592 -21.189 1.00 94.94 328 MET A C 1
ATOM 2532 O O . MET A 1 328 ? -2.043 -10.553 -20.598 1.00 94.94 328 MET A O 1
ATOM 2536 N N . PRO A 1 329 ? -3.289 -11.599 -22.139 1.00 94.62 329 PRO A N 1
ATOM 2537 C CA . PRO A 1 329 ? -3.934 -10.374 -22.631 1.00 94.62 329 PRO A CA 1
ATOM 2538 C C . PRO A 1 329 ? -4.783 -9.637 -21.583 1.00 94.62 329 PRO A C 1
ATOM 2540 O O . PRO A 1 329 ? -5.048 -8.453 -21.749 1.00 94.62 329 PRO A O 1
ATOM 2543 N N . GLN A 1 330 ? -5.195 -10.319 -20.510 1.00 89.94 330 GLN A N 1
ATOM 2544 C CA . GLN A 1 330 ? -5.967 -9.723 -19.412 1.00 89.94 330 GLN A CA 1
ATOM 2545 C C . GLN A 1 330 ? -5.088 -9.039 -18.355 1.00 89.94 330 GLN A C 1
ATOM 2547 O O . GLN A 1 330 ? -5.601 -8.352 -17.475 1.00 89.94 330 GLN A O 1
ATOM 2552 N N . HIS A 1 331 ? -3.767 -9.235 -18.400 1.00 91.38 331 HIS A N 1
ATOM 2553 C CA . HIS A 1 331 ? -2.872 -8.619 -17.429 1.00 91.38 331 HIS A CA 1
ATOM 2554 C C . HIS A 1 331 ? -2.755 -7.106 -17.698 1.00 91.38 331 HIS A C 1
ATOM 2556 O O . HIS A 1 331 ? -2.630 -6.722 -18.864 1.00 91.38 331 HIS A O 1
ATOM 2562 N N . PRO A 1 332 ? -2.691 -6.232 -16.670 1.00 91.88 332 PRO A N 1
ATOM 2563 C CA . PRO A 1 332 ? -2.610 -4.778 -16.861 1.00 91.88 332 PRO A CA 1
ATOM 2564 C C . PRO A 1 332 ? -1.490 -4.321 -17.807 1.00 91.88 332 PRO A C 1
ATOM 2566 O O . PRO A 1 332 ? -1.695 -3.426 -18.620 1.00 91.88 332 PRO A O 1
ATOM 2569 N N . ILE A 1 333 ? -0.331 -4.989 -17.769 1.00 95.88 333 ILE A N 1
ATOM 2570 C CA . ILE A 1 333 ? 0.801 -4.718 -18.680 1.00 95.88 333 ILE A CA 1
ATOM 2571 C C . ILE A 1 333 ? 0.418 -4.904 -20.161 1.00 95.88 333 ILE A C 1
ATOM 2573 O O . ILE A 1 333 ? 0.899 -4.167 -21.020 1.00 95.88 333 ILE A O 1
ATOM 2577 N N . ALA A 1 334 ? -0.470 -5.852 -20.466 1.00 96.88 334 ALA A N 1
ATOM 2578 C CA . ALA A 1 334 ? -0.913 -6.155 -21.824 1.00 96.88 334 ALA A CA 1
ATOM 2579 C C . ALA A 1 334 ? -2.136 -5.337 -22.281 1.00 96.88 334 ALA A C 1
ATOM 2581 O O . ALA A 1 334 ? -2.564 -5.466 -23.428 1.00 96.88 334 ALA A O 1
ATOM 2582 N N . SER A 1 335 ? -2.694 -4.489 -21.411 1.00 94.62 335 SER A N 1
ATOM 2583 C CA . SER A 1 335 ? -3.932 -3.759 -21.683 1.00 94.62 335 SER A CA 1
ATOM 2584 C C . SER A 1 335 ? -3.825 -2.879 -22.934 1.00 94.62 335 SER A C 1
ATOM 2586 O O . SER A 1 335 ? -2.923 -2.048 -23.066 1.00 94.62 335 SER A O 1
ATOM 2588 N N . GLY A 1 336 ? -4.743 -3.076 -23.882 1.00 95.00 336 GLY A N 1
ATOM 2589 C CA . GLY A 1 336 ? -4.781 -2.323 -25.139 1.00 95.00 336 GLY A CA 1
ATOM 2590 C C . GLY A 1 336 ? -3.641 -2.626 -26.123 1.00 95.00 336 GLY A C 1
ATOM 2591 O O . GLY A 1 336 ? -3.552 -1.957 -27.151 1.00 95.00 336 GLY A O 1
ATOM 2592 N N . LEU A 1 337 ? -2.778 -3.614 -25.853 1.00 97.31 337 LEU A N 1
ATOM 2593 C CA . LEU A 1 337 ? -1.778 -4.079 -26.816 1.00 97.31 337 LEU A CA 1
ATOM 2594 C C . LEU A 1 337 ? -2.402 -5.043 -27.833 1.00 97.31 337 LEU A C 1
ATOM 2596 O O . LEU A 1 337 ? -3.297 -5.828 -27.523 1.00 97.31 337 LEU A O 1
ATOM 2600 N N . SER A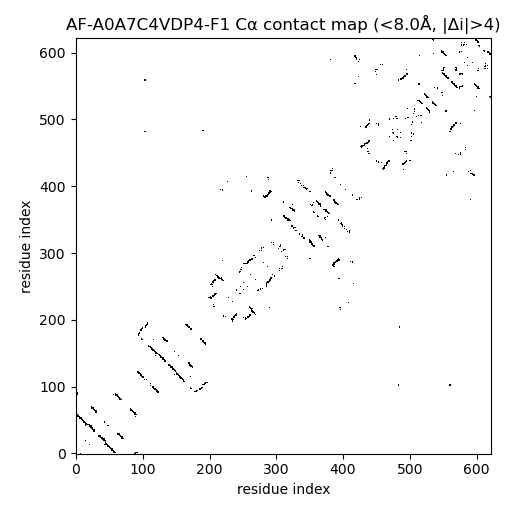 1 338 ? -1.880 -5.027 -29.061 1.00 96.94 338 SER A N 1
ATOM 2601 C CA . SER A 1 338 ? -2.179 -6.078 -30.041 1.00 96.94 338 SER A CA 1
ATOM 2602 C C . SER A 1 338 ? -1.618 -7.426 -29.569 1.00 96.94 338 SER A C 1
ATOM 2604 O O . SER A 1 338 ? -0.543 -7.475 -28.977 1.00 96.94 338 SER A O 1
ATOM 2606 N N . LEU A 1 339 ? -2.295 -8.539 -29.880 1.00 97.00 339 LEU A N 1
ATOM 2607 C CA . LEU A 1 339 ? -1.849 -9.880 -29.457 1.00 97.00 339 LEU A CA 1
ATOM 2608 C C . LEU A 1 339 ? -0.484 -10.285 -30.031 1.00 97.00 339 LEU A C 1
ATOM 2610 O O . LEU A 1 339 ? 0.189 -11.148 -29.474 1.00 97.00 339 LEU A O 1
ATOM 2614 N N . THR A 1 340 ? -0.067 -9.670 -31.134 1.00 97.06 340 THR A N 1
ATOM 2615 C CA . THR A 1 340 ? 1.239 -9.891 -31.756 1.00 97.06 340 THR A CA 1
ATOM 2616 C C . THR A 1 340 ? 1.867 -8.569 -32.163 1.00 97.06 340 THR A C 1
ATOM 2618 O O . THR A 1 340 ? 1.162 -7.676 -32.635 1.00 97.06 340 THR A O 1
ATOM 2621 N N . ALA A 1 341 ? 3.192 -8.477 -32.072 1.00 96.75 341 ALA A N 1
ATOM 2622 C CA . ALA A 1 341 ? 3.962 -7.351 -32.586 1.00 96.75 341 ALA A CA 1
ATOM 2623 C C . ALA A 1 341 ? 5.209 -7.856 -33.312 1.00 96.75 341 ALA A C 1
ATOM 2625 O O . ALA A 1 341 ? 6.070 -8.487 -32.701 1.00 96.75 341 ALA A O 1
ATOM 2626 N N . ASN A 1 342 ? 5.314 -7.573 -34.611 1.00 96.69 342 ASN A N 1
ATOM 2627 C CA . ASN A 1 342 ? 6.515 -7.878 -35.385 1.00 96.69 342 ASN A CA 1
ATOM 2628 C C . ASN A 1 342 ? 7.588 -6.821 -35.128 1.00 96.69 342 ASN A C 1
ATOM 2630 O O . ASN A 1 342 ? 7.285 -5.629 -35.052 1.00 96.69 342 ASN A O 1
ATOM 2634 N N . PHE A 1 343 ? 8.842 -7.251 -35.049 1.00 93.94 343 PHE A N 1
ATOM 2635 C CA . PHE A 1 343 ? 9.964 -6.337 -34.988 1.00 93.94 343 PHE A CA 1
ATOM 2636 C C . PHE A 1 343 ? 10.093 -5.570 -36.305 1.00 93.94 343 PHE A C 1
ATOM 2638 O O . PHE A 1 343 ? 10.130 -6.151 -37.388 1.00 93.94 343 PHE A O 1
ATOM 2645 N N . VAL A 1 344 ? 10.164 -4.246 -36.199 1.00 92.81 344 VAL A N 1
ATOM 2646 C CA . VAL A 1 344 ? 10.304 -3.322 -37.333 1.00 92.81 344 VAL A CA 1
ATOM 2647 C C . VAL A 1 344 ? 11.765 -3.094 -37.717 1.00 92.81 344 VAL A C 1
ATOM 2649 O O . VAL A 1 344 ? 12.043 -2.486 -38.749 1.00 92.81 344 VAL A O 1
ATOM 2652 N N . LYS A 1 345 ? 12.708 -3.590 -36.907 1.00 80.38 345 LYS A N 1
ATOM 2653 C CA . LYS A 1 345 ? 14.148 -3.519 -37.170 1.00 80.38 345 LYS A CA 1
ATOM 2654 C C . LYS A 1 345 ? 14.795 -4.888 -37.034 1.00 80.38 345 LYS A C 1
ATOM 2656 O O . LYS A 1 345 ? 14.421 -5.686 -36.176 1.00 80.38 345 LYS A O 1
ATOM 2661 N N . LYS A 1 346 ? 15.795 -5.143 -37.877 1.00 73.88 346 LYS A N 1
ATOM 2662 C CA . LYS A 1 346 ? 16.602 -6.360 -37.811 1.00 73.88 346 LYS A CA 1
ATOM 2663 C C . LYS A 1 346 ? 17.726 -6.158 -36.802 1.00 73.88 346 LYS A C 1
ATOM 2665 O O . LYS A 1 346 ? 18.528 -5.245 -36.950 1.00 73.88 346 LYS A O 1
ATOM 2670 N N . TYR A 1 347 ? 17.803 -7.030 -35.809 1.00 79.38 347 TYR A N 1
ATOM 2671 C CA . TYR A 1 347 ? 18.900 -7.044 -34.851 1.00 79.38 347 TYR A CA 1
ATOM 2672 C C . TYR A 1 347 ? 20.105 -7.822 -35.403 1.00 79.38 347 TYR A C 1
ATOM 2674 O O . TYR A 1 347 ? 19.948 -8.768 -36.179 1.00 79.38 347 TYR A O 1
ATOM 2682 N N . ARG A 1 348 ? 21.325 -7.439 -35.003 1.00 74.81 348 ARG A N 1
ATOM 2683 C CA . ARG A 1 348 ? 22.547 -8.196 -35.340 1.00 74.81 348 ARG A CA 1
ATOM 2684 C C . ARG A 1 348 ? 22.748 -9.402 -34.425 1.00 74.81 348 ARG A C 1
ATOM 2686 O O . ARG A 1 348 ? 23.197 -10.445 -34.885 1.00 74.81 348 ARG A O 1
ATOM 2693 N N . TYR A 1 349 ? 22.407 -9.237 -33.153 1.00 76.56 349 TYR A N 1
ATOM 2694 C CA . TYR A 1 349 ? 22.448 -10.277 -32.140 1.00 76.56 349 TYR A CA 1
ATOM 2695 C C . TYR A 1 349 ? 21.065 -10.352 -31.492 1.00 76.56 349 TYR A C 1
ATOM 2697 O O . TYR A 1 349 ? 20.528 -9.320 -31.084 1.00 76.56 349 TYR A O 1
ATOM 2705 N N . GLY A 1 350 ? 20.461 -11.541 -31.483 1.00 79.12 350 GLY A N 1
ATOM 2706 C CA . GLY A 1 350 ? 19.088 -11.732 -31.015 1.00 79.12 350 GLY A CA 1
ATOM 2707 C C . GLY A 1 350 ? 18.950 -11.850 -29.508 1.00 79.12 350 GLY A C 1
ATOM 2708 O O . GLY A 1 350 ? 19.928 -12.113 -28.822 1.00 79.12 350 GLY A O 1
ATOM 2709 N N . PRO A 1 351 ? 17.734 -11.681 -28.980 1.00 89.81 351 PRO A N 1
ATOM 2710 C CA . PRO A 1 351 ? 17.499 -11.649 -27.542 1.00 89.81 351 PRO A CA 1
ATOM 2711 C C . PRO A 1 351 ? 17.900 -12.957 -26.847 1.00 89.81 351 PRO A C 1
ATOM 2713 O O . PRO A 1 351 ? 18.020 -14.005 -27.493 1.00 89.81 351 PRO A O 1
ATOM 2716 N N . ASP A 1 352 ? 18.090 -12.911 -25.525 1.00 90.69 352 ASP A N 1
ATOM 2717 C CA . ASP A 1 352 ? 18.473 -14.099 -24.762 1.00 90.69 352 ASP A CA 1
ATOM 2718 C C . ASP A 1 352 ? 17.354 -15.148 -24.770 1.00 90.69 352 ASP A C 1
ATOM 2720 O O . ASP A 1 352 ? 16.166 -14.842 -24.875 1.00 90.69 352 ASP A O 1
ATOM 2724 N N . LYS A 1 353 ? 17.721 -16.416 -24.614 1.00 93.81 353 LYS A N 1
ATOM 2725 C CA . LYS A 1 353 ? 16.772 -17.508 -24.402 1.00 93.81 353 LYS A CA 1
ATOM 2726 C C . LYS A 1 353 ? 16.525 -17.617 -22.911 1.00 93.81 353 LYS A C 1
ATOM 2728 O O . LYS A 1 353 ? 17.348 -18.178 -22.186 1.00 93.81 353 LYS A O 1
ATOM 2733 N N . VAL A 1 354 ? 15.417 -17.057 -22.446 1.00 94.19 354 VAL A N 1
ATOM 2734 C CA . VAL A 1 354 ? 15.065 -17.056 -21.024 1.00 94.19 354 VAL A CA 1
ATOM 2735 C C . VAL A 1 354 ? 13.663 -17.599 -20.795 1.00 94.19 354 VAL A C 1
ATOM 2737 O O . VAL A 1 354 ? 12.814 -17.527 -21.681 1.00 94.19 354 VAL A O 1
ATOM 2740 N N . LEU A 1 355 ? 13.443 -18.151 -19.605 1.00 96.31 355 LEU A N 1
ATOM 2741 C CA . LEU A 1 355 ? 12.132 -18.558 -19.100 1.00 96.31 355 LEU A CA 1
ATOM 2742 C C . LEU A 1 355 ? 11.954 -18.016 -17.676 1.00 96.31 355 LEU A C 1
ATOM 2744 O O . LEU A 1 355 ? 12.963 -17.921 -16.969 1.00 96.31 355 LEU A O 1
ATOM 2748 N N . PRO A 1 356 ? 10.725 -17.714 -17.221 1.00 96.31 356 PRO A N 1
ATOM 2749 C CA . PRO A 1 356 ? 10.484 -17.239 -15.862 1.00 96.31 356 PRO A CA 1
ATOM 2750 C C . PRO A 1 356 ? 11.042 -18.224 -14.826 1.00 96.31 356 PRO A C 1
ATOM 2752 O O . PRO A 1 356 ? 10.991 -19.441 -15.022 1.00 96.31 356 PRO A O 1
ATOM 2755 N N . SER A 1 357 ? 11.599 -17.716 -13.727 1.00 91.06 357 SER A N 1
ATOM 2756 C CA . SER A 1 357 ? 12.121 -18.554 -12.643 1.00 91.06 357 SER A CA 1
ATOM 2757 C C . SER A 1 357 ? 11.842 -17.964 -11.269 1.00 91.06 357 SER A C 1
ATOM 2759 O O . SER A 1 357 ? 12.046 -16.771 -11.058 1.00 91.06 357 SER A O 1
ATOM 2761 N N . GLY A 1 358 ? 11.497 -18.825 -10.314 1.00 80.25 358 GLY A N 1
ATOM 2762 C CA . GLY A 1 358 ? 11.156 -18.421 -8.951 1.00 80.25 358 GLY A CA 1
ATOM 2763 C C . GLY A 1 358 ? 9.649 -18.289 -8.743 1.00 80.25 358 GLY A C 1
ATOM 2764 O O . GLY A 1 358 ? 8.860 -18.330 -9.688 1.00 80.25 358 GLY A O 1
ATOM 2765 N N . ARG A 1 359 ? 9.238 -18.179 -7.479 1.00 80.38 359 ARG A N 1
ATOM 2766 C CA . ARG A 1 359 ? 7.829 -18.048 -7.107 1.00 80.38 359 ARG A CA 1
ATOM 2767 C C . ARG A 1 359 ? 7.370 -16.620 -7.403 1.00 80.38 359 ARG A C 1
ATOM 2769 O O . ARG A 1 359 ? 7.959 -15.685 -6.897 1.00 80.38 359 ARG A O 1
ATOM 2776 N N . GLY A 1 360 ? 6.325 -16.455 -8.213 1.00 87.44 360 GLY A N 1
ATOM 2777 C CA . GLY A 1 360 ? 5.817 -15.130 -8.605 1.00 87.44 360 GLY A CA 1
ATOM 2778 C C . GLY A 1 360 ? 6.371 -14.595 -9.930 1.00 87.44 360 GLY A C 1
ATOM 2779 O O . GLY A 1 360 ? 5.940 -13.531 -10.366 1.00 87.44 360 GLY A O 1
ATOM 2780 N N . ALA A 1 361 ? 7.273 -15.328 -10.597 1.00 94.00 361 ALA A N 1
ATOM 2781 C CA . ALA A 1 361 ? 7.718 -15.011 -11.953 1.00 94.00 361 ALA A CA 1
ATOM 2782 C C . ALA A 1 361 ? 6.787 -15.627 -13.011 1.00 94.00 361 ALA A C 1
ATOM 2784 O O . ALA A 1 361 ? 6.452 -16.810 -12.927 1.00 94.00 361 ALA A O 1
ATOM 2785 N N . PHE A 1 362 ? 6.393 -14.852 -14.021 1.00 95.19 362 PHE A N 1
ATOM 2786 C CA . PHE A 1 362 ? 5.528 -15.297 -15.114 1.00 95.19 362 PHE A CA 1
ATOM 2787 C C . PHE A 1 362 ? 5.765 -14.515 -16.415 1.00 95.19 362 PHE A C 1
ATOM 2789 O O . PHE A 1 362 ? 6.340 -13.427 -16.438 1.00 95.19 362 PHE A O 1
ATOM 2796 N N . GLU A 1 363 ? 5.321 -15.095 -17.529 1.00 97.25 363 GLU A N 1
ATOM 2797 C CA . GLU A 1 363 ? 5.480 -14.536 -18.871 1.00 97.25 363 GLU A CA 1
ATOM 2798 C C . GLU A 1 363 ? 4.253 -13.710 -19.283 1.00 97.25 363 GLU A C 1
ATOM 2800 O O . GLU A 1 363 ? 3.133 -14.213 -19.259 1.00 97.25 363 GLU A O 1
ATOM 2805 N N . ILE A 1 364 ? 4.477 -12.476 -19.748 1.00 97.94 364 ILE A N 1
ATOM 2806 C CA . ILE A 1 364 ? 3.446 -11.650 -20.407 1.00 97.94 364 ILE A CA 1
ATOM 2807 C C . ILE A 1 364 ? 3.457 -11.840 -21.924 1.00 97.94 364 ILE A C 1
ATOM 2809 O O . ILE A 1 364 ? 2.411 -11.758 -22.576 1.00 97.94 364 ILE A O 1
ATOM 2813 N N . ALA A 1 365 ? 4.643 -12.059 -22.495 1.00 98.06 365 ALA A N 1
ATOM 2814 C CA . ALA A 1 365 ? 4.811 -12.291 -23.919 1.00 98.06 365 ALA A CA 1
ATOM 2815 C C . ALA A 1 365 ? 6.025 -13.173 -24.212 1.00 98.06 365 ALA A C 1
ATOM 2817 O O . ALA A 1 365 ? 7.110 -12.966 -23.657 1.00 98.06 365 ALA A O 1
ATOM 2818 N N . LYS A 1 366 ? 5.856 -14.085 -25.168 1.00 97.44 366 LYS A N 1
ATOM 2819 C CA . LYS A 1 366 ? 6.934 -14.896 -25.743 1.00 97.44 366 LYS A CA 1
ATOM 2820 C C . LYS A 1 366 ? 7.367 -14.379 -27.100 1.00 97.44 366 LYS A C 1
ATOM 2822 O O . LYS A 1 366 ? 6.640 -13.643 -27.768 1.00 97.44 366 LYS A O 1
ATOM 2827 N N . PHE A 1 367 ? 8.531 -14.825 -27.536 1.00 96.94 367 PHE A N 1
ATOM 2828 C CA . PHE A 1 367 ? 9.020 -14.579 -28.879 1.00 96.94 367 PHE A CA 1
ATOM 2829 C C . PHE A 1 367 ? 8.242 -15.366 -29.947 1.00 96.94 367 PHE A C 1
ATOM 2831 O O . PHE A 1 367 ? 7.813 -16.500 -29.737 1.00 96.94 367 PHE A O 1
ATOM 2838 N N . ILE A 1 368 ? 8.059 -14.769 -31.126 1.00 95.50 368 ILE A N 1
ATOM 2839 C CA . ILE A 1 368 ? 7.483 -15.468 -32.282 1.00 95.50 368 ILE A CA 1
ATOM 2840 C C . ILE A 1 368 ? 8.502 -16.503 -32.783 1.00 95.50 368 ILE A C 1
ATOM 2842 O O . ILE A 1 368 ? 9.690 -16.210 -32.885 1.00 95.50 368 ILE A O 1
ATOM 2846 N N . TYR A 1 369 ? 8.031 -17.714 -33.096 1.00 90.44 369 TYR A N 1
ATOM 2847 C CA . TYR A 1 369 ? 8.842 -18.858 -33.550 1.00 90.44 369 TYR A CA 1
ATOM 2848 C C . TYR A 1 369 ? 9.878 -19.388 -32.547 1.00 90.44 369 TYR A C 1
ATOM 2850 O O . TYR A 1 369 ? 10.651 -20.280 -32.891 1.00 90.44 369 TYR A O 1
ATOM 2858 N N . ALA A 1 370 ? 9.863 -18.913 -31.300 1.00 92.00 370 ALA A N 1
ATOM 2859 C CA . ALA A 1 370 ? 10.769 -19.371 -30.258 1.00 92.00 370 ALA A CA 1
ATOM 2860 C C . ALA A 1 370 ? 10.015 -19.593 -28.934 1.00 92.00 370 ALA A C 1
ATOM 2862 O O . ALA A 1 370 ? 9.196 -18.762 -28.547 1.00 92.00 370 ALA A O 1
ATOM 2863 N N . PRO A 1 371 ? 10.275 -20.688 -28.198 1.00 94.50 371 PRO A N 1
ATOM 2864 C CA . PRO A 1 371 ? 9.577 -20.995 -26.950 1.00 94.50 371 PRO A CA 1
ATOM 2865 C C . PRO A 1 371 ? 10.177 -20.239 -25.752 1.00 94.50 371 PRO A C 1
ATOM 2867 O O . PRO A 1 371 ? 10.249 -20.790 -24.661 1.00 94.50 371 PRO A O 1
ATOM 2870 N N . TYR A 1 372 ? 10.669 -19.016 -25.961 1.00 97.00 372 TYR A N 1
ATOM 2871 C CA . TYR A 1 372 ? 11.380 -18.234 -24.949 1.00 97.00 372 TYR A CA 1
ATOM 2872 C C . TYR A 1 372 ? 10.685 -16.902 -24.692 1.00 97.00 372 TYR A C 1
ATOM 2874 O O . TYR A 1 372 ? 10.063 -16.320 -25.586 1.00 97.00 372 TYR A O 1
ATOM 2882 N N . THR A 1 373 ? 10.838 -16.415 -23.468 1.00 97.19 373 THR A N 1
ATOM 2883 C CA . THR A 1 373 ? 10.159 -15.231 -22.958 1.00 97.19 373 THR A CA 1
ATOM 2884 C C . THR A 1 373 ? 10.807 -13.945 -23.454 1.00 97.19 373 THR A C 1
ATOM 2886 O O . THR A 1 373 ? 12.018 -13.745 -23.327 1.00 97.19 373 THR A O 1
ATOM 2889 N N . GLY A 1 374 ? 9.974 -13.052 -23.989 1.00 96.38 374 GLY A N 1
ATOM 2890 C CA . GLY A 1 374 ? 10.366 -11.691 -24.348 1.00 96.38 374 GLY A CA 1
ATOM 2891 C C . GLY A 1 374 ? 10.056 -10.678 -23.250 1.00 96.38 374 GLY A C 1
ATOM 2892 O O . GLY A 1 374 ? 10.868 -9.788 -23.000 1.00 96.38 374 GLY A O 1
ATOM 2893 N N . ILE A 1 375 ? 8.913 -10.831 -22.574 1.00 98.12 375 ILE A N 1
ATOM 2894 C CA . ILE A 1 375 ? 8.497 -9.983 -21.449 1.00 98.12 375 ILE A CA 1
ATOM 2895 C C . ILE A 1 375 ? 8.277 -10.873 -20.227 1.00 98.12 375 ILE A C 1
ATOM 2897 O O . ILE A 1 375 ? 7.265 -11.576 -20.141 1.00 98.12 375 ILE A O 1
ATOM 2901 N N . ASN A 1 376 ? 9.231 -10.829 -19.298 1.00 97.69 376 ASN A N 1
ATOM 2902 C CA . ASN A 1 376 ? 9.153 -11.515 -18.012 1.00 97.69 376 ASN A CA 1
ATOM 2903 C C . ASN A 1 376 ? 8.685 -10.540 -16.931 1.00 97.69 376 ASN A C 1
ATOM 2905 O O . ASN A 1 376 ? 9.121 -9.389 -16.900 1.00 97.69 376 ASN A O 1
ATOM 2909 N N . VAL A 1 377 ? 7.830 -11.004 -16.030 1.00 97.12 377 VAL A N 1
ATOM 2910 C CA . VAL A 1 377 ? 7.369 -10.239 -14.872 1.00 97.12 377 VAL A CA 1
ATOM 2911 C C . VAL A 1 377 ? 7.618 -11.055 -13.621 1.00 97.12 377 VAL A C 1
ATOM 2913 O O . VAL A 1 377 ? 7.414 -12.263 -13.619 1.00 97.12 377 VAL A O 1
ATOM 2916 N N . PHE A 1 378 ? 8.037 -10.387 -12.556 1.00 95.38 378 PHE A N 1
ATOM 2917 C CA . PHE A 1 378 ? 8.095 -10.946 -11.216 1.00 95.38 378 PHE A CA 1
ATOM 2918 C C . PHE A 1 378 ? 7.266 -10.079 -10.275 1.00 95.38 378 PHE A C 1
ATOM 2920 O O . PHE A 1 378 ? 7.558 -8.894 -10.096 1.00 95.38 378 PHE A O 1
ATOM 2927 N N . ASP A 1 379 ? 6.225 -10.662 -9.686 1.00 93.75 379 ASP A N 1
ATOM 2928 C CA . ASP A 1 379 ? 5.455 -10.026 -8.620 1.00 93.75 379 ASP A CA 1
ATOM 2929 C C . ASP A 1 379 ? 5.981 -10.484 -7.251 1.00 93.75 379 ASP A C 1
ATOM 2931 O O . ASP A 1 379 ? 5.659 -11.571 -6.766 1.00 93.75 379 ASP A O 1
ATOM 2935 N N . GLY A 1 380 ? 6.796 -9.628 -6.630 1.00 92.00 380 GLY A N 1
ATOM 2936 C CA . GLY A 1 380 ? 7.440 -9.883 -5.340 1.00 92.00 380 GLY A CA 1
ATOM 2937 C C . GLY A 1 380 ? 6.522 -9.785 -4.118 1.00 92.00 380 GLY A C 1
ATOM 2938 O O . GLY A 1 380 ? 6.982 -10.020 -3.000 1.00 92.00 380 GLY A O 1
ATOM 2939 N N . THR A 1 381 ? 5.228 -9.479 -4.291 1.00 90.69 381 THR A N 1
ATOM 2940 C CA . THR A 1 381 ? 4.284 -9.303 -3.167 1.00 90.69 381 THR A CA 1
ATOM 2941 C C . THR A 1 381 ? 4.127 -10.555 -2.303 1.00 90.69 381 THR A C 1
ATOM 2943 O O . THR A 1 381 ? 3.957 -10.464 -1.091 1.00 90.69 381 THR A O 1
ATOM 2946 N N . ALA A 1 382 ? 4.248 -11.749 -2.885 1.00 86.81 382 ALA A N 1
ATOM 2947 C CA . ALA A 1 382 ? 4.207 -12.995 -2.115 1.00 86.81 382 ALA A CA 1
ATOM 2948 C C . ALA A 1 382 ? 5.457 -13.207 -1.233 1.00 86.81 382 ALA A C 1
ATOM 2950 O O . ALA A 1 382 ? 5.432 -14.023 -0.308 1.00 86.81 382 ALA A O 1
ATOM 2951 N N . GLU A 1 383 ? 6.550 -12.496 -1.522 1.00 87.88 383 GLU A N 1
ATOM 2952 C CA . GLU A 1 383 ? 7.844 -12.620 -0.846 1.00 87.88 383 GLU A CA 1
ATOM 2953 C C . GLU A 1 383 ? 8.213 -11.380 -0.014 1.00 87.88 383 GLU A C 1
ATOM 2955 O O . GLU A 1 383 ? 9.228 -11.400 0.682 1.00 87.88 383 GLU A O 1
ATOM 2960 N N . GLY A 1 384 ? 7.385 -10.329 -0.032 1.00 88.56 384 GLY A N 1
ATOM 2961 C CA . GLY A 1 384 ? 7.646 -9.088 0.700 1.00 88.56 384 GLY A CA 1
ATOM 2962 C C . GLY A 1 384 ? 8.721 -8.210 0.067 1.00 88.56 384 GLY A C 1
ATOM 2963 O O . GLY A 1 384 ? 9.293 -7.366 0.752 1.00 88.56 384 GLY A O 1
ATOM 2964 N N . ILE A 1 385 ? 9.011 -8.418 -1.218 1.00 91.31 385 ILE A N 1
ATOM 2965 C CA . ILE A 1 385 ? 10.043 -7.692 -1.962 1.00 91.31 385 ILE A CA 1
ATOM 2966 C C . ILE A 1 385 ? 9.428 -6.966 -3.163 1.00 91.31 385 ILE A C 1
ATOM 2968 O O . ILE A 1 385 ? 8.250 -7.125 -3.486 1.00 91.31 385 ILE A O 1
ATOM 2972 N N . GLY A 1 386 ? 10.223 -6.121 -3.811 1.00 92.94 386 GLY A N 1
ATOM 2973 C CA . GLY A 1 386 ? 9.797 -5.349 -4.970 1.00 92.94 386 GLY A CA 1
ATOM 2974 C C . GLY A 1 386 ? 9.463 -6.202 -6.195 1.00 92.94 386 GLY A C 1
ATOM 2975 O O . GLY A 1 386 ? 9.857 -7.361 -6.311 1.00 92.94 386 GLY A O 1
ATOM 2976 N N . SER A 1 387 ? 8.714 -5.612 -7.122 1.00 95.75 387 SER A N 1
ATOM 2977 C CA . SER A 1 387 ? 8.322 -6.238 -8.389 1.00 95.75 387 SER A CA 1
ATOM 2978 C C . SER A 1 387 ? 9.259 -5.854 -9.535 1.00 95.75 387 SER A C 1
ATOM 2980 O O . SER A 1 387 ? 9.844 -4.767 -9.535 1.00 95.75 387 SER A O 1
ATOM 2982 N N . VAL A 1 388 ? 9.346 -6.720 -10.548 1.00 97.44 388 VAL A N 1
ATOM 2983 C CA . VAL A 1 388 ? 10.200 -6.521 -11.726 1.00 97.44 388 VAL A CA 1
ATOM 2984 C C . VAL A 1 388 ? 9.414 -6.705 -13.017 1.00 97.44 388 VAL A C 1
ATOM 2986 O O . VAL A 1 388 ? 8.667 -7.669 -13.165 1.00 97.44 388 VAL A O 1
ATOM 2989 N N . VAL A 1 389 ? 9.631 -5.810 -13.979 1.00 98.44 389 VAL A N 1
ATOM 2990 C CA . VAL A 1 389 ? 9.297 -6.032 -15.391 1.00 98.44 389 VAL A CA 1
ATOM 2991 C C . VAL A 1 389 ? 10.596 -6.072 -16.185 1.00 98.44 389 VAL A C 1
ATOM 2993 O O . VAL A 1 389 ? 11.356 -5.108 -16.168 1.00 98.44 389 VAL A O 1
ATOM 2996 N N . TYR A 1 390 ? 10.854 -7.173 -16.884 1.00 97.81 390 TYR A N 1
ATOM 2997 C CA . TYR A 1 390 ? 12.052 -7.357 -17.693 1.00 97.81 390 TYR A CA 1
ATOM 2998 C C . TYR A 1 390 ? 11.703 -7.519 -19.176 1.00 97.81 390 TYR A C 1
ATOM 3000 O O . TYR A 1 390 ? 11.068 -8.495 -19.585 1.00 97.81 390 TYR A O 1
ATOM 3008 N N . PHE A 1 391 ? 12.162 -6.562 -19.985 1.00 97.00 391 PHE A N 1
ATOM 3009 C CA . PHE A 1 391 ? 12.139 -6.625 -21.442 1.00 97.00 391 PHE A CA 1
ATOM 3010 C C . PHE A 1 391 ? 13.466 -7.185 -21.951 1.00 97.00 391 PHE A C 1
ATOM 3012 O O . PHE A 1 391 ? 14.492 -6.501 -21.981 1.00 97.00 391 PHE A O 1
ATOM 3019 N N . ASN A 1 392 ? 13.431 -8.441 -22.383 1.00 93.12 392 ASN A N 1
ATOM 3020 C CA . ASN A 1 392 ? 14.583 -9.165 -22.910 1.00 93.12 392 ASN A CA 1
ATOM 3021 C C . ASN A 1 392 ? 14.846 -8.823 -24.389 1.00 93.12 392 ASN A C 1
ATOM 3023 O O . ASN A 1 392 ? 15.023 -9.695 -25.227 1.00 93.12 392 ASN A O 1
ATOM 3027 N N . PHE A 1 393 ? 14.768 -7.551 -24.761 1.00 92.38 393 PHE A N 1
ATOM 3028 C CA . PHE A 1 393 ? 14.992 -7.060 -26.121 1.00 92.38 393 PHE A CA 1
ATOM 3029 C C . PHE A 1 393 ? 15.160 -5.539 -26.079 1.00 92.38 393 PHE A C 1
ATOM 3031 O O . PHE A 1 393 ? 14.831 -4.906 -25.078 1.00 92.38 393 PHE A O 1
ATOM 3038 N N . ASN A 1 394 ? 15.648 -4.944 -27.169 1.00 91.94 394 ASN A N 1
ATOM 3039 C CA . ASN A 1 394 ? 15.671 -3.489 -27.297 1.00 91.94 394 ASN A CA 1
ATOM 3040 C C . ASN A 1 394 ? 14.284 -2.980 -27.727 1.00 91.94 394 ASN A C 1
ATOM 3042 O O . ASN A 1 394 ? 13.764 -3.397 -28.767 1.00 91.94 394 ASN A O 1
ATOM 3046 N N . LEU A 1 395 ? 13.689 -2.065 -26.958 1.00 93.75 395 LEU A N 1
ATOM 3047 C CA . LEU A 1 395 ? 12.352 -1.516 -27.235 1.00 93.75 395 LEU A CA 1
ATOM 3048 C C . LEU A 1 395 ? 12.231 -0.864 -28.622 1.00 93.75 395 LEU A C 1
ATOM 3050 O O . LEU A 1 395 ? 11.154 -0.884 -29.216 1.00 93.75 395 LEU A O 1
ATOM 3054 N N . LEU A 1 396 ? 13.328 -0.347 -29.179 1.00 91.81 396 LEU A N 1
ATOM 3055 C CA . LEU A 1 396 ? 13.373 0.271 -30.509 1.00 91.81 396 LEU A CA 1
ATOM 3056 C C . LEU A 1 396 ? 13.221 -0.734 -31.663 1.00 91.81 396 LEU A C 1
ATOM 3058 O O . LEU A 1 396 ? 13.181 -0.326 -32.828 1.00 91.81 396 LEU A O 1
ATOM 3062 N N . TRP A 1 397 ? 13.146 -2.035 -31.367 1.00 92.69 397 TRP A N 1
ATOM 3063 C CA . TRP A 1 397 ? 12.781 -3.066 -32.339 1.00 92.69 397 TRP A CA 1
ATOM 3064 C C . TRP A 1 397 ? 11.271 -3.178 -32.534 1.00 92.69 397 TRP A C 1
ATOM 3066 O O . TRP A 1 397 ? 10.851 -3.722 -33.549 1.00 92.69 397 TRP A O 1
ATOM 3076 N N . LEU A 1 398 ? 10.447 -2.675 -31.611 1.00 94.81 398 LEU A N 1
ATOM 3077 C CA . LEU A 1 398 ? 8.987 -2.724 -31.714 1.00 94.81 398 LEU A CA 1
ATOM 3078 C C . LEU A 1 398 ? 8.419 -1.519 -32.485 1.00 94.81 398 LEU A C 1
ATOM 3080 O O . LEU A 1 398 ? 9.060 -0.467 -32.558 1.00 94.81 398 LEU A O 1
ATOM 3084 N N . PRO A 1 399 ? 7.194 -1.634 -33.040 1.00 96.31 399 PRO A N 1
ATOM 3085 C CA . PRO A 1 399 ? 6.443 -0.470 -33.495 1.00 96.31 399 PRO A CA 1
ATOM 3086 C C . PRO A 1 399 ? 6.314 0.550 -32.360 1.00 96.31 399 PRO A C 1
ATOM 3088 O O . PRO A 1 399 ? 5.997 0.179 -31.228 1.00 96.31 399 PRO A O 1
ATOM 3091 N N . LYS A 1 400 ? 6.534 1.832 -32.668 1.00 94.56 400 LYS A N 1
ATOM 3092 C CA . LYS A 1 400 ? 6.616 2.902 -31.664 1.00 94.56 400 LYS A CA 1
ATOM 3093 C C . LYS A 1 400 ? 5.405 2.927 -30.722 1.00 94.56 400 LYS A C 1
ATOM 3095 O O . LYS A 1 400 ? 5.592 2.877 -29.514 1.00 94.56 400 LYS A O 1
ATOM 3100 N N . GLU A 1 401 ? 4.188 2.919 -31.263 1.00 95.62 401 GLU A N 1
ATOM 3101 C CA . GLU A 1 401 ? 2.951 2.970 -30.465 1.00 95.62 401 GLU A CA 1
ATOM 3102 C C . GLU A 1 401 ? 2.808 1.770 -29.517 1.00 95.62 401 GLU A C 1
ATOM 3104 O O . GLU A 1 401 ? 2.366 1.916 -28.378 1.00 95.62 401 GLU A O 1
ATOM 3109 N N . PHE A 1 402 ? 3.227 0.582 -29.967 1.00 97.44 402 PHE A N 1
ATOM 3110 C CA . PHE A 1 402 ? 3.220 -0.619 -29.137 1.00 97.44 402 PHE A CA 1
ATOM 3111 C C . PHE A 1 402 ? 4.220 -0.485 -27.983 1.00 97.44 402 PHE A C 1
ATOM 3113 O O . PHE A 1 402 ? 3.888 -0.800 -26.843 1.00 97.44 402 PHE A O 1
ATOM 3120 N N . ALA A 1 403 ? 5.434 -0.004 -28.269 1.00 97.38 403 ALA A N 1
ATOM 3121 C CA . ALA A 1 403 ? 6.465 0.200 -27.258 1.00 97.38 403 ALA A CA 1
ATOM 3122 C C . ALA A 1 403 ? 6.053 1.266 -26.229 1.00 97.38 403 ALA A C 1
ATOM 3124 O O . ALA A 1 403 ? 6.187 1.035 -25.032 1.00 97.38 403 ALA A O 1
ATOM 3125 N N . GLU A 1 404 ? 5.498 2.397 -26.674 1.00 97.50 404 GLU A N 1
ATOM 3126 C CA . GLU A 1 404 ? 5.024 3.470 -25.790 1.00 97.50 404 GLU A CA 1
ATOM 3127 C C . GLU A 1 404 ? 3.904 2.986 -24.861 1.00 97.50 404 GLU A C 1
ATOM 3129 O O . GLU A 1 404 ? 3.977 3.203 -23.650 1.00 97.50 404 GLU A O 1
ATOM 3134 N N . ARG A 1 405 ? 2.914 2.256 -25.398 1.00 97.94 405 ARG A N 1
ATOM 3135 C CA . ARG A 1 405 ? 1.834 1.662 -24.596 1.00 97.94 405 ARG A CA 1
ATOM 3136 C C . ARG A 1 405 ? 2.358 0.620 -23.609 1.00 97.94 405 ARG A C 1
ATOM 3138 O O . ARG A 1 405 ? 1.918 0.597 -22.463 1.00 97.94 405 ARG A O 1
ATOM 3145 N N . LEU A 1 406 ? 3.297 -0.229 -24.031 1.00 98.44 406 LEU A N 1
ATOM 3146 C CA . LEU A 1 406 ? 3.907 -1.231 -23.158 1.00 98.44 406 LEU A CA 1
ATOM 3147 C C . LEU A 1 406 ? 4.636 -0.567 -21.979 1.00 98.44 406 LEU A C 1
ATOM 3149 O O . LEU A 1 406 ? 4.436 -0.974 -20.838 1.00 98.44 406 LEU A O 1
ATOM 3153 N N . ILE A 1 407 ? 5.428 0.478 -22.240 1.00 98.38 407 ILE A N 1
ATOM 3154 C CA . ILE A 1 407 ? 6.120 1.253 -21.200 1.00 98.38 407 ILE A CA 1
ATOM 3155 C C . ILE A 1 407 ? 5.110 1.885 -20.236 1.00 98.38 407 ILE A C 1
ATOM 3157 O O . ILE A 1 407 ? 5.261 1.735 -19.024 1.00 98.38 407 ILE A O 1
ATOM 3161 N N . GLU A 1 408 ? 4.073 2.551 -20.757 1.00 97.25 408 GLU A N 1
ATOM 3162 C CA . GLU A 1 408 ? 3.004 3.161 -19.953 1.00 97.25 408 GLU A CA 1
ATOM 3163 C C . GLU A 1 408 ? 2.368 2.134 -19.009 1.00 97.25 408 GLU A C 1
ATOM 3165 O O . GLU A 1 408 ? 2.322 2.347 -17.796 1.00 97.25 408 GLU A O 1
ATOM 3170 N N . ASN A 1 409 ? 1.938 0.991 -19.546 1.00 97.25 409 ASN A N 1
ATOM 3171 C CA . ASN A 1 409 ? 1.272 -0.043 -18.763 1.00 97.25 409 ASN A CA 1
ATOM 3172 C C . ASN A 1 409 ? 2.204 -0.668 -17.711 1.00 97.25 409 ASN A C 1
ATOM 3174 O O . ASN A 1 409 ? 1.771 -0.974 -16.598 1.00 97.25 409 ASN A O 1
ATOM 3178 N N . SER A 1 410 ? 3.487 -0.861 -18.037 1.00 97.94 410 SER A N 1
ATOM 3179 C CA . SER A 1 410 ? 4.480 -1.383 -17.093 1.00 97.94 410 SER A CA 1
ATOM 3180 C C . SER A 1 410 ? 4.777 -0.408 -15.958 1.00 97.94 410 SER A C 1
ATOM 3182 O O . SER A 1 410 ? 4.840 -0.837 -14.807 1.00 97.94 410 SER A O 1
ATOM 3184 N N . ILE A 1 411 ? 4.902 0.891 -16.245 1.00 96.62 411 ILE A N 1
ATOM 3185 C CA . ILE A 1 411 ? 5.072 1.919 -15.209 1.00 96.62 411 ILE A CA 1
ATOM 3186 C C . ILE A 1 411 ? 3.827 1.981 -14.327 1.00 96.62 411 ILE A C 1
ATOM 3188 O O . ILE A 1 411 ? 3.954 1.956 -13.105 1.00 96.62 411 ILE A O 1
ATOM 3192 N N . TYR A 1 412 ? 2.632 1.991 -14.924 1.00 93.00 412 TYR A N 1
ATOM 3193 C CA . TYR A 1 412 ? 1.373 1.968 -14.181 1.00 93.00 412 TYR A CA 1
ATOM 3194 C C . TYR A 1 412 ? 1.305 0.769 -13.223 1.00 93.00 412 TYR A C 1
ATOM 3196 O O . TYR A 1 412 ? 1.035 0.938 -12.034 1.00 93.00 412 TYR A O 1
ATOM 3204 N N . TRP A 1 413 ? 1.630 -0.434 -13.708 1.00 93.75 413 TRP A N 1
ATOM 3205 C CA . TRP A 1 413 ? 1.633 -1.641 -12.882 1.00 93.75 413 TRP A CA 1
ATOM 3206 C C . TRP A 1 413 ? 2.695 -1.596 -11.775 1.00 93.75 413 TRP A C 1
ATOM 3208 O O . TRP A 1 413 ? 2.402 -1.968 -10.642 1.00 93.75 413 TRP A O 1
ATOM 3218 N N . LEU A 1 414 ? 3.909 -1.105 -12.041 1.00 94.81 414 LEU A N 1
ATOM 3219 C CA . LEU A 1 414 ? 4.961 -0.966 -11.021 1.00 94.81 414 LEU A CA 1
ATOM 3220 C C . LEU A 1 414 ? 4.665 0.147 -9.998 1.00 94.81 414 LEU A C 1
ATOM 3222 O O . LEU A 1 414 ? 5.181 0.113 -8.884 1.00 94.81 414 LEU A O 1
ATOM 3226 N N . MET A 1 415 ? 3.817 1.114 -10.345 1.00 90.56 415 MET A N 1
ATOM 3227 C CA . MET A 1 415 ? 3.364 2.193 -9.460 1.00 90.56 415 MET A CA 1
ATOM 3228 C C . MET A 1 415 ? 2.066 1.860 -8.710 1.00 90.56 415 MET A C 1
ATOM 3230 O O . MET A 1 415 ? 1.575 2.698 -7.945 1.00 90.56 415 MET A O 1
ATOM 3234 N N . ARG A 1 416 ? 1.501 0.662 -8.920 1.00 88.44 416 ARG A N 1
ATOM 3235 C CA . ARG A 1 416 ? 0.193 0.276 -8.380 1.00 88.44 416 ARG A CA 1
ATOM 3236 C C . ARG A 1 416 ? 0.147 0.394 -6.855 1.00 88.44 416 ARG A C 1
ATOM 3238 O O . ARG A 1 416 ? 1.040 -0.064 -6.143 1.00 88.44 416 ARG A O 1
ATOM 3245 N N . LYS A 1 417 ? -0.952 0.958 -6.358 1.00 83.31 417 LYS A N 1
ATOM 3246 C CA . LYS A 1 417 ? -1.360 0.897 -4.948 1.00 83.31 417 LYS A CA 1
ATOM 3247 C C . LYS A 1 417 ? -2.451 -0.156 -4.810 1.00 83.31 417 LYS A C 1
ATOM 3249 O O . LYS A 1 417 ? -3.581 0.163 -4.475 1.00 83.31 417 LYS A O 1
ATOM 3254 N N . SER A 1 418 ? -2.140 -1.379 -5.221 1.00 89.56 418 SER A N 1
ATOM 3255 C CA . SER A 1 418 ? -3.098 -2.475 -5.174 1.00 89.56 418 SER A CA 1
ATOM 3256 C C . SER A 1 418 ? -3.227 -3.025 -3.761 1.00 89.56 418 SER A C 1
ATOM 3258 O O . SER A 1 418 ? -2.315 -2.890 -2.936 1.00 89.56 418 SER A O 1
ATOM 3260 N N . ILE A 1 419 ? -4.324 -3.742 -3.529 1.00 93.50 419 ILE A N 1
ATOM 3261 C CA . ILE A 1 419 ? -4.514 -4.536 -2.316 1.00 93.50 419 ILE A CA 1
ATOM 3262 C C . ILE A 1 419 ? -3.321 -5.471 -2.080 1.00 93.50 419 ILE A C 1
ATOM 3264 O O . ILE A 1 419 ? -2.802 -5.535 -0.964 1.00 93.50 419 ILE A O 1
ATOM 3268 N N . SER A 1 420 ? -2.825 -6.135 -3.132 1.00 92.19 420 SER A N 1
ATOM 3269 C CA . SER A 1 420 ? -1.687 -7.050 -3.016 1.00 92.19 420 SER A CA 1
ATOM 3270 C C . SER A 1 420 ? -0.411 -6.387 -2.493 1.00 92.19 420 SER A C 1
ATOM 3272 O O . SER A 1 420 ? 0.250 -6.929 -1.604 1.00 92.19 420 SER A O 1
ATOM 3274 N N . VAL A 1 421 ? -0.086 -5.189 -2.990 1.00 91.50 421 VAL A N 1
ATOM 3275 C CA . VAL A 1 421 ? 1.095 -4.429 -2.560 1.00 91.50 421 VAL A CA 1
ATOM 3276 C C . VAL A 1 421 ? 0.954 -3.993 -1.109 1.00 91.50 421 VAL A C 1
ATOM 3278 O O . VAL A 1 421 ? 1.903 -4.125 -0.337 1.00 91.50 421 VAL A O 1
ATOM 3281 N N . PHE A 1 422 ? -0.218 -3.490 -0.720 1.00 94.25 422 PHE A N 1
ATOM 3282 C CA . PHE A 1 422 ? -0.428 -3.019 0.642 1.00 94.25 422 PHE A CA 1
ATOM 3283 C C . PHE A 1 422 ? -0.326 -4.157 1.661 1.00 94.25 422 PHE A C 1
ATOM 3285 O O . PHE A 1 422 ? 0.445 -4.065 2.616 1.00 94.25 422 PHE A O 1
ATOM 3292 N N . ILE A 1 423 ? -1.050 -5.255 1.431 1.00 95.12 423 ILE A N 1
ATOM 3293 C CA . ILE A 1 423 ? -1.051 -6.407 2.339 1.00 95.12 423 ILE A CA 1
ATOM 3294 C C . ILE A 1 423 ? 0.349 -7.000 2.460 1.00 95.12 423 ILE A C 1
ATOM 3296 O O . ILE A 1 423 ? 0.799 -7.268 3.573 1.00 95.12 423 ILE A O 1
ATOM 3300 N N . SER A 1 424 ? 1.065 -7.144 1.340 1.00 94.25 424 SER A N 1
ATOM 3301 C CA . SER A 1 424 ? 2.467 -7.561 1.353 1.00 94.25 424 SER A CA 1
ATOM 3302 C C . SER A 1 424 ? 3.299 -6.657 2.262 1.00 94.25 424 SER A C 1
ATOM 3304 O O . SER A 1 424 ? 4.031 -7.140 3.121 1.00 94.25 424 SER A O 1
ATOM 3306 N N . LYS A 1 425 ? 3.186 -5.333 2.128 1.00 92.88 425 LYS A N 1
ATOM 3307 C CA . LYS A 1 425 ? 3.948 -4.418 2.984 1.00 92.88 425 LYS A CA 1
ATOM 3308 C C . LYS A 1 425 ? 3.603 -4.580 4.461 1.00 92.88 425 LYS A C 1
ATOM 3310 O O . LYS A 1 425 ? 4.518 -4.544 5.270 1.00 92.88 425 LYS A O 1
ATOM 3315 N N . CYS A 1 426 ? 2.338 -4.807 4.812 1.00 94.56 426 CYS A N 1
ATOM 3316 C CA . CYS A 1 426 ? 1.931 -5.042 6.198 1.00 94.56 426 CYS A CA 1
ATOM 3317 C C . CYS A 1 426 ? 2.450 -6.368 6.763 1.00 94.56 426 CYS A C 1
ATOM 3319 O O . CYS A 1 426 ? 3.003 -6.382 7.859 1.00 94.56 426 CYS A O 1
ATOM 3321 N N . ILE A 1 427 ? 2.311 -7.470 6.018 1.00 94.31 427 ILE A N 1
ATOM 3322 C CA . ILE A 1 427 ? 2.722 -8.807 6.477 1.00 94.31 427 ILE A CA 1
ATOM 3323 C C . ILE A 1 427 ? 4.220 -8.847 6.783 1.00 94.31 427 ILE A C 1
ATOM 3325 O O . ILE A 1 427 ? 4.644 -9.450 7.769 1.00 94.31 427 ILE A O 1
ATOM 3329 N N . PHE A 1 428 ? 5.021 -8.203 5.935 1.00 91.69 428 PHE A N 1
ATOM 3330 C CA . PHE A 1 428 ? 6.479 -8.203 6.018 1.00 91.69 428 PHE A CA 1
ATOM 3331 C C . PHE A 1 428 ? 7.047 -6.970 6.734 1.00 91.69 428 PHE A C 1
ATOM 3333 O O . PHE A 1 428 ? 8.266 -6.801 6.792 1.00 91.69 428 PHE A O 1
ATOM 3340 N N . ALA A 1 429 ? 6.184 -6.117 7.288 1.00 91.38 429 ALA A N 1
ATOM 3341 C CA . ALA A 1 429 ? 6.593 -4.883 7.932 1.00 91.38 429 ALA A CA 1
ATOM 3342 C C . ALA A 1 429 ? 7.518 -5.143 9.136 1.00 91.38 429 ALA A C 1
ATOM 3344 O O . ALA A 1 429 ? 7.308 -6.111 9.881 1.00 91.38 429 ALA A O 1
ATOM 3345 N N . PRO A 1 430 ? 8.504 -4.263 9.394 1.00 86.50 430 PRO A N 1
ATOM 3346 C CA . PRO A 1 430 ? 9.228 -4.247 10.659 1.00 86.50 430 PRO A CA 1
ATOM 3347 C C . PRO A 1 430 ? 8.277 -4.133 11.854 1.00 86.50 430 PRO A C 1
ATOM 3349 O O . PRO A 1 430 ? 7.160 -3.623 11.732 1.00 86.50 430 PRO A O 1
ATOM 3352 N N . GLU A 1 431 ? 8.721 -4.588 13.022 1.00 84.06 431 GLU A N 1
ATOM 3353 C CA . GLU A 1 431 ? 7.935 -4.483 14.250 1.00 84.06 431 GLU A CA 1
ATOM 3354 C C . GLU A 1 431 ? 7.523 -3.027 14.526 1.00 84.06 431 GLU A C 1
ATOM 3356 O O . GLU A 1 431 ? 8.315 -2.097 14.356 1.00 84.06 431 GLU A O 1
ATOM 3361 N N . ASN A 1 432 ? 6.284 -2.828 14.974 1.00 85.31 432 ASN A N 1
ATOM 3362 C CA . ASN A 1 432 ? 5.742 -1.530 15.382 1.00 85.31 432 ASN A CA 1
ATOM 3363 C C . ASN A 1 432 ? 5.718 -0.437 14.290 1.00 85.31 432 ASN A C 1
ATOM 3365 O O . ASN A 1 432 ? 5.743 0.754 14.624 1.00 85.31 432 ASN A O 1
ATOM 3369 N N . SER A 1 433 ? 5.654 -0.813 13.009 1.00 89.88 433 SER A N 1
ATOM 3370 C CA . SER A 1 433 ? 5.631 0.128 11.873 1.00 89.88 433 SER A CA 1
ATOM 3371 C C . SER A 1 433 ? 4.272 0.241 11.166 1.00 89.88 433 SER A C 1
ATOM 3373 O O . SER A 1 433 ? 4.048 1.192 10.419 1.00 89.88 433 SER A O 1
ATOM 3375 N N . VAL A 1 434 ? 3.346 -0.684 11.436 1.00 95.19 434 VAL A N 1
ATOM 3376 C CA . VAL A 1 434 ? 1.959 -0.670 10.947 1.00 95.19 434 VAL A CA 1
ATOM 3377 C C . VAL A 1 434 ? 1.009 -0.364 12.103 1.00 95.19 434 VAL A C 1
ATOM 3379 O O . VAL A 1 434 ? 1.215 -0.824 13.231 1.00 95.19 434 VAL A O 1
ATOM 3382 N N . TYR A 1 435 ? -0.045 0.396 11.812 1.00 96.06 435 TYR A N 1
ATOM 3383 C CA . TYR A 1 435 ? -1.075 0.796 12.767 1.00 96.06 435 TYR A CA 1
ATOM 3384 C C . TYR A 1 435 ? -2.396 0.113 12.420 1.00 96.06 435 TYR A C 1
ATOM 3386 O O . TYR A 1 435 ? -3.022 0.452 11.423 1.00 96.06 435 TYR A O 1
ATOM 3394 N N . PHE A 1 436 ? -2.832 -0.832 13.245 1.00 93.25 436 PHE A N 1
ATOM 3395 C CA . PHE A 1 436 ? -4.160 -1.433 13.158 1.00 93.25 436 PHE A CA 1
ATOM 3396 C C . PHE A 1 436 ? -5.131 -0.633 14.025 1.00 93.25 436 PHE A C 1
ATOM 3398 O O . PHE A 1 436 ? -4.858 -0.405 15.206 1.00 93.25 436 PHE A O 1
ATOM 3405 N N . VAL A 1 437 ? -6.250 -0.201 13.445 1.00 90.12 437 VAL A N 1
ATOM 3406 C CA . VAL A 1 437 ? -7.287 0.571 14.137 1.00 90.12 437 VAL A CA 1
ATOM 3407 C C . VAL A 1 437 ? -8.640 -0.123 14.002 1.00 90.12 437 VAL A C 1
ATOM 3409 O O . VAL A 1 437 ? -9.185 -0.263 12.904 1.00 90.12 437 VAL A O 1
ATOM 3412 N N . TYR A 1 438 ? -9.182 -0.522 15.147 1.00 85.62 438 TYR A N 1
ATOM 3413 C CA . TYR A 1 438 ? -10.457 -1.224 15.295 1.00 85.62 438 TYR A CA 1
ATOM 3414 C C . TYR A 1 438 ? -11.533 -0.272 15.839 1.00 85.62 438 TYR A C 1
ATOM 3416 O O . TYR A 1 438 ? -11.211 0.689 16.525 1.00 85.62 438 TYR A O 1
ATOM 3424 N N . GLY A 1 439 ? -12.817 -0.511 15.598 1.00 77.38 439 GLY A N 1
ATOM 3425 C CA . GLY A 1 439 ? -13.893 0.267 16.227 1.00 77.38 439 GLY A CA 1
ATOM 3426 C C . GLY A 1 439 ? -14.038 -0.001 17.739 1.00 77.38 439 GLY A C 1
ATOM 3427 O O . GLY A 1 439 ? -13.983 -1.139 18.199 1.00 77.38 439 GLY A O 1
ATOM 3428 N N . CYS A 1 440 ? -14.272 1.022 18.560 1.00 67.44 440 CYS A N 1
ATOM 3429 C CA . CYS A 1 440 ? -14.530 0.856 19.993 1.00 67.44 440 CYS A CA 1
ATOM 3430 C C . CYS A 1 440 ? -15.854 0.115 20.263 1.00 67.44 440 CYS A C 1
ATOM 3432 O O . CYS A 1 440 ? -16.931 0.577 19.879 1.00 67.44 440 CYS A O 1
ATOM 3434 N N . MET A 1 441 ? -15.781 -0.985 21.018 1.00 61.47 441 MET A N 1
ATOM 3435 C CA . MET A 1 441 ? -16.933 -1.781 21.451 1.00 61.47 441 MET A CA 1
ATOM 3436 C C . MET A 1 441 ? -17.686 -1.097 22.601 1.00 61.47 441 MET A C 1
ATOM 3438 O O . MET A 1 441 ? -17.098 -0.808 23.639 1.00 61.47 441 MET A O 1
ATOM 3442 N N . ASN A 1 442 ? -18.993 -0.867 22.438 1.00 54.25 442 ASN A N 1
ATOM 3443 C CA . ASN A 1 442 ? -19.848 -0.359 23.520 1.00 54.25 442 ASN A CA 1
ATOM 3444 C C . ASN A 1 442 ? -20.751 -1.441 24.152 1.00 54.25 442 ASN A C 1
ATOM 3446 O O . ASN A 1 442 ? -21.273 -1.188 25.229 1.00 54.25 442 ASN A O 1
ATOM 3450 N N . ASN A 1 443 ? -20.918 -2.623 23.536 1.00 47.50 443 ASN A N 1
ATOM 3451 C CA . ASN A 1 443 ? -21.787 -3.713 24.016 1.00 47.50 443 ASN A CA 1
ATOM 3452 C C . ASN A 1 443 ? -21.150 -5.095 23.760 1.00 47.50 443 ASN A C 1
ATOM 3454 O O . ASN A 1 443 ? -20.425 -5.261 22.781 1.00 47.50 443 ASN A O 1
ATOM 3458 N N . ALA A 1 444 ? -21.479 -6.079 24.606 1.00 42.41 444 ALA A N 1
ATOM 3459 C CA . ALA A 1 444 ? -20.977 -7.459 24.554 1.00 42.41 444 ALA A CA 1
ATOM 3460 C C . ALA A 1 444 ? -21.489 -8.298 23.357 1.00 42.41 444 ALA A C 1
ATOM 3462 O O . ALA A 1 444 ? -20.936 -9.356 23.085 1.00 42.41 444 ALA A O 1
ATOM 3463 N N . ASP A 1 445 ? -22.488 -7.823 22.604 1.00 43.22 445 ASP A N 1
ATOM 3464 C CA . ASP A 1 445 ? -23.098 -8.569 21.486 1.00 43.22 445 ASP A CA 1
ATOM 3465 C C . ASP A 1 445 ? -22.374 -8.392 20.126 1.00 43.22 445 ASP A C 1
ATOM 3467 O O . ASP A 1 445 ? -22.844 -8.883 19.103 1.00 43.22 445 ASP A O 1
ATOM 3471 N N . ASN A 1 446 ? -21.233 -7.688 20.082 1.00 53.03 446 ASN A N 1
ATOM 3472 C CA . ASN A 1 446 ? -20.620 -7.179 18.841 1.00 53.03 446 ASN A CA 1
ATOM 3473 C C . ASN A 1 446 ? -19.229 -7.750 18.487 1.00 53.03 446 ASN A C 1
ATOM 3475 O O . ASN A 1 446 ? -18.581 -7.217 17.585 1.00 53.03 446 ASN A O 1
ATOM 3479 N N . GLU A 1 447 ? -18.753 -8.819 19.136 1.00 52.66 447 GLU A N 1
ATOM 3480 C CA . GLU A 1 447 ? -17.393 -9.351 18.898 1.00 52.66 447 GLU A CA 1
ATOM 3481 C C . GLU A 1 447 ? -17.133 -9.753 17.431 1.00 52.66 447 GLU A C 1
ATOM 3483 O O . GLU A 1 447 ? -16.004 -9.646 16.959 1.00 52.66 447 GLU A O 1
ATOM 3488 N N . ILE A 1 448 ? -18.171 -10.142 16.676 1.00 60.47 448 ILE A N 1
ATOM 3489 C CA . ILE A 1 448 ? -18.040 -10.570 15.272 1.00 60.47 448 ILE A CA 1
ATOM 3490 C C . ILE A 1 448 ? -17.795 -9.391 14.308 1.00 60.47 448 ILE A C 1
ATOM 3492 O O . ILE A 1 448 ? -17.174 -9.590 13.269 1.00 60.47 448 ILE A O 1
ATOM 3496 N N . ILE A 1 449 ? -18.205 -8.161 14.649 1.00 63.72 449 ILE A N 1
ATOM 3497 C CA . ILE A 1 449 ? -18.311 -7.008 13.719 1.00 63.72 449 ILE A CA 1
ATOM 3498 C C . ILE A 1 449 ? -16.952 -6.387 13.339 1.00 63.72 449 ILE A C 1
ATOM 3500 O O . ILE A 1 449 ? -16.888 -5.469 12.523 1.00 63.72 449 ILE A O 1
ATOM 3504 N N . GLN A 1 450 ? -15.840 -6.901 13.872 1.00 67.31 450 GLN A N 1
ATOM 3505 C CA . GLN A 1 450 ? -14.496 -6.403 13.545 1.00 67.31 450 GLN A CA 1
ATOM 3506 C C . GLN A 1 450 ? -13.441 -7.509 13.431 1.00 67.31 450 GLN A C 1
ATOM 3508 O O . GLN A 1 450 ? -12.247 -7.231 13.522 1.00 67.31 450 GLN A O 1
ATOM 3513 N N . LEU A 1 451 ? -13.848 -8.777 13.287 1.00 79.31 451 LEU A N 1
ATOM 3514 C CA . LEU A 1 451 ? -12.916 -9.912 13.320 1.00 79.31 451 LEU A CA 1
ATOM 3515 C C . LEU A 1 451 ? -11.912 -9.911 12.163 1.00 79.31 451 LEU A C 1
ATOM 3517 O O . LEU A 1 451 ? -10.834 -10.496 12.300 1.00 79.31 451 LEU A O 1
ATOM 3521 N N . SER A 1 452 ? -12.221 -9.249 11.046 1.00 86.50 452 SER A N 1
ATOM 3522 C CA . SER A 1 452 ? -11.322 -9.219 9.891 1.00 86.50 452 SER A CA 1
ATOM 3523 C C . SER A 1 452 ? -9.978 -8.554 10.215 1.00 86.50 452 SER A C 1
ATOM 3525 O O . SER A 1 452 ? -8.934 -9.027 9.764 1.00 86.50 452 SER A O 1
ATOM 3527 N N . GLY A 1 453 ? -9.979 -7.522 11.065 1.00 87.06 453 GLY A N 1
ATOM 3528 C CA . GLY A 1 453 ? -8.784 -6.801 11.498 1.00 87.06 453 GLY A CA 1
ATOM 3529 C C . GLY A 1 453 ? -7.819 -7.666 12.314 1.00 87.06 453 GLY A C 1
ATOM 3530 O O . GLY A 1 453 ? -6.674 -7.830 11.894 1.00 87.06 453 GLY A O 1
ATOM 3531 N N . PRO A 1 454 ? -8.246 -8.261 13.444 1.00 86.75 454 PRO A N 1
ATOM 3532 C CA . PRO A 1 454 ? -7.434 -9.201 14.212 1.00 86.75 454 PRO A CA 1
ATOM 3533 C C . PRO A 1 454 ? -6.984 -10.424 13.402 1.00 86.75 454 PRO A C 1
ATOM 3535 O O . PRO A 1 454 ? -5.848 -10.870 13.560 1.00 86.75 454 PRO A O 1
ATOM 3538 N N . ILE A 1 455 ? -7.824 -10.949 12.497 1.00 86.81 455 ILE A N 1
ATOM 3539 C CA . ILE A 1 455 ? -7.428 -12.056 11.609 1.00 86.81 455 ILE A CA 1
ATOM 3540 C C . ILE A 1 455 ? -6.315 -11.623 10.648 1.00 86.81 455 ILE A C 1
ATOM 3542 O O . ILE A 1 455 ? -5.379 -12.390 10.424 1.00 86.81 455 ILE A O 1
ATOM 3546 N N . PHE A 1 456 ? -6.364 -10.402 10.110 1.00 90.81 456 PHE A N 1
ATOM 3547 C CA . PHE A 1 456 ? -5.244 -9.851 9.351 1.00 90.81 456 PHE A CA 1
ATOM 3548 C C . PHE A 1 456 ? -4.018 -9.665 10.258 1.00 90.81 456 PHE A C 1
ATOM 3550 O O . PHE A 1 456 ? -2.934 -10.129 9.914 1.00 90.81 456 PHE A O 1
ATOM 3557 N N . TYR A 1 457 ? -4.169 -9.083 11.448 1.00 89.12 457 TYR A N 1
ATOM 3558 C CA . TYR A 1 457 ? -3.053 -8.860 12.371 1.00 89.12 457 TYR A CA 1
ATOM 3559 C C . TYR A 1 457 ? -2.219 -10.125 12.618 1.00 89.12 457 TYR A C 1
ATOM 3561 O O . TYR A 1 457 ? -0.993 -10.070 12.558 1.00 89.12 457 TYR A O 1
ATOM 3569 N N . VAL A 1 458 ? -2.860 -11.282 12.820 1.00 87.94 458 VAL A N 1
ATOM 3570 C CA . VAL A 1 458 ? -2.144 -12.552 13.050 1.00 87.94 458 VAL A CA 1
ATOM 3571 C C . VAL A 1 458 ? -1.427 -13.108 11.810 1.00 87.94 458 VAL A C 1
ATOM 3573 O O . VAL A 1 458 ? -0.613 -14.016 11.949 1.00 87.94 458 VAL A O 1
ATOM 3576 N N . GLN A 1 459 ? -1.689 -12.578 10.609 1.00 89.88 459 GLN A N 1
ATOM 3577 C CA . GLN A 1 459 ? -0.907 -12.893 9.403 1.00 89.88 459 GLN A CA 1
ATOM 3578 C C . GLN A 1 459 ? 0.410 -12.104 9.332 1.00 89.88 459 GLN A C 1
ATOM 3580 O O . GLN A 1 459 ? 1.281 -12.443 8.527 1.00 89.88 459 GLN A O 1
ATOM 3585 N N . CYS A 1 460 ? 0.578 -11.050 10.137 1.00 89.06 460 CYS A N 1
ATOM 3586 C CA . CYS A 1 460 ? 1.813 -10.274 10.172 1.00 89.06 460 CYS A CA 1
ATOM 3587 C C . CYS A 1 460 ? 2.966 -11.087 10.769 1.00 89.06 460 CYS A C 1
ATOM 3589 O O . CYS A 1 460 ? 2.812 -11.779 11.772 1.00 89.06 460 CYS A O 1
ATOM 3591 N N . ARG A 1 461 ? 4.161 -10.965 10.178 1.00 88.06 461 ARG A N 1
ATOM 3592 C CA . ARG A 1 461 ? 5.367 -11.664 10.658 1.00 88.06 461 ARG A CA 1
ATOM 3593 C C . ARG A 1 461 ? 5.923 -11.091 11.956 1.00 88.06 461 ARG A C 1
ATOM 3595 O O . ARG A 1 461 ? 6.550 -11.819 12.716 1.00 88.06 461 ARG A O 1
ATOM 3602 N N . ASN A 1 462 ? 5.725 -9.793 12.171 1.00 81.75 462 ASN A N 1
ATOM 3603 C CA . ASN A 1 462 ? 6.182 -9.070 13.351 1.00 81.75 462 ASN A CA 1
ATOM 3604 C C . ASN A 1 462 ? 4.995 -8.392 14.030 1.00 81.75 462 ASN A C 1
ATOM 3606 O O . ASN A 1 462 ? 4.058 -7.967 13.349 1.00 81.75 462 ASN A O 1
ATOM 3610 N N . SER A 1 463 ? 5.079 -8.229 15.349 1.00 86.12 463 SER A N 1
ATOM 3611 C CA . SER A 1 463 ? 4.090 -7.495 16.137 1.00 86.12 463 SER A CA 1
ATOM 3612 C C . SER A 1 463 ? 3.914 -6.068 15.615 1.00 86.12 463 SER A C 1
ATOM 3614 O O . SER A 1 463 ? 4.884 -5.352 15.362 1.00 86.12 463 SER A O 1
ATOM 3616 N N . GLN A 1 464 ? 2.662 -5.646 15.460 1.00 92.88 464 GLN A N 1
ATOM 3617 C CA . GLN A 1 464 ? 2.305 -4.296 15.014 1.00 92.88 464 GLN A CA 1
ATOM 3618 C C . GLN A 1 464 ? 1.515 -3.547 16.086 1.00 92.88 464 GLN A C 1
ATOM 3620 O O . GLN A 1 464 ? 1.054 -4.142 17.067 1.00 92.88 464 GLN A O 1
ATOM 3625 N N . ARG A 1 465 ? 1.357 -2.234 15.901 1.00 88.44 465 ARG A N 1
ATOM 3626 C CA . ARG A 1 465 ? 0.632 -1.387 16.850 1.00 88.44 465 ARG A CA 1
ATOM 3627 C C . ARG A 1 465 ? -0.868 -1.560 16.648 1.00 88.44 465 ARG A C 1
ATOM 3629 O O . ARG A 1 465 ? -1.333 -1.609 15.514 1.00 88.44 465 ARG A O 1
ATOM 3636 N N . GLN A 1 466 ? -1.610 -1.630 17.745 1.00 88.06 466 GLN A N 1
ATOM 3637 C CA . GLN A 1 466 ? -3.051 -1.855 17.743 1.00 88.06 466 GLN A CA 1
ATOM 3638 C C . GLN A 1 466 ? -3.739 -0.795 18.591 1.00 88.06 466 GLN A C 1
ATOM 3640 O O . GLN A 1 466 ? -3.318 -0.528 19.717 1.00 88.06 466 GLN A O 1
ATOM 3645 N N . PHE A 1 467 ? -4.796 -0.208 18.049 1.00 84.62 467 PHE A N 1
ATOM 3646 C CA . PHE A 1 467 ? -5.571 0.840 18.691 1.00 84.62 467 PHE A CA 1
ATOM 3647 C C . PHE A 1 467 ? -7.054 0.639 18.416 1.00 84.62 467 PHE A C 1
ATOM 3649 O O . PHE A 1 467 ? -7.443 -0.009 17.446 1.00 84.62 467 PHE A O 1
ATOM 3656 N N . TYR A 1 468 ? -7.878 1.258 19.251 1.00 85.25 468 TYR A N 1
ATOM 3657 C CA . TYR A 1 468 ? -9.272 1.476 18.910 1.00 85.25 468 TYR A CA 1
ATOM 3658 C C . TYR A 1 468 ? -9.470 2.873 18.311 1.00 85.25 468 TYR A C 1
ATOM 3660 O O . TYR A 1 468 ? -8.661 3.775 18.525 1.00 85.25 468 TYR A O 1
ATOM 3668 N N . ASP A 1 469 ? -10.569 3.070 17.599 1.00 80.44 469 ASP A N 1
ATOM 3669 C CA . ASP A 1 469 ? -10.926 4.279 16.858 1.00 80.44 469 ASP A CA 1
ATOM 3670 C C . ASP A 1 469 ? -11.188 5.508 17.747 1.00 80.44 469 ASP A C 1
ATOM 3672 O O . ASP A 1 469 ? -11.342 6.615 17.248 1.00 80.44 469 ASP A O 1
ATOM 3676 N N . LYS A 1 470 ? -11.185 5.344 19.074 1.00 81.25 470 LYS A N 1
ATOM 3677 C CA . LYS A 1 470 ? -11.228 6.440 20.058 1.00 81.25 470 LYS A CA 1
ATOM 3678 C C . LYS A 1 470 ? -9.918 6.606 20.831 1.00 81.25 470 LYS A C 1
ATOM 3680 O O . LYS A 1 470 ? -9.900 7.267 21.871 1.00 81.25 470 LYS A O 1
ATOM 3685 N N . ALA A 1 471 ? -8.830 5.985 20.372 1.00 75.56 471 ALA A N 1
ATOM 3686 C CA . ALA A 1 471 ? -7.527 6.081 21.020 1.00 75.56 471 ALA A CA 1
ATOM 3687 C C . ALA A 1 471 ? -7.033 7.534 21.030 1.00 75.56 471 ALA A C 1
ATOM 3689 O O . ALA A 1 471 ? -6.706 8.108 19.989 1.00 75.56 471 ALA A O 1
ATOM 3690 N N . GLN A 1 472 ? -6.964 8.121 22.227 1.00 77.25 472 GLN A N 1
ATOM 3691 C CA . GLN A 1 472 ? -6.522 9.500 22.414 1.00 77.25 472 GLN A CA 1
ATOM 3692 C C . GLN A 1 472 ? -5.091 9.691 21.900 1.00 77.25 472 GLN A C 1
ATOM 3694 O O . GLN A 1 472 ? -4.227 8.838 22.091 1.00 77.25 472 GLN A O 1
ATOM 3699 N N . GLY A 1 473 ? -4.851 10.809 21.216 1.00 72.44 473 GLY A N 1
ATOM 3700 C CA . GLY A 1 473 ? -3.552 11.137 20.623 1.00 72.44 473 GLY A CA 1
ATOM 3701 C C . GLY A 1 473 ? -3.257 10.428 19.296 1.00 72.44 473 GLY A C 1
ATOM 3702 O O . GLY A 1 473 ? -2.488 10.969 18.509 1.00 72.44 473 G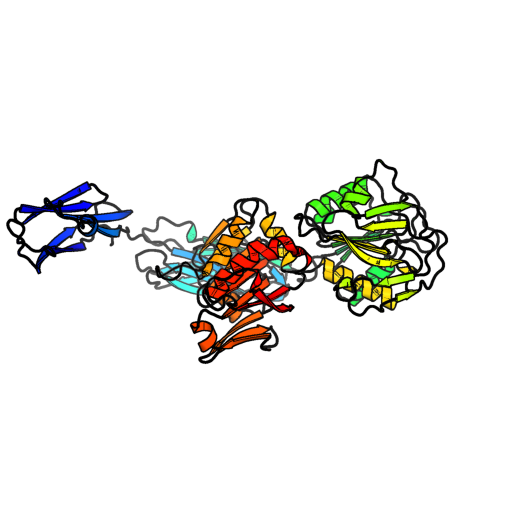LY A O 1
ATOM 3703 N N . ILE A 1 474 ? -3.895 9.290 19.000 1.00 80.69 474 ILE A N 1
ATOM 3704 C CA . ILE A 1 474 ? -3.767 8.577 17.715 1.00 80.69 474 ILE A CA 1
ATOM 3705 C C . ILE A 1 474 ? -4.915 8.926 16.771 1.00 80.69 474 ILE A C 1
ATOM 3707 O O . ILE A 1 474 ? -4.678 9.158 15.588 1.00 80.69 474 ILE A O 1
ATOM 3711 N N . ILE A 1 475 ? -6.142 8.995 17.288 1.00 84.19 475 ILE A N 1
ATOM 3712 C CA . ILE A 1 475 ? -7.338 9.365 16.532 1.00 84.19 475 ILE A CA 1
ATOM 3713 C C . ILE A 1 475 ? -7.878 10.692 17.063 1.00 84.19 475 ILE A C 1
ATOM 3715 O O . ILE A 1 475 ? -8.021 10.895 18.272 1.00 84.19 475 ILE A O 1
ATOM 3719 N N . MET A 1 476 ? -8.141 11.614 16.143 1.00 79.56 476 MET A N 1
ATOM 3720 C CA . MET A 1 476 ? -8.687 12.934 16.436 1.00 79.56 476 MET A CA 1
ATOM 3721 C C . MET A 1 476 ? -10.171 12.832 16.812 1.00 79.56 476 MET A C 1
ATOM 3723 O O . MET A 1 476 ? -10.850 11.905 16.370 1.00 79.56 476 MET A O 1
ATOM 3727 N N . PRO A 1 477 ? -10.735 13.803 17.559 1.00 76.88 477 PRO A N 1
ATOM 3728 C CA . PRO A 1 477 ? -12.174 13.836 17.848 1.00 76.88 477 PRO A CA 1
ATOM 3729 C C . PRO A 1 477 ? -13.066 13.825 16.596 1.00 76.88 477 PRO A C 1
ATOM 3731 O O . PRO A 1 477 ? -14.208 13.381 16.665 1.00 76.88 477 PRO A O 1
ATOM 3734 N N . SER A 1 478 ? -12.540 14.291 15.459 1.00 79.06 478 SER A N 1
ATOM 3735 C CA . SER A 1 478 ? -13.180 14.235 14.140 1.00 79.06 478 SER A CA 1
ATOM 3736 C C . SER A 1 478 ? -13.306 12.815 13.564 1.00 79.06 478 SER A C 1
ATOM 3738 O O . SER A 1 478 ? -14.053 12.618 12.612 1.00 79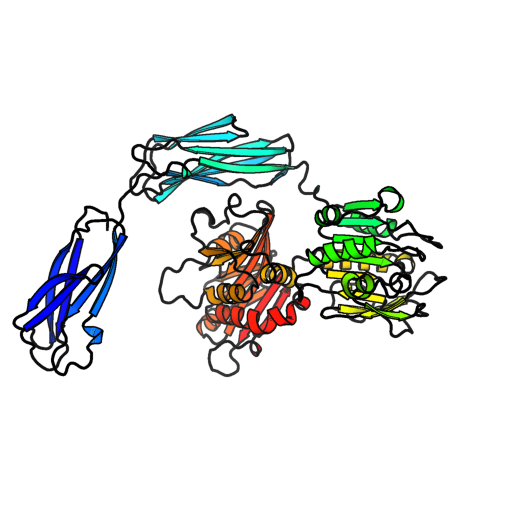.06 478 SER A O 1
ATOM 3740 N N . GLY A 1 479 ? -12.597 11.825 14.116 1.00 82.75 479 GLY A N 1
ATOM 3741 C CA . GLY A 1 479 ? -12.459 10.472 13.566 1.00 82.75 479 GLY A CA 1
ATOM 3742 C C . GLY A 1 479 ? -11.250 10.315 12.637 1.00 82.75 479 GLY A C 1
ATOM 3743 O O . GLY A 1 479 ? -10.874 9.200 12.295 1.00 82.75 479 GLY A O 1
ATOM 3744 N N . ARG A 1 480 ? -10.575 11.403 12.255 1.00 88.81 480 ARG A N 1
ATOM 3745 C CA . ARG A 1 480 ? -9.366 11.333 11.426 1.00 88.81 480 ARG A CA 1
ATOM 3746 C C . ARG A 1 480 ? -8.177 10.760 12.205 1.00 88.81 480 ARG A C 1
ATOM 3748 O O . ARG A 1 480 ? -7.991 11.074 13.378 1.00 88.81 480 ARG A O 1
ATOM 3755 N N . VAL A 1 481 ? -7.301 10.008 11.539 1.00 87.81 481 VAL A N 1
ATOM 3756 C CA . VAL A 1 481 ? -5.981 9.662 12.097 1.00 87.81 481 VAL A CA 1
ATOM 3757 C C . VAL A 1 481 ? -5.164 10.938 12.344 1.00 87.81 481 VAL A C 1
ATOM 3759 O O . VAL A 1 481 ? -5.008 11.767 11.447 1.00 87.81 481 VAL A O 1
ATOM 3762 N N . ASN A 1 482 ? -4.626 11.093 13.554 1.00 83.50 482 ASN A N 1
ATOM 3763 C CA . ASN A 1 482 ? -3.794 12.230 13.931 1.00 83.50 482 ASN A CA 1
ATOM 3764 C C . ASN A 1 482 ? -2.455 12.180 13.183 1.00 83.50 482 ASN A C 1
ATOM 3766 O O . ASN A 1 482 ? -1.561 11.409 13.538 1.00 83.50 482 ASN A O 1
ATOM 3770 N N . SER A 1 483 ? -2.287 13.048 12.184 1.00 83.00 483 SER A N 1
ATOM 3771 C CA . SER A 1 483 ? -1.071 13.114 11.366 1.00 83.00 483 SER A CA 1
ATOM 3772 C C . SER A 1 483 ? 0.187 13.488 12.153 1.00 83.00 483 SER A C 1
ATOM 3774 O O . SER A 1 483 ? 1.295 13.175 11.724 1.00 83.00 483 SER A O 1
ATOM 3776 N N . SER A 1 484 ? 0.050 14.124 13.318 1.00 72.69 484 SER A N 1
ATOM 3777 C CA . SER A 1 484 ? 1.193 14.418 14.191 1.00 72.69 484 SER A CA 1
ATOM 3778 C C . SER A 1 484 ? 1.735 13.159 14.872 1.00 72.69 484 SER A C 1
ATOM 3780 O O . SER A 1 484 ? 2.932 13.072 15.130 1.00 72.69 484 SER A O 1
ATOM 3782 N N . ALA A 1 485 ? 0.875 12.168 15.123 1.00 76.06 485 ALA A N 1
ATOM 3783 C CA . ALA A 1 485 ? 1.248 10.905 15.758 1.00 76.06 485 ALA A CA 1
ATOM 3784 C C . ALA A 1 485 ? 1.502 9.773 14.749 1.00 76.06 485 ALA A C 1
ATOM 3786 O O . ALA A 1 485 ? 2.336 8.902 14.994 1.00 76.06 485 ALA A O 1
ATOM 3787 N N . VAL A 1 486 ? 0.787 9.780 13.622 1.00 83.75 486 VAL A N 1
ATOM 3788 C CA . VAL A 1 486 ? 0.857 8.756 12.574 1.00 83.75 486 VAL A CA 1
ATOM 3789 C C . VAL A 1 486 ? 0.956 9.450 11.218 1.00 83.75 486 VAL A C 1
ATOM 3791 O O . VAL A 1 486 ? -0.034 9.959 10.696 1.00 83.75 486 VAL A O 1
ATOM 3794 N N . ASN A 1 487 ? 2.154 9.485 10.641 1.00 84.81 487 ASN A N 1
ATOM 3795 C CA . ASN A 1 487 ? 2.422 10.040 9.311 1.00 84.81 487 ASN A CA 1
ATOM 3796 C C . ASN A 1 487 ? 3.376 9.135 8.532 1.00 84.81 487 ASN A C 1
ATOM 3798 O O . ASN A 1 487 ? 4.141 8.376 9.128 1.00 84.81 487 ASN A O 1
ATOM 3802 N N . ASN A 1 488 ? 3.319 9.218 7.199 1.00 80.81 488 ASN A N 1
ATOM 3803 C CA . ASN A 1 488 ? 4.094 8.377 6.280 1.00 80.81 488 ASN A CA 1
ATOM 3804 C C . ASN A 1 488 ? 4.059 6.878 6.657 1.00 80.81 488 ASN A C 1
ATOM 3806 O O . ASN A 1 488 ? 5.061 6.175 6.533 1.00 80.81 488 ASN A O 1
ATOM 3810 N N . SER A 1 489 ? 2.920 6.416 7.178 1.00 89.19 489 SER A N 1
AT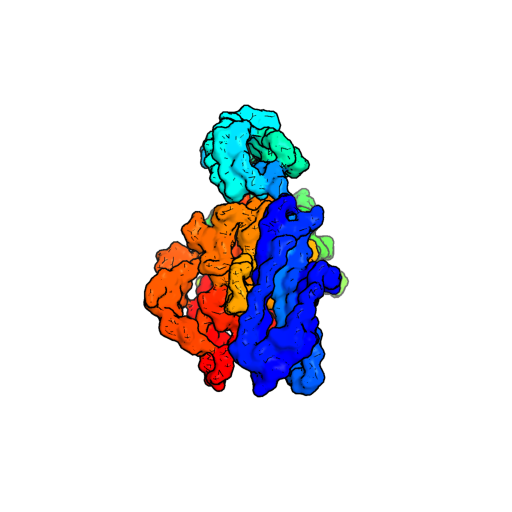OM 3811 C CA . SER A 1 489 ? 2.743 5.101 7.799 1.00 89.19 489 SER A CA 1
ATOM 3812 C C . SER A 1 489 ? 1.718 4.250 7.052 1.00 89.19 489 SER A C 1
ATOM 3814 O O . SER A 1 489 ? 0.877 4.764 6.312 1.00 89.19 489 SER A O 1
ATOM 3816 N N . LEU A 1 490 ? 1.773 2.936 7.279 1.00 96.31 490 LEU A N 1
ATOM 3817 C CA . LEU A 1 490 ? 0.737 1.999 6.847 1.00 96.31 490 LEU A CA 1
ATOM 3818 C C . LEU A 1 490 ? -0.324 1.883 7.941 1.00 96.31 490 LEU A C 1
ATOM 3820 O O . LEU A 1 490 ? 0.003 1.578 9.093 1.00 96.31 490 LEU A O 1
ATOM 3824 N N . VAL A 1 491 ? -1.584 2.100 7.577 1.00 98.00 491 VAL A N 1
ATOM 3825 C CA . VAL A 1 491 ? -2.720 2.025 8.500 1.00 98.00 491 VAL A CA 1
ATOM 3826 C C . VAL A 1 491 ? -3.732 0.996 8.002 1.00 98.00 491 VAL A C 1
ATOM 3828 O O . VAL A 1 491 ? -4.196 1.063 6.867 1.00 98.00 491 VAL A O 1
ATOM 3831 N N . VAL A 1 492 ? -4.085 0.041 8.857 1.00 97.94 492 VAL A N 1
ATOM 3832 C CA . VAL A 1 492 ? -5.124 -0.961 8.603 1.00 97.94 492 VAL A CA 1
ATOM 3833 C C . VAL A 1 492 ? -6.360 -0.588 9.409 1.00 97.94 492 VAL A C 1
ATOM 3835 O O . VAL A 1 492 ? -6.285 -0.472 10.630 1.00 97.94 492 VAL A O 1
ATOM 3838 N N . LEU A 1 493 ? -7.493 -0.410 8.736 1.00 96.06 493 LEU A N 1
ATOM 3839 C CA . LEU A 1 493 ? -8.783 -0.130 9.360 1.00 96.06 493 LEU A CA 1
ATOM 3840 C C . LEU A 1 493 ? -9.704 -1.340 9.201 1.00 96.06 493 LEU A C 1
ATOM 3842 O O . LEU A 1 493 ? -9.798 -1.909 8.113 1.00 96.06 493 LEU A O 1
ATOM 3846 N N . SER A 1 494 ? -10.396 -1.708 10.278 1.00 91.44 494 SER A N 1
ATOM 3847 C CA . SER A 1 494 ? -11.378 -2.794 10.265 1.00 91.44 494 SER A CA 1
ATOM 3848 C C . SER A 1 494 ? -12.693 -2.387 10.923 1.00 91.44 494 SER A C 1
ATOM 3850 O O . SER A 1 494 ? -12.706 -1.640 11.907 1.00 91.44 494 SER A O 1
ATOM 3852 N N . GLY A 1 495 ? -13.793 -2.881 10.359 1.00 88.06 495 GLY A N 1
ATOM 3853 C CA . GLY A 1 495 ? -15.156 -2.517 10.728 1.00 88.06 495 GLY A CA 1
ATOM 3854 C C . GLY A 1 495 ? -15.723 -1.414 9.833 1.00 88.06 495 GLY A C 1
ATOM 3855 O O . GLY A 1 495 ? -15.034 -0.472 9.444 1.00 88.06 495 GLY A O 1
ATOM 3856 N N . ASN A 1 496 ? -17.000 -1.548 9.493 1.00 90.19 496 ASN A N 1
ATOM 3857 C CA . ASN A 1 496 ? -17.685 -0.647 8.567 1.00 90.19 496 ASN A CA 1
ATOM 3858 C C . ASN A 1 496 ? -17.949 0.745 9.204 1.00 90.19 496 ASN A C 1
ATOM 3860 O O . ASN A 1 496 ? -17.829 0.896 10.426 1.00 90.19 496 ASN A O 1
ATOM 3864 N N . PRO A 1 497 ? -18.334 1.783 8.432 1.00 91.31 497 PRO A N 1
ATOM 3865 C CA . PRO A 1 497 ? -18.459 3.157 8.941 1.00 91.31 497 PRO A CA 1
ATOM 3866 C C . PRO A 1 497 ? -19.585 3.369 9.972 1.00 91.31 497 PRO A C 1
ATOM 3868 O O . PRO A 1 497 ? -19.694 4.454 10.547 1.00 91.31 497 PRO A O 1
ATOM 3871 N N . LEU A 1 498 ? -20.435 2.371 10.239 1.00 85.75 498 LEU A N 1
ATOM 3872 C CA . LEU A 1 498 ? -21.389 2.423 11.354 1.00 85.75 498 LEU A CA 1
ATOM 3873 C C . LEU A 1 498 ? -20.712 2.142 12.704 1.00 85.75 498 LEU A C 1
ATOM 3875 O O . LEU A 1 498 ? -21.209 2.594 13.735 1.00 85.75 498 LEU A O 1
ATOM 3879 N N . TYR A 1 499 ? -19.584 1.427 12.694 1.00 83.50 499 TYR A N 1
ATOM 3880 C CA . TYR A 1 499 ? -18.908 0.923 13.895 1.00 83.50 499 TYR A CA 1
ATOM 3881 C C . TYR A 1 499 ? -17.458 1.392 14.035 1.00 83.50 499 TYR A C 1
ATOM 3883 O O . TYR A 1 499 ? -16.928 1.366 15.143 1.00 83.50 499 TYR A O 1
ATOM 3891 N N . ASN A 1 500 ? -16.829 1.840 12.947 1.00 89.00 500 ASN A N 1
ATOM 3892 C CA . ASN A 1 500 ? -15.500 2.436 12.952 1.00 89.00 500 ASN A CA 1
ATOM 3893 C C . ASN A 1 500 ? -15.582 3.898 12.490 1.00 89.00 500 ASN A C 1
ATOM 3895 O O . ASN A 1 500 ? -15.821 4.204 11.319 1.00 89.00 500 ASN A O 1
ATOM 3899 N N . SER A 1 501 ? -15.374 4.812 13.433 1.00 88.56 501 SER A N 1
ATOM 3900 C CA . SER A 1 501 ? -15.414 6.259 13.205 1.00 88.56 501 SER A CA 1
ATOM 3901 C C . SER A 1 501 ? -14.305 6.775 12.283 1.00 88.56 501 SER A C 1
ATOM 3903 O O . SER A 1 501 ? -14.515 7.789 11.618 1.00 88.56 501 SER A O 1
ATOM 3905 N N . VAL A 1 502 ? -13.177 6.064 12.164 1.00 94.38 502 VAL A N 1
ATOM 3906 C CA . VAL A 1 502 ? -12.111 6.408 11.208 1.00 94.38 502 VAL A CA 1
ATOM 3907 C C . VAL A 1 502 ? -12.534 6.088 9.784 1.00 94.38 502 VAL A C 1
ATOM 3909 O O . VAL A 1 502 ? -12.394 6.928 8.896 1.00 94.38 502 VAL A O 1
ATOM 3912 N N . VAL A 1 503 ? -13.104 4.899 9.567 1.00 95.88 503 VAL A N 1
ATOM 3913 C CA . VAL A 1 503 ? -13.668 4.522 8.261 1.00 95.88 503 VAL A CA 1
ATOM 3914 C C . VAL A 1 503 ? -14.779 5.495 7.880 1.00 95.88 503 VAL A C 1
ATOM 3916 O O . VAL A 1 503 ? -14.777 6.015 6.767 1.00 95.88 503 VAL A O 1
ATOM 3919 N N . LYS A 1 504 ? -15.660 5.832 8.833 1.00 93.62 504 LYS A N 1
ATOM 3920 C CA . LYS A 1 504 ? -16.706 6.841 8.639 1.00 93.62 504 LYS A CA 1
ATOM 3921 C C . LYS A 1 504 ? -16.139 8.176 8.173 1.00 93.62 504 LYS A C 1
ATOM 3923 O O . LYS A 1 504 ? -16.591 8.672 7.150 1.00 93.62 504 LYS A O 1
ATOM 3928 N N . TYR A 1 505 ? -15.148 8.723 8.882 1.00 94.62 505 TYR A N 1
ATOM 3929 C CA . TYR A 1 505 ? -14.526 9.997 8.523 1.00 94.62 505 TYR A CA 1
ATOM 3930 C C . TYR A 1 505 ? -14.010 9.984 7.079 1.00 94.62 505 TYR A C 1
ATOM 3932 O O . TYR A 1 505 ? -14.330 10.880 6.302 1.00 94.62 505 TYR A O 1
ATOM 3940 N N . TYR A 1 506 ? -13.236 8.965 6.692 1.00 96.31 506 TYR A N 1
ATOM 3941 C CA . TYR A 1 506 ? -12.658 8.930 5.349 1.00 96.31 506 TYR A CA 1
ATOM 3942 C C . TYR A 1 506 ? -13.708 8.710 4.254 1.00 96.31 506 TYR A C 1
ATOM 3944 O O . TYR A 1 506 ? -13.571 9.294 3.182 1.00 96.31 506 TYR A O 1
ATOM 3952 N N . GLU A 1 507 ? -14.755 7.922 4.500 1.00 95.75 507 GLU A N 1
ATOM 3953 C CA . GLU A 1 507 ? -15.823 7.696 3.518 1.00 95.75 507 GLU A CA 1
ATOM 3954 C C . GLU A 1 507 ? -16.827 8.863 3.399 1.00 95.75 507 GLU A C 1
ATOM 3956 O O . GLU A 1 507 ? -17.401 9.055 2.320 1.00 95.75 507 GLU A O 1
ATOM 3961 N N . SER A 1 508 ? -17.070 9.630 4.475 1.00 90.31 508 SER A N 1
ATOM 3962 C CA . SER A 1 508 ? -18.073 10.711 4.493 1.00 90.31 508 SER A CA 1
ATOM 3963 C C . SER A 1 508 ? -17.500 12.112 4.318 1.00 90.31 508 SER A C 1
ATOM 3965 O O . SER A 1 508 ? -18.126 12.934 3.654 1.00 90.31 508 SER A O 1
ATOM 3967 N N . GLU A 1 509 ? -16.327 12.387 4.890 1.00 88.81 509 GLU A N 1
ATOM 3968 C CA . GLU A 1 509 ? -15.734 13.730 4.929 1.00 88.81 509 GLU A CA 1
ATOM 3969 C C . GLU A 1 509 ? -14.651 13.934 3.858 1.00 88.81 509 GLU A C 1
ATOM 3971 O O . GLU A 1 509 ? -14.085 15.023 3.742 1.00 88.81 509 GLU A O 1
ATOM 3976 N N . THR A 1 510 ? -14.322 12.894 3.081 1.00 89.94 510 THR A N 1
ATOM 3977 C CA . THR A 1 510 ? -13.294 12.952 2.032 1.00 89.94 510 THR A CA 1
ATOM 3978 C C . THR A 1 510 ? -13.720 12.213 0.764 1.00 89.94 510 THR A C 1
ATOM 3980 O O . THR A 1 510 ? -14.557 11.316 0.811 1.00 89.94 510 THR A O 1
ATOM 3983 N N . ASP A 1 511 ? -13.067 12.530 -0.356 1.00 88.62 511 ASP A N 1
ATOM 3984 C CA . ASP A 1 511 ? -13.193 11.792 -1.623 1.00 88.62 511 ASP A CA 1
ATOM 3985 C C . ASP A 1 511 ? -11.994 10.850 -1.871 1.00 88.62 511 ASP A C 1
ATOM 3987 O O . ASP A 1 511 ? -11.685 10.500 -3.009 1.00 88.62 511 ASP A O 1
ATOM 3991 N N . LEU A 1 512 ? -11.264 10.463 -0.814 1.00 93.88 512 LEU A N 1
ATOM 3992 C CA . LEU A 1 512 ? -10.044 9.654 -0.943 1.00 93.88 512 LEU A CA 1
ATOM 3993 C C . LEU A 1 512 ? -10.311 8.159 -1.197 1.00 93.88 512 LEU A C 1
ATOM 3995 O O . LEU A 1 512 ? -9.632 7.598 -2.062 1.00 93.88 512 LEU A O 1
ATOM 3999 N N . PRO A 1 513 ? -11.244 7.484 -0.491 1.00 96.38 513 PRO A N 1
ATOM 4000 C CA . PRO A 1 513 ? -11.555 6.083 -0.764 1.00 96.38 513 PRO A CA 1
ATOM 4001 C C . PRO A 1 513 ? -12.078 5.872 -2.195 1.00 96.38 513 PRO A C 1
ATOM 4003 O O . PRO A 1 513 ? -12.881 6.676 -2.676 1.00 96.38 513 PRO A O 1
ATOM 4006 N N . PRO A 1 514 ? -11.671 4.790 -2.889 1.00 96.25 514 PRO A N 1
ATOM 4007 C CA . PRO A 1 514 ? -12.154 4.500 -4.241 1.00 96.25 514 PRO A CA 1
ATOM 4008 C C . PRO A 1 514 ? -13.607 3.995 -4.259 1.00 96.25 514 PRO A C 1
ATOM 4010 O O . PRO A 1 514 ? -14.307 4.133 -5.267 1.00 96.25 514 PRO A O 1
ATOM 4013 N N . VAL A 1 515 ? -14.058 3.427 -3.139 1.00 97.56 515 VAL A N 1
ATOM 4014 C CA . VAL A 1 515 ? -15.422 2.959 -2.893 1.00 97.56 515 VAL A CA 1
ATOM 4015 C C . VAL A 1 515 ? -15.843 3.307 -1.466 1.00 97.56 515 VAL A C 1
ATOM 4017 O O . VAL A 1 515 ? -14.984 3.495 -0.605 1.00 97.56 515 VAL A O 1
ATOM 4020 N N . LYS A 1 516 ? -17.153 3.396 -1.217 1.00 96.69 516 LYS A N 1
ATOM 4021 C CA . LYS A 1 516 ? -17.723 3.651 0.115 1.00 96.69 516 LYS A CA 1
ATOM 4022 C C . LYS A 1 516 ? -19.072 2.974 0.326 1.00 96.69 516 LYS A C 1
ATOM 4024 O O . LYS A 1 516 ? -19.773 2.673 -0.647 1.00 96.69 516 LYS A O 1
ATOM 4029 N N . LEU A 1 517 ? -19.449 2.778 1.588 1.00 96.00 517 LEU A N 1
ATOM 4030 C CA . LEU A 1 517 ? -20.748 2.234 1.966 1.00 96.00 517 LEU A CA 1
ATOM 4031 C C . LEU A 1 517 ? -21.843 3.297 1.827 1.00 96.00 517 LEU A C 1
ATOM 4033 O O . LEU A 1 517 ? -21.780 4.392 2.383 1.00 96.00 517 LEU A O 1
ATOM 4037 N N . PHE A 1 518 ? -22.908 2.927 1.132 1.00 93.69 518 PHE A N 1
ATOM 4038 C CA . PHE A 1 518 ? -24.173 3.638 1.073 1.00 93.69 518 PHE A CA 1
ATOM 4039 C C . PHE A 1 518 ? -25.272 2.743 1.643 1.00 93.69 518 PHE A C 1
ATOM 4041 O O . PHE A 1 518 ? -25.284 1.536 1.416 1.00 93.69 518 PHE A O 1
ATOM 4048 N N . TYR A 1 519 ? -26.228 3.313 2.369 1.00 90.69 519 TYR A N 1
ATOM 4049 C CA . TYR A 1 519 ? -27.365 2.551 2.873 1.00 90.69 519 TYR A CA 1
ATOM 4050 C C . TYR A 1 519 ? -28.625 3.406 2.950 1.00 90.69 519 TYR A C 1
ATOM 4052 O O . TYR A 1 519 ? -28.584 4.619 3.155 1.00 90.69 519 TYR A O 1
ATOM 4060 N N . ASN A 1 520 ? -29.765 2.746 2.785 1.00 88.88 520 ASN A N 1
ATOM 4061 C CA . ASN A 1 520 ? -31.092 3.303 3.002 1.00 88.88 520 ASN A CA 1
ATOM 4062 C C . ASN A 1 520 ? -31.995 2.240 3.657 1.00 88.88 520 ASN A C 1
ATOM 4064 O O . ASN A 1 520 ? -31.536 1.164 4.028 1.00 88.88 520 ASN A O 1
ATOM 4068 N N . ASN A 1 521 ? -33.295 2.512 3.780 1.00 86.50 521 ASN A N 1
ATOM 4069 C CA . ASN A 1 521 ? -34.239 1.599 4.443 1.00 86.50 521 ASN A CA 1
ATOM 4070 C C . ASN A 1 521 ? -34.435 0.241 3.741 1.00 86.50 521 ASN A C 1
ATOM 4072 O O . ASN A 1 521 ? -35.076 -0.642 4.305 1.00 86.50 521 ASN A O 1
ATOM 4076 N N . THR A 1 522 ? -33.967 0.098 2.503 1.00 88.50 522 THR A N 1
ATOM 4077 C CA . THR A 1 522 ? -34.228 -1.068 1.646 1.00 88.50 522 THR A CA 1
ATOM 4078 C C . THR A 1 522 ? -32.965 -1.804 1.213 1.00 88.50 522 THR A C 1
ATOM 4080 O O . THR A 1 522 ? -33.041 -2.998 0.925 1.00 88.50 522 THR A O 1
ATOM 4083 N N . HIS A 1 523 ? -31.821 -1.118 1.150 1.00 91.38 523 HIS A N 1
ATOM 4084 C CA . HIS A 1 523 ? -30.579 -1.658 0.609 1.00 91.38 523 HIS A CA 1
ATOM 4085 C C . HIS A 1 523 ? -29.358 -1.100 1.338 1.00 91.38 523 HIS A C 1
ATOM 4087 O O . HIS A 1 523 ? -29.317 0.079 1.700 1.00 91.38 523 HIS A O 1
ATOM 4093 N N . PHE A 1 524 ? -28.341 -1.946 1.448 1.00 93.50 524 PHE A N 1
ATOM 4094 C CA . PHE A 1 524 ? -26.943 -1.554 1.544 1.00 93.50 524 PHE A CA 1
ATOM 4095 C C . PHE A 1 524 ? -26.327 -1.624 0.144 1.00 93.50 524 PHE A C 1
ATOM 4097 O O . PHE A 1 524 ? -26.673 -2.495 -0.654 1.00 93.50 524 PHE A O 1
ATOM 4104 N N . ALA A 1 525 ? -25.423 -0.712 -0.177 1.00 95.12 525 ALA A N 1
ATOM 4105 C CA . ALA A 1 525 ? -24.725 -0.679 -1.451 1.00 95.12 525 ALA A CA 1
ATOM 4106 C C . ALA A 1 525 ? -23.293 -0.197 -1.265 1.00 95.12 525 ALA A C 1
ATOM 4108 O O . ALA A 1 525 ? -23.008 0.611 -0.387 1.00 95.12 525 ALA A O 1
ATOM 4109 N N . ILE A 1 526 ? -22.406 -0.662 -2.132 1.00 97.38 526 ILE A N 1
ATOM 4110 C CA . ILE A 1 526 ? -21.080 -0.087 -2.289 1.00 97.38 526 ILE A CA 1
ATOM 4111 C C . ILE A 1 526 ? -21.114 0.778 -3.543 1.00 97.38 526 ILE A C 1
ATOM 4113 O O . ILE A 1 526 ? -21.531 0.318 -4.612 1.00 97.38 526 ILE A O 1
ATOM 4117 N N . ILE A 1 527 ? -20.703 2.035 -3.402 1.00 96.75 527 ILE A N 1
ATOM 4118 C CA . ILE A 1 527 ? -20.656 3.002 -4.500 1.00 96.75 527 ILE A CA 1
ATOM 4119 C C . ILE A 1 527 ? -19.217 3.412 -4.785 1.00 96.75 527 ILE A C 1
ATOM 4121 O O . ILE A 1 527 ? -18.416 3.544 -3.861 1.00 96.75 527 ILE A O 1
ATOM 4125 N N . ASN A 1 528 ? -18.887 3.620 -6.057 1.00 95.19 528 ASN A N 1
ATOM 4126 C CA . ASN A 1 528 ? -17.584 4.148 -6.457 1.00 95.19 528 ASN A CA 1
ATOM 4127 C C . ASN A 1 528 ? -17.540 5.687 -6.360 1.00 95.19 528 ASN A C 1
ATOM 4129 O O . ASN A 1 528 ? -18.549 6.345 -6.097 1.00 95.19 528 ASN A O 1
ATOM 4133 N N . GLN A 1 529 ? -16.376 6.283 -6.626 1.00 90.12 529 GLN A N 1
ATOM 4134 C CA . GLN A 1 529 ? -16.191 7.745 -6.628 1.00 90.12 529 GLN A CA 1
ATOM 4135 C C . GLN A 1 529 ? -17.075 8.508 -7.633 1.00 90.12 529 GLN A C 1
ATOM 4137 O O . GLN A 1 529 ? -17.279 9.709 -7.477 1.00 90.12 529 GLN A O 1
ATOM 4142 N N . LYS A 1 530 ? -17.630 7.839 -8.652 1.00 91.12 530 LYS A N 1
ATOM 4143 C CA . LYS A 1 530 ? -18.589 8.440 -9.595 1.00 91.12 530 LYS A CA 1
ATOM 4144 C C . LYS A 1 530 ? -20.032 8.409 -9.076 1.00 91.12 530 LYS A C 1
ATOM 4146 O O . LYS A 1 530 ? -20.926 8.918 -9.745 1.00 91.12 530 LYS A O 1
ATOM 4151 N N . GLY A 1 531 ? -20.266 7.811 -7.907 1.00 90.94 531 GLY A N 1
ATOM 4152 C CA . GLY A 1 531 ? -21.597 7.587 -7.345 1.00 90.94 531 GLY A CA 1
ATOM 4153 C C . GLY A 1 531 ? -22.342 6.405 -7.969 1.00 90.94 531 GLY A C 1
ATOM 4154 O O . GLY A 1 531 ? -23.540 6.255 -7.740 1.00 90.94 531 GLY A O 1
ATOM 4155 N N . GLU A 1 532 ? -21.665 5.566 -8.755 1.00 95.69 532 GLU A N 1
ATOM 4156 C CA . GLU A 1 532 ? -22.265 4.381 -9.367 1.00 95.69 532 GLU A CA 1
ATOM 4157 C C . GLU A 1 532 ? -22.293 3.235 -8.350 1.00 95.69 532 GLU A C 1
ATOM 4159 O O . GLU A 1 532 ? -21.296 2.975 -7.671 1.00 95.69 532 GLU A O 1
ATOM 4164 N N . ILE A 1 533 ? -23.423 2.530 -8.263 1.00 96.38 533 ILE A N 1
ATOM 4165 C CA . ILE A 1 533 ? -23.542 1.304 -7.465 1.00 96.38 533 ILE A CA 1
ATOM 4166 C C . ILE A 1 533 ? -22.746 0.201 -8.160 1.00 96.38 533 ILE A C 1
ATOM 4168 O O . ILE A 1 533 ? -23.057 -0.170 -9.290 1.00 96.38 533 ILE A O 1
ATOM 4172 N N . VAL A 1 534 ? -21.741 -0.329 -7.467 1.00 96.88 534 VAL A N 1
ATOM 4173 C CA . VAL A 1 534 ? -20.879 -1.421 -7.952 1.00 96.88 534 VAL A CA 1
ATOM 4174 C C . VAL A 1 534 ? -21.192 -2.762 -7.284 1.00 96.88 534 VAL A C 1
ATOM 4176 O O . VAL A 1 534 ? -20.811 -3.802 -7.807 1.00 96.88 534 VAL A O 1
ATOM 4179 N N . ALA A 1 535 ? -21.912 -2.749 -6.159 1.00 97.12 535 ALA A N 1
ATOM 4180 C CA . ALA A 1 535 ? -22.523 -3.925 -5.537 1.00 97.12 535 ALA A CA 1
ATOM 4181 C C . ALA A 1 535 ? -23.653 -3.497 -4.590 1.00 97.12 535 ALA A C 1
ATOM 4183 O O . ALA A 1 535 ? -23.626 -2.387 -4.051 1.00 97.12 535 ALA A O 1
ATOM 4184 N N . SER A 1 536 ? -24.627 -4.372 -4.336 1.00 95.44 536 SER A N 1
ATOM 4185 C CA . SER A 1 536 ? -25.715 -4.094 -3.391 1.00 95.44 536 SER A CA 1
ATOM 4186 C C . SER A 1 536 ? -26.252 -5.346 -2.711 1.00 95.44 536 SER A C 1
ATOM 4188 O O . SER A 1 536 ? -26.248 -6.424 -3.297 1.00 95.44 536 SER A O 1
ATOM 4190 N N . LEU A 1 537 ? -26.773 -5.167 -1.501 1.00 93.12 537 LEU A N 1
ATOM 4191 C CA . LEU A 1 537 ? -27.399 -6.183 -0.666 1.00 93.12 537 LEU A CA 1
ATOM 4192 C C . LEU A 1 537 ? -28.730 -5.632 -0.150 1.00 93.12 537 LEU A C 1
ATOM 4194 O O . LEU A 1 537 ? -28.776 -4.522 0.386 1.00 93.12 537 LEU A O 1
ATOM 4198 N N . THR A 1 538 ? -29.829 -6.372 -0.300 1.00 92.00 538 THR A N 1
ATOM 4199 C CA . THR A 1 538 ? -31.112 -5.907 0.248 1.00 92.00 538 THR A CA 1
ATOM 4200 C C . THR A 1 538 ? -31.091 -5.968 1.778 1.00 92.00 538 THR A C 1
ATOM 4202 O O . THR A 1 538 ? -30.390 -6.781 2.382 1.00 92.00 538 THR A O 1
ATOM 4205 N N . SER A 1 539 ? -31.883 -5.131 2.448 1.00 85.25 539 SER A N 1
ATOM 4206 C CA . SER A 1 539 ? -31.998 -5.191 3.912 1.00 85.25 539 SER A CA 1
ATOM 4207 C C . SER A 1 539 ? -32.591 -6.517 4.409 1.00 85.25 539 SER A C 1
ATOM 4209 O O . SER A 1 539 ? -32.346 -6.889 5.553 1.00 85.25 539 SER A O 1
ATOM 4211 N N . ASN A 1 540 ? -33.357 -7.232 3.576 1.00 85.56 540 ASN A N 1
ATOM 4212 C CA . ASN A 1 540 ? -33.863 -8.568 3.903 1.00 85.56 540 ASN A CA 1
ATOM 4213 C C . ASN A 1 540 ? -32.747 -9.612 3.831 1.00 85.56 540 ASN A C 1
ATOM 4215 O O . ASN A 1 540 ? -32.597 -10.401 4.758 1.00 85.56 540 ASN A O 1
ATOM 4219 N N . ASP A 1 541 ? -31.942 -9.562 2.772 1.00 85.31 541 ASP A N 1
ATOM 4220 C CA . ASP A 1 541 ? -30.791 -10.443 2.578 1.00 85.31 541 ASP A CA 1
ATOM 4221 C C . ASP A 1 541 ? -29.780 -10.278 3.716 1.00 85.31 541 ASP A C 1
ATOM 4223 O O . ASP A 1 541 ? -29.408 -11.257 4.355 1.00 85.31 541 ASP A O 1
ATOM 4227 N N . SER A 1 542 ? -29.451 -9.032 4.071 1.00 80.38 542 SER A N 1
ATOM 4228 C CA . SER A 1 542 ? -28.575 -8.716 5.207 1.00 80.38 542 SER A CA 1
ATOM 4229 C C . SER A 1 542 ? -29.074 -9.291 6.543 1.00 80.38 542 SER A C 1
ATOM 4231 O O . SER A 1 542 ? -28.267 -9.697 7.375 1.00 80.38 542 SER A O 1
ATOM 4233 N N . ARG A 1 543 ? -30.396 -9.363 6.758 1.00 79.25 543 ARG A N 1
ATOM 4234 C CA . ARG A 1 543 ? -31.004 -9.931 7.979 1.00 79.25 543 ARG A CA 1
ATOM 4235 C C . ARG A 1 543 ? -31.171 -11.445 7.938 1.00 79.25 543 ARG A C 1
ATOM 4237 O O . ARG A 1 543 ? -31.440 -12.038 8.975 1.00 79.25 543 ARG A O 1
ATOM 4244 N N . SER A 1 544 ? -31.086 -12.052 6.756 1.00 80.38 544 SER A N 1
ATOM 4245 C CA . SER A 1 544 ? -31.251 -13.498 6.601 1.00 80.38 544 SER A CA 1
ATOM 4246 C C . SER A 1 544 ? -30.093 -14.284 7.210 1.00 80.38 544 SER A C 1
ATOM 4248 O O . SER A 1 544 ? -30.271 -15.450 7.536 1.00 80.38 544 SER A O 1
ATOM 4250 N N . GLU A 1 545 ? -28.924 -13.646 7.349 1.00 77.69 545 GLU A N 1
ATOM 4251 C CA . GLU A 1 545 ? -27.653 -14.283 7.705 1.00 77.69 545 GLU A CA 1
ATOM 4252 C C . GLU A 1 545 ? -27.208 -15.406 6.746 1.00 77.69 545 GLU A C 1
ATOM 4254 O O . GLU A 1 545 ? -26.336 -16.185 7.107 1.00 77.69 545 GLU A O 1
ATOM 4259 N N . LEU A 1 546 ? -27.758 -15.474 5.525 1.00 87.94 546 LEU A N 1
ATOM 4260 C CA . LEU A 1 546 ? -27.406 -16.468 4.491 1.00 87.94 546 LEU A CA 1
ATOM 4261 C C . LEU A 1 546 ? -26.608 -15.874 3.323 1.00 87.94 546 LEU A C 1
ATOM 4263 O O . LEU A 1 546 ? -26.121 -16.590 2.452 1.00 87.94 546 LEU A O 1
ATOM 4267 N N . VAL A 1 547 ? -26.527 -14.549 3.258 1.00 93.06 547 VAL A N 1
ATOM 4268 C CA . VAL A 1 547 ? -25.801 -13.817 2.226 1.00 93.06 547 VAL A CA 1
ATOM 4269 C C . VAL A 1 547 ? -25.327 -12.498 2.812 1.00 93.06 547 VAL A C 1
ATOM 4271 O O . VAL A 1 547 ? -26.039 -11.848 3.579 1.00 93.06 547 VAL A O 1
ATOM 4274 N N . ASP A 1 548 ? -24.116 -12.095 2.457 1.00 93.31 548 ASP A N 1
ATOM 4275 C CA . ASP A 1 548 ? -23.561 -10.816 2.883 1.00 93.31 548 ASP A CA 1
ATOM 4276 C C . ASP A 1 548 ? -22.541 -10.314 1.858 1.00 93.31 548 ASP A C 1
ATOM 4278 O O . ASP A 1 548 ? -22.084 -11.055 0.980 1.00 93.31 548 ASP A O 1
ATOM 4282 N N . LEU A 1 549 ? -22.180 -9.042 1.977 1.00 95.88 549 LEU A N 1
ATOM 4283 C CA . LEU A 1 549 ? -21.099 -8.435 1.218 1.00 95.88 549 LEU A CA 1
ATOM 4284 C C . LEU A 1 549 ? -19.961 -8.064 2.155 1.00 95.88 549 LEU A C 1
ATOM 4286 O O . LEU A 1 549 ? -20.172 -7.648 3.295 1.00 95.88 549 LEU A O 1
ATOM 4290 N N . PHE A 1 550 ? -18.744 -8.130 1.637 1.00 96.44 550 PHE A N 1
ATOM 4291 C CA . PHE A 1 550 ? -17.611 -7.480 2.268 1.00 96.44 550 PHE A CA 1
ATOM 4292 C C . PHE A 1 550 ? -16.737 -6.796 1.234 1.00 96.44 550 PHE A C 1
ATOM 4294 O O . PHE A 1 550 ? -16.727 -7.143 0.052 1.00 96.44 550 PHE A O 1
ATOM 4301 N N . VAL A 1 551 ? -16.016 -5.785 1.691 1.00 97.38 551 VAL A N 1
ATOM 4302 C CA . VAL A 1 551 ? -15.193 -4.938 0.844 1.00 97.38 551 VAL A CA 1
ATOM 4303 C C . VAL A 1 551 ? -13.786 -4.870 1.400 1.00 97.38 551 VAL A C 1
ATOM 4305 O O . VAL A 1 551 ? -13.558 -4.882 2.611 1.00 97.38 551 VAL A O 1
ATOM 4308 N N . MET A 1 552 ? -12.835 -4.800 0.481 1.00 97.94 552 MET A N 1
ATOM 4309 C CA . MET A 1 552 ? -11.452 -4.482 0.772 1.00 97.94 552 MET A CA 1
ATOM 4310 C C . MET A 1 552 ? -11.019 -3.374 -0.176 1.00 97.94 552 MET A C 1
ATOM 4312 O O . MET A 1 552 ? -11.284 -3.461 -1.377 1.00 97.94 552 MET A O 1
ATOM 4316 N N . TYR A 1 553 ? -10.356 -2.340 0.328 1.00 97.75 553 TYR A N 1
ATOM 4317 C CA . TYR A 1 553 ? -9.830 -1.279 -0.523 1.00 97.75 553 TYR A CA 1
ATOM 4318 C C . TYR A 1 553 ? -8.621 -0.579 0.081 1.00 97.75 553 TYR A C 1
ATOM 4320 O O . TYR A 1 553 ? -8.393 -0.607 1.288 1.00 97.75 553 TYR A O 1
ATOM 4328 N N . THR A 1 554 ? -7.849 0.078 -0.778 1.00 97.31 554 THR A N 1
ATOM 4329 C CA . THR A 1 554 ? -6.688 0.881 -0.396 1.00 97.31 554 THR A CA 1
ATOM 4330 C C . THR A 1 554 ? -6.803 2.308 -0.902 1.00 97.31 554 THR A C 1
ATOM 4332 O O . THR A 1 554 ? -7.299 2.540 -2.003 1.00 97.31 554 THR A O 1
ATOM 4335 N N . PHE A 1 555 ? -6.283 3.263 -0.136 1.00 95.81 555 PHE A N 1
ATOM 4336 C CA . PHE A 1 555 ? -6.158 4.663 -0.551 1.00 95.81 555 PHE A CA 1
ATOM 4337 C C . PHE A 1 555 ? -4.985 5.339 0.170 1.00 95.81 555 PHE A C 1
ATOM 4339 O O . PHE A 1 555 ? -4.351 4.737 1.032 1.00 95.81 555 PHE A O 1
ATOM 4346 N N . SER A 1 556 ? -4.683 6.591 -0.174 1.00 92.31 556 SER A N 1
ATOM 4347 C CA . SER A 1 556 ? -3.668 7.389 0.528 1.00 92.31 556 SER A CA 1
ATOM 4348 C C . SER A 1 556 ? -4.258 8.710 0.990 1.00 92.31 556 SER A C 1
ATOM 4350 O O . SER A 1 556 ? -5.058 9.300 0.269 1.00 92.31 556 SER A O 1
ATOM 4352 N N . ASP A 1 557 ? -3.798 9.209 2.133 1.00 89.31 557 ASP A N 1
ATOM 4353 C CA . ASP A 1 557 ? -4.059 10.573 2.594 1.00 89.31 557 ASP A CA 1
ATOM 4354 C C . ASP A 1 557 ? -2.827 11.447 2.297 1.00 89.31 557 ASP A C 1
ATOM 4356 O O . ASP A 1 557 ? -1.824 11.359 3.012 1.00 89.31 557 ASP A O 1
ATOM 4360 N N . PRO A 1 558 ? -2.858 12.306 1.258 1.00 77.44 558 PRO A N 1
ATOM 4361 C CA . PRO A 1 558 ? -1.708 13.126 0.878 1.00 77.44 558 PRO A CA 1
ATOM 4362 C C . PRO A 1 558 ? -1.248 14.092 1.974 1.00 77.44 558 PRO A C 1
ATOM 4364 O O . PRO A 1 558 ? -0.077 14.470 2.004 1.00 77.44 558 PRO A O 1
ATOM 4367 N N . ALA A 1 559 ? -2.150 14.496 2.872 1.00 74.75 559 ALA A N 1
ATOM 4368 C CA . ALA A 1 559 ? -1.834 15.451 3.925 1.00 74.75 559 ALA A CA 1
ATOM 4369 C C . ALA A 1 559 ? -1.023 14.818 5.065 1.00 74.75 559 ALA A C 1
ATOM 4371 O O . ALA A 1 559 ? -0.229 15.521 5.689 1.00 74.75 559 ALA A O 1
ATOM 4372 N N . SER A 1 560 ? -1.181 13.517 5.322 1.00 78.62 560 SER A N 1
ATOM 4373 C CA . SER A 1 560 ? -0.372 12.769 6.299 1.00 78.62 560 SER A CA 1
ATOM 4374 C C . SER A 1 560 ? 0.733 11.927 5.651 1.00 78.62 560 SER A C 1
ATOM 4376 O O . SER A 1 560 ? 1.685 11.532 6.322 1.00 78.62 560 SER A O 1
ATOM 4378 N N . GLY A 1 561 ? 0.622 11.641 4.353 1.00 79.69 561 GLY A N 1
ATOM 4379 C CA . GLY A 1 561 ? 1.466 10.670 3.658 1.00 79.69 561 GLY A CA 1
ATOM 4380 C C . GLY A 1 561 ? 1.150 9.217 4.024 1.00 79.69 561 GLY A C 1
ATOM 4381 O O . GLY A 1 561 ? 1.895 8.332 3.613 1.00 79.69 561 GLY A O 1
ATOM 4382 N N . ASN A 1 562 ? 0.090 8.965 4.799 1.00 91.06 562 ASN A N 1
ATOM 4383 C CA . ASN A 1 562 ? -0.308 7.615 5.179 1.00 91.06 562 ASN A CA 1
ATOM 4384 C C . ASN A 1 562 ? -0.969 6.891 4.008 1.00 91.06 562 ASN A C 1
ATOM 4386 O O . ASN A 1 562 ? -1.775 7.475 3.277 1.00 91.06 562 ASN A O 1
ATOM 4390 N N . ASP A 1 563 ? -0.671 5.604 3.891 1.00 94.56 563 ASP A N 1
ATOM 4391 C CA . ASP A 1 563 ? -1.406 4.686 3.034 1.00 94.56 563 ASP A CA 1
ATOM 4392 C C . ASP A 1 563 ? -2.331 3.839 3.921 1.00 94.56 563 ASP A C 1
ATOM 4394 O O . ASP A 1 563 ? -1.943 3.388 5.003 1.00 94.56 563 ASP A O 1
ATOM 4398 N N . PHE A 1 564 ? -3.542 3.584 3.438 1.00 97.56 564 PHE A N 1
ATOM 4399 C CA . PHE A 1 564 ? -4.589 2.869 4.154 1.00 97.56 564 PHE A CA 1
ATOM 4400 C C . PHE A 1 564 ? -4.980 1.590 3.429 1.00 97.56 564 PHE A C 1
ATOM 4402 O O . PHE A 1 564 ? -5.097 1.580 2.203 1.00 97.56 564 PHE A O 1
ATOM 4409 N N . PHE A 1 565 ? -5.269 0.553 4.208 1.00 97.88 565 PHE A N 1
ATOM 4410 C CA . PHE A 1 565 ? -6.066 -0.593 3.792 1.00 97.88 565 PHE A CA 1
ATOM 4411 C C . PHE A 1 565 ? -7.263 -0.713 4.710 1.00 97.88 565 PHE A C 1
ATOM 4413 O O . PHE A 1 565 ? -7.132 -0.663 5.932 1.00 97.88 565 PHE A O 1
ATOM 4420 N N . VAL A 1 566 ? -8.426 -0.873 4.105 1.00 97.69 566 VAL A N 1
ATOM 4421 C CA . VAL A 1 566 ? -9.689 -1.016 4.807 1.00 97.69 566 VAL A CA 1
ATOM 4422 C C . VAL A 1 566 ? -10.287 -2.355 4.434 1.00 97.69 566 VAL A C 1
ATOM 4424 O O . VAL A 1 566 ? -10.315 -2.715 3.257 1.00 97.69 566 VAL A O 1
ATOM 4427 N N . ILE A 1 567 ? -10.756 -3.078 5.442 1.00 96.69 567 ILE A N 1
ATOM 4428 C CA . ILE A 1 567 ? -11.461 -4.347 5.300 1.00 96.69 567 ILE A CA 1
ATOM 4429 C C . ILE A 1 567 ? -12.677 -4.339 6.220 1.00 96.69 567 ILE A C 1
ATOM 4431 O O . ILE A 1 567 ? -12.545 -4.101 7.420 1.00 96.69 567 ILE A O 1
ATOM 4435 N N . TYR A 1 568 ? -13.864 -4.569 5.666 1.00 94.19 568 TYR A N 1
ATOM 4436 C CA . TYR A 1 568 ? -15.060 -4.754 6.482 1.00 94.19 568 TYR A CA 1
ATOM 4437 C C . TYR A 1 568 ? -16.173 -5.510 5.759 1.00 94.19 568 TYR A C 1
ATOM 4439 O O . TYR A 1 568 ? -16.291 -5.467 4.533 1.00 94.19 568 TYR A O 1
ATOM 4447 N N . GLY A 1 569 ? -17.035 -6.147 6.544 1.00 92.44 569 GLY A N 1
ATOM 4448 C CA . GLY A 1 569 ? -18.341 -6.644 6.129 1.00 92.44 569 GLY A CA 1
ATOM 4449 C C . GLY A 1 569 ? -19.443 -5.596 6.231 1.00 92.44 569 GLY A C 1
ATOM 4450 O O . GLY A 1 569 ? -19.424 -4.717 7.098 1.00 92.44 569 GLY A O 1
ATOM 4451 N N . VAL A 1 570 ? -20.442 -5.700 5.356 1.00 90.19 570 VAL A N 1
ATOM 4452 C CA . VAL A 1 570 ? -21.678 -4.917 5.475 1.00 90.19 570 VAL A CA 1
ATOM 4453 C C . VAL A 1 570 ? -22.440 -5.350 6.730 1.00 90.19 570 VAL A C 1
ATOM 4455 O O . VAL A 1 570 ? -22.788 -4.499 7.550 1.00 90.19 570 VAL A O 1
ATOM 4458 N N . GLY A 1 571 ? -22.640 -6.657 6.917 1.00 84.75 571 GLY A N 1
ATOM 4459 C CA . GLY A 1 571 ? -23.111 -7.260 8.163 1.00 84.75 571 GLY A CA 1
ATOM 4460 C C . GLY A 1 571 ? -22.049 -8.103 8.882 1.00 84.75 571 GLY A C 1
ATOM 4461 O O . GLY A 1 571 ? -20.891 -8.206 8.470 1.00 84.75 571 GLY A O 1
ATOM 4462 N N . CYS A 1 572 ? -22.460 -8.731 9.990 1.00 81.00 572 CYS A N 1
ATOM 4463 C CA . CYS A 1 572 ? -21.588 -9.562 10.828 1.00 81.00 572 CYS A CA 1
ATOM 4464 C C . CYS A 1 572 ? -21.046 -10.791 10.077 1.00 81.00 572 CYS A C 1
ATOM 4466 O O . CYS A 1 572 ? -19.901 -11.189 10.284 1.00 81.00 572 CYS A O 1
ATOM 4468 N N . ARG A 1 573 ? -21.857 -11.405 9.204 1.00 86.50 573 ARG A N 1
ATOM 4469 C CA . ARG A 1 573 ? -21.435 -12.581 8.427 1.00 86.50 573 ARG A CA 1
ATOM 4470 C C . ARG A 1 573 ? -20.407 -12.191 7.373 1.00 86.50 573 ARG A C 1
ATOM 4472 O O . ARG A 1 573 ? -19.413 -12.891 7.225 1.00 86.50 573 ARG A O 1
ATOM 4479 N N . GLY A 1 574 ? -20.593 -11.044 6.725 1.00 90.75 574 GLY A N 1
ATOM 4480 C CA . GLY A 1 574 ? -19.632 -10.460 5.797 1.00 90.75 574 GLY A CA 1
ATOM 4481 C C . GLY A 1 574 ? -18.302 -10.157 6.476 1.00 90.75 574 GLY A C 1
ATOM 4482 O O . GLY A 1 574 ? -17.253 -10.419 5.902 1.00 90.75 574 GLY A O 1
ATOM 4483 N N . GLU A 1 575 ? -18.320 -9.681 7.720 1.00 89.31 575 GLU A N 1
ATOM 4484 C CA . GLU A 1 575 ? -17.095 -9.384 8.467 1.00 89.31 575 GLU A CA 1
ATOM 4485 C C . GLU A 1 575 ? -16.292 -10.658 8.773 1.00 89.31 575 GLU A C 1
ATOM 4487 O O . GLU A 1 575 ? -15.075 -10.708 8.570 1.00 89.31 575 GLU A O 1
ATOM 4492 N N . LEU A 1 576 ? -16.981 -11.716 9.210 1.00 87.31 576 LEU A N 1
ATOM 4493 C CA . LEU A 1 576 ? -16.369 -13.023 9.434 1.00 87.31 576 LEU A CA 1
ATOM 4494 C C . LEU A 1 576 ? -15.864 -13.638 8.118 1.00 87.31 576 LEU A C 1
ATOM 4496 O O . LEU A 1 576 ? -14.729 -14.117 8.062 1.00 87.31 576 LEU A O 1
ATOM 4500 N N . ALA A 1 577 ? -16.666 -13.570 7.052 1.00 92.44 577 ALA A N 1
ATOM 4501 C CA . ALA A 1 577 ? -16.288 -14.018 5.714 1.00 92.44 577 ALA A CA 1
ATOM 4502 C C . ALA A 1 577 ? -15.041 -13.282 5.204 1.00 92.44 577 ALA A C 1
ATOM 4504 O O . ALA A 1 577 ? -14.134 -13.920 4.672 1.00 92.44 577 ALA A O 1
ATOM 4505 N N . ALA A 1 578 ? -14.951 -11.967 5.431 1.00 95.00 578 ALA A N 1
ATOM 4506 C CA . ALA A 1 578 ? -13.809 -11.150 5.041 1.00 95.00 578 ALA A CA 1
ATOM 4507 C C . ALA A 1 578 ? -12.516 -11.647 5.692 1.00 95.00 578 ALA A C 1
ATOM 4509 O O . ALA A 1 578 ? -11.520 -11.855 4.999 1.00 95.00 578 ALA A O 1
ATOM 4510 N N . GLY A 1 579 ? -12.535 -11.891 7.007 1.00 91.00 579 GLY A N 1
ATOM 4511 C CA . GLY A 1 579 ? -11.382 -12.429 7.731 1.00 91.00 579 GLY A CA 1
ATOM 4512 C C . GLY A 1 579 ? -10.988 -13.837 7.269 1.00 91.00 579 GLY A C 1
ATOM 4513 O O . GLY A 1 579 ? -9.812 -14.098 7.002 1.00 91.00 579 GLY A O 1
ATOM 4514 N N . ILE A 1 580 ? -11.962 -14.740 7.120 1.00 90.50 580 ILE A N 1
ATOM 4515 C CA . ILE A 1 580 ? -11.722 -16.125 6.679 1.00 90.50 580 ILE A CA 1
ATOM 4516 C C . ILE A 1 580 ? -11.140 -16.153 5.265 1.00 90.50 580 ILE A C 1
ATOM 4518 O O . ILE A 1 580 ? -10.097 -16.771 5.041 1.00 90.50 580 ILE A O 1
ATOM 4522 N N . TYR A 1 581 ? -11.768 -15.447 4.324 1.00 95.75 581 TYR A N 1
ATOM 4523 C CA . TYR A 1 581 ? -11.303 -15.362 2.944 1.00 95.75 581 TYR A CA 1
ATOM 4524 C C . TYR A 1 581 ? -9.910 -14.734 2.855 1.00 95.75 581 TYR A C 1
ATOM 4526 O O . TYR A 1 581 ? -9.044 -15.235 2.132 1.00 95.75 581 TYR A O 1
ATOM 4534 N N . PHE A 1 582 ? -9.661 -13.678 3.639 1.00 94.56 582 PHE A N 1
ATOM 4535 C CA . PHE A 1 582 ? -8.354 -13.036 3.721 1.00 94.56 582 PHE A CA 1
ATOM 4536 C C . PHE A 1 582 ? -7.254 -14.046 4.073 1.00 94.56 582 PHE A C 1
ATOM 4538 O O . PHE A 1 582 ? -6.279 -14.196 3.331 1.00 94.56 582 PHE A O 1
ATOM 4545 N N . ALA A 1 583 ? -7.425 -14.767 5.184 1.00 90.62 583 ALA A N 1
ATOM 4546 C CA . ALA A 1 583 ? -6.414 -15.682 5.704 1.00 90.62 583 ALA A CA 1
ATOM 4547 C C . ALA A 1 583 ? -6.267 -16.964 4.867 1.00 90.62 583 ALA A C 1
ATOM 4549 O O . ALA A 1 583 ? -5.164 -17.502 4.734 1.00 90.62 583 ALA A O 1
ATOM 4550 N N . GLN A 1 584 ? -7.366 -17.484 4.318 1.00 91.50 584 GLN A N 1
ATOM 4551 C CA . GLN A 1 584 ? -7.359 -18.785 3.652 1.00 91.50 584 GLN A CA 1
ATOM 4552 C C . GLN A 1 584 ? -7.045 -18.704 2.159 1.00 91.50 584 GLN A C 1
ATOM 4554 O O . GLN A 1 584 ? -6.361 -19.605 1.672 1.00 91.50 584 GLN A O 1
ATOM 4559 N N . GLU A 1 585 ? -7.464 -17.640 1.471 1.00 94.38 585 GLU A N 1
ATOM 4560 C CA . GLU A 1 585 ? -7.374 -17.533 0.010 1.00 94.38 585 GLU A CA 1
ATOM 4561 C C . GLU A 1 585 ? -6.539 -16.342 -0.445 1.00 94.38 585 GLU A C 1
ATOM 4563 O O . GLU A 1 585 ? -5.588 -16.507 -1.216 1.00 94.38 585 GLU A O 1
ATOM 4568 N N . LEU A 1 586 ? -6.852 -15.140 0.044 1.00 94.12 586 LEU A N 1
ATOM 4569 C CA . LEU A 1 586 ? -6.251 -13.913 -0.472 1.00 94.12 586 LEU A CA 1
ATOM 4570 C C . LEU A 1 586 ? -4.741 -13.868 -0.212 1.00 94.12 586 LEU A C 1
ATOM 4572 O O . LEU A 1 586 ? -3.969 -13.689 -1.153 1.00 94.12 586 LEU A O 1
ATOM 4576 N N . VAL A 1 587 ? -4.297 -14.093 1.032 1.00 90.81 587 VAL A N 1
ATOM 4577 C CA . VAL A 1 587 ? -2.866 -14.050 1.401 1.00 90.81 587 VAL A CA 1
ATOM 4578 C C . VAL A 1 587 ? -2.035 -15.076 0.621 1.00 90.81 587 VAL A C 1
ATOM 4580 O O . VAL A 1 587 ? -0.877 -14.822 0.287 1.00 90.81 587 VAL A O 1
ATOM 4583 N N . LYS A 1 588 ? -2.618 -16.228 0.270 1.00 89.19 588 LYS A N 1
ATOM 4584 C CA . LYS A 1 588 ? -1.925 -17.279 -0.495 1.00 89.19 588 LYS A CA 1
ATOM 4585 C C . LYS A 1 588 ? -1.802 -16.951 -1.984 1.00 89.19 588 LYS A C 1
ATOM 4587 O O . LYS A 1 588 ? -0.893 -17.466 -2.635 1.00 89.19 588 LYS A O 1
ATOM 4592 N N . ASN A 1 589 ? -2.678 -16.084 -2.491 1.00 89.69 589 ASN A N 1
ATOM 4593 C CA . ASN A 1 589 ? -2.831 -15.760 -3.907 1.00 89.69 589 ASN A CA 1
ATOM 4594 C C . ASN A 1 589 ? -2.688 -14.250 -4.193 1.00 89.69 589 ASN A C 1
ATOM 4596 O O . ASN A 1 589 ? -3.236 -13.765 -5.183 1.00 89.69 589 ASN A O 1
ATOM 4600 N N . LEU A 1 590 ? -1.945 -13.510 -3.354 1.00 89.06 590 LEU A N 1
ATOM 4601 C CA . LEU A 1 590 ? -1.773 -12.049 -3.443 1.00 89.06 590 LEU A CA 1
ATOM 4602 C C . LEU A 1 590 ? -1.506 -11.513 -4.862 1.00 89.06 590 LEU A C 1
ATOM 4604 O O . LEU A 1 590 ? -2.153 -10.529 -5.219 1.00 89.06 590 LEU A O 1
ATOM 4608 N N . PRO A 1 591 ? -0.648 -12.131 -5.703 1.00 85.94 591 PRO A N 1
ATOM 4609 C CA . PRO A 1 591 ? -0.381 -11.618 -7.050 1.00 85.94 591 PRO A CA 1
ATOM 4610 C C . PRO A 1 591 ? -1.617 -11.482 -7.952 1.00 85.94 591 PRO A C 1
ATOM 4612 O O . PRO A 1 591 ? -1.572 -10.719 -8.908 1.00 85.94 591 PRO A O 1
ATOM 4615 N N . ASN A 1 592 ? -2.730 -12.160 -7.647 1.00 86.94 592 ASN A N 1
ATOM 4616 C CA . ASN A 1 592 ? -3.981 -12.056 -8.408 1.00 86.94 592 ASN A CA 1
ATOM 4617 C C . ASN A 1 592 ? -4.847 -10.839 -8.016 1.00 86.94 592 ASN A C 1
ATOM 4619 O O . ASN A 1 592 ? -5.860 -10.574 -8.661 1.00 86.94 592 ASN A O 1
ATOM 4623 N N . TYR A 1 593 ? -4.467 -10.094 -6.969 1.00 90.19 593 TYR A N 1
ATOM 4624 C CA . TYR A 1 593 ? -5.239 -8.978 -6.409 1.00 90.19 593 TYR A CA 1
ATOM 4625 C C . TYR A 1 593 ? -4.608 -7.610 -6.724 1.00 90.19 593 TYR A C 1
ATOM 4627 O O . TYR A 1 593 ? -4.172 -6.874 -5.835 1.00 90.19 593 TYR A O 1
ATOM 4635 N N . TRP A 1 594 ? -4.517 -7.275 -8.014 1.00 85.50 594 TRP A N 1
ATOM 4636 C CA . TRP A 1 594 ? -3.869 -6.057 -8.525 1.00 85.50 594 TRP A CA 1
ATOM 4637 C C . TRP A 1 594 ? -4.756 -4.800 -8.560 1.00 85.50 594 TRP A C 1
ATOM 4639 O O . TRP A 1 594 ? -4.245 -3.725 -8.874 1.00 85.50 594 TRP A O 1
ATOM 4649 N N . CYS A 1 595 ? -6.048 -4.901 -8.242 1.00 90.00 595 CYS A N 1
ATOM 4650 C CA . CYS A 1 595 ? -6.942 -3.744 -8.121 1.00 90.00 595 CYS A CA 1
ATOM 4651 C C . CYS A 1 595 ? -6.792 -3.035 -6.762 1.00 90.00 595 CYS A C 1
ATOM 4653 O O . CYS A 1 595 ? -6.254 -3.590 -5.797 1.00 90.00 595 CYS A O 1
ATOM 4655 N N . SER A 1 596 ? -7.238 -1.779 -6.706 1.00 92.50 596 SER A N 1
ATOM 4656 C CA . SER A 1 596 ? -7.217 -0.941 -5.499 1.00 92.50 596 SER A CA 1
ATOM 4657 C C . SER A 1 596 ? -8.399 -1.219 -4.574 1.00 92.50 596 SER A C 1
ATOM 4659 O O . SER A 1 596 ? -8.329 -0.921 -3.383 1.00 92.50 596 SER A O 1
ATOM 4661 N N . TRP A 1 597 ? -9.464 -1.821 -5.103 1.00 96.56 597 TRP A N 1
ATOM 4662 C CA . TRP A 1 597 ? -10.593 -2.317 -4.333 1.00 96.56 597 TRP A CA 1
ATOM 4663 C C . TRP A 1 597 ? -11.166 -3.604 -4.927 1.00 96.56 597 TRP A C 1
ATOM 4665 O O . TRP A 1 597 ? -11.097 -3.848 -6.134 1.00 96.56 597 TRP A O 1
ATOM 4675 N N . TYR A 1 598 ? -11.746 -4.419 -4.051 1.00 97.75 598 TYR A N 1
ATOM 4676 C CA . TYR A 1 598 ? -12.500 -5.624 -4.377 1.00 97.75 598 TYR A CA 1
ATOM 4677 C C . TYR A 1 598 ? -13.735 -5.688 -3.480 1.00 97.75 598 TYR A C 1
ATOM 4679 O O . TYR A 1 598 ? -13.656 -5.440 -2.275 1.00 97.75 598 TYR A O 1
ATOM 4687 N N . ILE A 1 599 ? -14.868 -6.041 -4.075 1.00 98.19 599 ILE A N 1
ATOM 4688 C CA . ILE A 1 599 ? -16.107 -6.349 -3.374 1.00 98.19 599 ILE A CA 1
ATOM 4689 C C . ILE A 1 599 ? -16.380 -7.825 -3.574 1.00 98.19 599 ILE A C 1
ATOM 4691 O O . ILE A 1 599 ? -16.344 -8.337 -4.695 1.00 98.19 599 ILE A O 1
ATOM 4695 N N . PHE A 1 600 ? -16.666 -8.490 -2.472 1.00 98.12 600 PHE A N 1
ATOM 4696 C CA . PHE A 1 600 ? -16.925 -9.907 -2.431 1.00 98.12 600 PHE A CA 1
ATOM 4697 C C . PHE A 1 600 ? -18.331 -10.155 -1.922 1.00 98.12 600 PHE A C 1
ATOM 4699 O O . PHE A 1 600 ? -18.858 -9.406 -1.093 1.00 98.12 600 PHE A O 1
ATOM 4706 N N . LYS A 1 601 ? -18.905 -11.246 -2.406 1.00 97.06 601 LYS A N 1
ATOM 4707 C CA . LYS A 1 601 ? -20.177 -11.772 -1.947 1.00 97.06 601 LYS A CA 1
ATOM 4708 C C . LYS A 1 601 ? -19.938 -13.118 -1.294 1.00 97.06 601 LYS A C 1
ATOM 4710 O O . LYS A 1 601 ? -19.306 -13.985 -1.892 1.00 97.06 601 LYS A O 1
ATOM 4715 N N . TRP A 1 602 ? -20.443 -13.268 -0.078 1.00 96.19 602 TRP A N 1
ATOM 4716 C CA . TRP A 1 602 ? -20.563 -14.556 0.588 1.00 96.19 602 TRP A CA 1
ATOM 4717 C C . TRP A 1 602 ? -22.006 -15.041 0.468 1.00 96.19 602 TRP A C 1
ATOM 4719 O O . TRP A 1 602 ? -22.933 -14.247 0.645 1.00 96.19 602 TRP A O 1
ATOM 4729 N N . GLN A 1 603 ? -22.194 -16.324 0.170 1.00 95.25 603 GLN A N 1
ATOM 4730 C CA . GLN A 1 603 ? -23.505 -16.958 0.120 1.00 95.25 603 GLN A CA 1
ATOM 4731 C C . GLN A 1 603 ? -23.436 -18.370 0.705 1.00 95.25 603 GLN A C 1
ATOM 4733 O O . GLN A 1 603 ? -22.689 -19.199 0.201 1.00 95.25 603 GLN A O 1
ATOM 4738 N N . ASP A 1 604 ? -24.251 -18.643 1.723 1.00 91.12 604 ASP A N 1
ATOM 4739 C CA . ASP A 1 604 ? -24.339 -19.951 2.375 1.00 91.12 604 ASP A CA 1
ATOM 4740 C C . ASP A 1 604 ? -24.922 -20.996 1.407 1.00 91.12 604 ASP A C 1
ATOM 4742 O O . ASP A 1 604 ? -26.119 -20.986 1.093 1.00 91.12 604 ASP A O 1
ATOM 4746 N N . PHE A 1 605 ? -24.069 -21.887 0.897 1.00 90.25 605 PHE A N 1
ATOM 4747 C CA . PHE A 1 605 ? -24.481 -22.935 -0.040 1.00 90.25 605 PHE A CA 1
ATOM 4748 C C . PHE A 1 605 ? -24.801 -24.256 0.657 1.00 90.25 605 PHE A C 1
ATOM 4750 O O . PHE A 1 605 ? -25.511 -25.089 0.085 1.00 90.25 605 PHE A O 1
ATOM 4757 N N . ASN A 1 606 ? -24.272 -24.473 1.860 1.00 85.88 606 ASN A N 1
ATOM 4758 C CA . ASN A 1 606 ? -24.395 -25.737 2.586 1.00 85.88 606 ASN A CA 1
ATOM 4759 C C . ASN A 1 606 ? -25.460 -25.692 3.708 1.00 85.88 606 ASN A C 1
ATOM 4761 O O . ASN A 1 606 ? -25.814 -26.740 4.254 1.00 85.88 606 ASN A O 1
ATOM 4765 N N . GLY A 1 607 ? -26.004 -24.508 4.004 1.00 84.06 607 GLY A N 1
ATOM 4766 C CA . GLY A 1 607 ? -27.080 -24.264 4.961 1.00 84.06 607 GLY A CA 1
ATOM 4767 C C . GLY A 1 607 ? -26.634 -24.225 6.424 1.00 84.06 607 GLY A C 1
ATOM 4768 O O . GLY A 1 607 ? -27.468 -24.460 7.303 1.00 84.06 607 GLY A O 1
ATOM 4769 N N . ASN A 1 608 ? -25.345 -24.009 6.707 1.00 83.56 608 ASN A N 1
ATOM 4770 C CA . ASN A 1 608 ? -24.802 -24.015 8.069 1.00 83.56 608 ASN A CA 1
ATOM 4771 C C . ASN A 1 608 ? -24.654 -22.612 8.695 1.00 83.56 608 ASN A C 1
ATOM 4773 O O . ASN A 1 608 ? -24.321 -22.524 9.879 1.00 83.56 608 ASN A O 1
ATOM 4777 N N . ALA A 1 609 ? -24.906 -21.540 7.933 1.00 79.81 609 ALA A N 1
ATOM 4778 C CA . ALA A 1 609 ? -24.752 -20.134 8.318 1.00 79.81 609 ALA A CA 1
ATOM 4779 C C . ALA A 1 609 ? -23.352 -19.744 8.855 1.00 79.81 609 ALA A C 1
ATOM 4781 O O . ALA A 1 609 ? -23.195 -18.755 9.585 1.00 79.81 609 ALA A O 1
ATOM 4782 N N . LEU A 1 610 ? -22.317 -20.512 8.508 1.00 83.88 610 LEU A N 1
ATOM 4783 C CA . LEU A 1 610 ? -20.921 -20.274 8.865 1.00 83.88 610 LEU A CA 1
ATOM 4784 C C . LEU A 1 610 ? -20.120 -19.975 7.597 1.00 83.88 610 LEU A C 1
ATOM 4786 O O . LEU A 1 610 ? -19.982 -20.862 6.763 1.00 83.88 610 LEU A O 1
ATOM 4790 N N . PRO A 1 611 ? -19.542 -18.769 7.460 1.00 88.56 611 PRO A N 1
ATOM 4791 C CA . PRO A 1 611 ? -18.796 -18.438 6.262 1.00 88.56 611 PRO A CA 1
ATOM 4792 C C . PRO A 1 611 ? -17.597 -19.347 6.004 1.00 88.56 611 PRO A C 1
ATOM 4794 O O . PRO A 1 611 ? -16.701 -19.463 6.843 1.00 88.56 611 PRO A O 1
ATOM 4797 N N . GLU A 1 612 ? -17.540 -19.923 4.806 1.00 89.00 612 GLU A N 1
ATOM 4798 C CA . GLU A 1 612 ? -16.401 -20.700 4.320 1.00 89.00 612 GLU A CA 1
ATOM 4799 C C . GLU A 1 612 ? -15.787 -20.044 3.076 1.00 89.00 612 GLU A C 1
ATOM 4801 O O . GLU A 1 612 ? -16.467 -19.432 2.254 1.00 89.00 612 GLU A O 1
ATOM 4806 N N . SER A 1 613 ? -14.466 -20.141 2.915 1.00 92.12 613 SER A N 1
ATOM 4807 C CA . SER A 1 613 ? -13.751 -19.407 1.860 1.00 92.12 613 SER A CA 1
ATOM 4808 C C . SER A 1 613 ? -14.162 -19.795 0.434 1.00 92.12 613 SER A C 1
ATOM 4810 O O . SER A 1 613 ? -14.127 -18.943 -0.451 1.00 92.12 613 SER A O 1
ATOM 4812 N N . PHE A 1 614 ? -14.596 -21.040 0.204 1.00 93.06 614 PHE A N 1
ATOM 4813 C CA . PHE A 1 614 ? -15.076 -21.494 -1.109 1.00 93.06 614 PHE A CA 1
ATOM 4814 C C . PHE A 1 614 ? -16.471 -20.954 -1.473 1.00 93.06 614 PHE A C 1
ATOM 4816 O O . PHE A 1 614 ? -16.869 -21.042 -2.633 1.00 93.06 614 PHE A O 1
ATOM 4823 N N . GLU A 1 615 ? -17.211 -20.407 -0.505 1.00 95.12 615 GLU A N 1
ATOM 4824 C CA . GLU A 1 615 ? -18.535 -19.796 -0.696 1.00 95.12 615 GLU A CA 1
ATOM 4825 C C . GLU A 1 615 ? -18.454 -18.321 -1.113 1.00 95.12 615 GLU A C 1
ATOM 4827 O O . GLU A 1 615 ? -19.472 -17.653 -1.303 1.00 95.12 615 GLU A O 1
ATOM 4832 N N . VAL A 1 616 ? -17.236 -17.790 -1.225 1.00 97.38 616 VAL A N 1
ATOM 4833 C CA . VAL A 1 616 ? -16.983 -16.389 -1.534 1.00 97.38 616 VAL A CA 1
ATOM 4834 C C . VAL A 1 616 ? -16.649 -16.215 -3.011 1.00 97.38 616 VAL A C 1
ATOM 4836 O O . VAL A 1 616 ? -15.764 -16.876 -3.553 1.00 97.38 616 VAL A O 1
ATOM 4839 N N . THR A 1 617 ? -17.303 -15.247 -3.651 1.00 96.75 617 THR A N 1
ATOM 4840 C CA . THR A 1 617 ? -17.026 -14.846 -5.035 1.00 96.75 617 THR A CA 1
ATOM 4841 C C . THR A 1 617 ? -16.697 -13.361 -5.132 1.00 96.75 617 THR A C 1
ATOM 4843 O O . THR A 1 617 ? -17.235 -12.550 -4.378 1.00 96.75 617 THR A O 1
ATOM 4846 N N . ILE A 1 618 ? -15.844 -12.982 -6.089 1.00 96.69 618 ILE A N 1
ATOM 4847 C CA . ILE A 1 618 ? -15.629 -11.570 -6.441 1.00 96.69 618 ILE A CA 1
ATOM 4848 C C . ILE A 1 618 ? -16.883 -11.066 -7.162 1.00 96.69 618 ILE A C 1
ATOM 4850 O O . ILE A 1 618 ? -17.210 -11.555 -8.240 1.00 96.69 618 ILE A O 1
ATOM 4854 N N . GLU A 1 619 ? -17.557 -10.086 -6.569 1.00 96.69 619 GLU A N 1
ATOM 4855 C CA . GLU A 1 619 ? -18.721 -9.414 -7.156 1.00 96.69 619 GLU A CA 1
ATOM 4856 C C . GLU A 1 619 ? -18.269 -8.303 -8.114 1.00 96.69 619 GLU A C 1
ATOM 4858 O O . GLU A 1 619 ? -18.789 -8.160 -9.216 1.00 96.69 619 GLU A O 1
ATOM 4863 N N . SER A 1 620 ? -17.266 -7.518 -7.702 1.00 96.56 620 SER A N 1
ATOM 4864 C CA . SER A 1 620 ? -16.710 -6.419 -8.497 1.00 96.56 620 SER A CA 1
ATOM 4865 C C . SER A 1 620 ? -15.308 -6.028 -8.011 1.00 96.56 620 SER A C 1
ATOM 4867 O O . SER A 1 620 ? -14.951 -6.269 -6.860 1.00 96.56 620 SER A O 1
ATOM 4869 N N . SER A 1 621 ? -14.505 -5.391 -8.865 1.00 94.88 621 SER A N 1
ATOM 4870 C CA . SER A 1 621 ? -13.156 -4.903 -8.531 1.00 94.88 621 SER A CA 1
ATOM 4871 C C . SER A 1 621 ? -12.747 -3.715 -9.402 1.00 94.88 621 SER A C 1
ATOM 4873 O O . SER A 1 621 ? -13.231 -3.613 -10.533 1.00 94.88 621 SER A O 1
ATOM 4875 N N . GLY A 1 622 ? -11.811 -2.876 -8.938 1.00 89.19 622 GLY A N 1
ATOM 4876 C CA . GLY A 1 622 ? -11.310 -1.748 -9.736 1.00 89.19 622 GLY A CA 1
ATOM 4877 C C . GLY A 1 622 ? -10.105 -0.976 -9.217 1.00 89.19 622 GLY A C 1
ATOM 4878 O O . GLY A 1 622 ? -9.644 -1.157 -8.062 1.00 89.19 622 GLY A O 1
#

pLDDT: mean 88.22, std 9.17, range [42.41, 98.56]

Radius of gyration: 32.34 Å; Cα contacts (8 Å, |Δi|>4): 1538; chains: 1; bounding box: 69×65×98 Å

Nearest PDB structures (foldseek):
  3idu-assembly2_B  TM=9.127E-01  e=1.082E-08  Pyrococcus furiosus
  7tw1-assembly1_E  TM=4.229E-01  e=6.129E-08  Homo sapiens
  8oxv-assembly1_A  TM=4.075E-01  e=1.774E-07  Homo sapiens
  8oxw-assembly1_A  TM=3.574E-01  e=3.672E-07  Homo sapiens
  1nug-assembly2_B  TM=3.703E-01  e=1.967E-06  Homo sapiens

Foldseek 3Di:
DEAPDKDKDKDKDFAQDPFKDAQWWKFWDKQNHTDDIDTDGIHGHGDMDIDIDIDHDPDFDKIKTKMAIDDDPPDPPRVVRIDIDIDGYDHFAWDKAKDWDWFQEDEAFDKTKTKIKIFGQTPAKDAFKKKFKAKQNHTPDIDTDGIHGHGGMDIDIDIDHHRDFDKIKIKMAIDGDPRHPPRVRRIDIGIHTHDNDPQQQQQEEEEQLQPADADPDFWCSVLLVVLCVVVVHRYHYHYCVVHNADALVRQLSHQEYEYTGFRRAEPSDDLVNLVSQLVNQQVAHAYEYEYANPVPNDPPVSVSNACRRVQKDFDFWAQPFQWKAFPCCPDLLNDPADRIWGFPDDDPTHFTAIDGHDDQKDAGIDGHPGPGGQWIKGDCLLVLTYIYIYGRHRLNRTDSVNSSSSSVSSVCLSPFPFPSSLLSCQQAPDAAQEEEEEFDDPDPVCPLQFVQRVLSQVSHPYHYHYYYQPPPPQADPQSDGRLRNDFLGEYEYTGAVVGRSVNVCPQPVHLFWQWHWDDDPFKIFIAGSVRDTLDIDTPVRLVVLFKWKKKWFWGADSSRSYIYIYIGIPHSQNRQLRSQLCNPPCSVVSVVGRFRMWMKMAGHPPPPSHHDNVRIDTSDTD

Secondary structure (DSSP, 8-state):
-BTT--EEEEEEEE--SSS-EEEEEEEEEETTEEEEEEEEEEE-TT-EEEEEEEE--SSSEEEEEEEEEPPPTT-S-GGGGEEEEEEEEB---B-EEEEEE--SEEETT-EEEEEEEEEE-SSS-EEEEEEEEEETTEEEEEEEEEEE-TT-EEEEEEEEE--S-EEEEEEEEEPPPTTB---GGGEEEEEEEEES-TT-S--EEEEE--SSB--SS--SHHHHHHHHHHTT--EEEEEHHHH-SPPHHHHTT-SEEEEEEET--BSSS-HHHHHHHHHHHHTT-EEEEEETTTTTTS-GGGHHHHHHTS-EEE--S----SEEEES-TTSGGGTT--SEEE-SS--SSPPP-EEE-STTEEEEEEETTSSSEEEEEE-GGGTTS--EEEE-S-GGGS-HHHHHHHHHHHHHHHT---HHHHHHHHHTPPTT-EEEEEPPP-SGGGGGGGTHHHHHHTT-SS--EEEETT-TTTB-TTS-B-TTTS-S-EEEEES-TTT-HHHHHHHHS-S-SSEEEEE-SSEEEEEETTS-EEEEEEHHHHHHTSEEEEEEEEEEETTTTEEEEEEEESSHHHHHHHHHHIIIIIGGGGGG--SSEEEEEEE-SSSS----GGGEEEEEE-

Sequence (622 aa):
LVLGNSALINVTITNKGETDETDVKLNVLINGVSWQTQNLALLRKETAEKLTYLWKPSDKGSYNITVCAVPKPFEINIMNNYDCRIIDVIELVHDIAVSIEVPGRVVKGQTVNVSVIIKNVGGYDEKNIVLSISINNLTVHETTVTYLASGSTRTITYAWTLDKEGSYIITAFANSVNGETTINNNEASQTINVLTSFAEQKQILVVSGDTGNSYEYGTSLGLFKSVLEAKDYAYDVWVTSKNGTPSVSELLKYKVVIWTTGDYISKSMTYIEAAVLKQYLLMGGNILIEGAFLAYNNPPSYSDLRSAVLHVSFHGYDANTTGLTITMPQHPIASGLSLTANFVKKYRYGPDKVLPSGRGAFEIAKFIYAPYTGINVFDGTAEGIGSVVYFNFNLLWLPKEFAERLIENSIYWLMRKSISVFISKCIFAPENSVYFVYGCMNNADNEIIQLSGPIFYVQCRNSQRQFYDKAQGIIMPSGRVNSSAVNNSLVVLSGNPLYNSVVKYYESETDLPPVKLFYNNTHFAIINQKGEIVASLTSNDSRSELVDLFVMYTFSDPASGNDFFVIYGVGCRGELAAGIYFAQELVKNLPNYWCSWYIFKWQDFNGNALPESFEVTIESSG

Solvent-accessible surface area (backbone atoms only — not comparable to full-atom values): 32538 Å² total; per-residue (Å²): 88,53,53,81,50,71,47,78,49,76,45,76,51,66,36,84,56,96,55,67,42,62,66,45,41,36,36,37,20,52,71,83,40,83,71,47,77,48,76,37,72,67,44,49,50,76,37,70,52,79,48,78,43,85,45,65,61,93,60,66,46,77,38,40,41,33,40,34,50,62,80,57,92,89,61,86,65,63,71,76,36,53,48,77,46,79,44,52,24,40,69,78,42,43,32,48,35,36,43,74,50,64,56,38,48,45,44,49,68,46,74,44,61,44,33,36,38,41,30,25,76,13,66,48,69,45,62,66,38,43,38,36,36,22,50,73,87,42,77,78,46,73,50,71,46,66,67,41,50,48,72,35,72,49,77,47,76,46,81,44,71,44,85,59,67,46,81,40,43,37,36,36,40,41,59,81,59,92,80,41,76,60,59,74,42,14,44,27,70,42,61,30,34,29,27,87,45,90,67,72,73,38,42,32,35,40,34,36,36,64,70,32,51,54,76,88,72,35,48,49,54,69,60,53,48,54,48,34,60,77,66,72,54,43,63,48,77,44,49,33,72,81,71,47,78,76,51,48,79,60,53,71,68,24,53,32,40,36,39,24,15,10,46,14,66,41,70,36,72,48,73,66,54,41,52,30,52,32,54,34,22,64,72,49,29,17,38,40,39,33,20,20,37,66,70,61,76,46,61,85,93,44,53,57,41,34,57,62,55,62,23,32,43,81,75,52,66,45,44,69,58,57,31,39,32,53,71,36,67,86,40,67,50,35,56,93,56,70,60,57,48,59,43,78,51,86,72,94,72,48,29,34,24,28,40,61,30,69,91,52,30,39,63,45,19,28,29,36,93,30,101,28,38,34,30,35,34,31,47,21,40,80,74,45,26,23,36,32,40,32,35,37,35,40,63,83,27,39,49,66,70,60,40,46,50,39,51,52,25,43,51,52,60,61,67,52,67,12,44,24,51,53,51,20,51,56,29,62,32,64,65,65,57,39,39,38,35,34,38,67,81,90,60,92,90,49,76,49,49,41,40,28,40,61,47,50,57,72,63,29,77,38,66,57,40,77,45,42,37,73,33,78,75,47,28,38,98,79,16,43,72,25,47,79,68,54,44,68,32,47,35,41,39,12,21,36,56,92,54,7,48,38,51,28,28,44,57,72,78,43,86,56,47,62,56,37,87,44,73,61,98,58,32,40,32,36,25,37,79,87,68,46,78,63,46,73,44,44,50,63,46,54,69,64,57,45,36,31,38,23,42,39,37,31,39,60,43,81,42,36,50,26,39,38,39,40,40,29,16,78,41,51,63,10,7,44,31,44,20,47,28,40,68,70,46,44,68,79,46,28,81,77,38,70,36,27,29,40,34,34,36,41,43,58,84,86,75,76,68,65,75,50,57,88,43,50,44,82,69,38,70,79